Protein AF-A0A1M6TUL8-F1 (afdb_monomer_lite)

pLDDT: mean 74.54, std 16.19, range [28.97, 95.38]

Sequence (482 aa):
MKKRLTIFLVTLLVFSTSTAAFATDYVTALYGGDISGSDCVDFANAMDGLSGWGKKVVDTTATVKQFKDGDSTSTFLYWSGHGLTSGKMSCYGIDSGGSSSDYINYSDSEAPIMYDEIGDDVSYDSTYGYFYSNSVWNSKAKYVVLAVCNQIGTSDSLTKSWLRTMLGKPNRVNMILGYAGTGPGGWVSSEGDYRDDLIAKDFVKNMKNGMRIRDAWYDANRGWGINYSSSIYNDEAKYDKITSMSDLTTSNNKSPDMILEVNGSVQSLSIDSSIKKTDIKTFDNNYKVKRKRKIISDNVLKSYTKFYFNSDNLESSIEDLTTFLRKKNVLPEDATYDSVDIINLITLQKGGEEYSISDGPRTQRYVIKYSQTFDDTKISNLKDGSYINVYIENGEINMIDINWLDIDGTSKTKNNNKMIDKKTAKDKADKMVEQHYVDENKSKPKFEDCEIVYYCDSESNLVPGWRVSYDGLVFTIPAYEE

Radius of gyration: 29.45 Å; chains: 1; bounding box: 65×76×91 Å

Organism: Paramaledivibacter caminithermalis (strain DSM 15212 / CIP 107654 / DViRD3) (NCBI:txid1121301)

Structure (mmCIF, N/CA/C/O backbone):
data_AF-A0A1M6TUL8-F1
#
_entry.id   AF-A0A1M6TUL8-F1
#
loop_
_atom_site.group_PDB
_atom_site.id
_atom_site.type_symbol
_atom_site.label_atom_id
_atom_site.label_alt_id
_atom_site.label_comp_id
_atom_site.label_asym_id
_atom_site.label_entity_id
_atom_site.label_seq_id
_atom_site.pdbx_PDB_ins_code
_atom_site.Cartn_x
_atom_site.Cartn_y
_atom_site.Cartn_z
_atom_site.occupancy
_atom_site.B_iso_or_equiv
_atom_site.auth_seq_id
_atom_site.auth_comp_id
_atom_site.auth_asym_id
_atom_site.auth_atom_id
_atom_site.pdbx_PDB_model_num
ATOM 1 N N . MET A 1 1 ? -32.417 45.422 -49.385 1.00 55.12 1 MET A N 1
ATOM 2 C CA . MET A 1 1 ? -32.092 44.955 -48.013 1.00 55.12 1 MET A CA 1
ATOM 3 C C . MET A 1 1 ? -31.885 43.443 -47.890 1.00 55.12 1 MET A C 1
ATOM 5 O O . MET A 1 1 ? -30.919 43.065 -47.247 1.00 55.12 1 MET A O 1
ATOM 9 N N . LYS A 1 2 ? -32.683 42.573 -48.534 1.00 50.75 2 LYS A N 1
ATOM 10 C CA . LYS A 1 2 ? -32.572 41.103 -48.370 1.00 50.75 2 LYS A CA 1
ATOM 11 C C . LYS A 1 2 ? -31.184 40.493 -48.674 1.00 50.75 2 LYS A C 1
ATOM 13 O O . LYS A 1 2 ? -30.722 39.673 -47.899 1.00 50.75 2 LYS A O 1
ATOM 18 N N . LYS A 1 3 ? -30.463 40.955 -49.709 1.00 50.31 3 LYS A N 1
ATOM 19 C CA . LYS A 1 3 ? -29.118 40.428 -50.050 1.00 50.31 3 LYS A CA 1
ATOM 20 C C . LYS A 1 3 ? -28.010 40.778 -49.041 1.00 50.31 3 LYS A C 1
ATOM 22 O O . LYS A 1 3 ? -27.043 40.037 -48.937 1.00 50.31 3 LYS A O 1
ATOM 27 N N . ARG A 1 4 ? -28.140 41.881 -48.288 1.00 51.31 4 ARG A N 1
ATOM 28 C CA . ARG A 1 4 ? -27.141 42.272 -47.272 1.00 51.31 4 ARG A CA 1
ATOM 29 C C . ARG A 1 4 ? -27.315 41.497 -45.962 1.00 51.31 4 ARG A C 1
ATOM 31 O O . ARG A 1 4 ? -26.325 41.235 -45.297 1.00 51.31 4 ARG A O 1
ATOM 38 N N . LEU A 1 5 ? -28.540 41.069 -45.646 1.00 54.09 5 LEU A N 1
ATOM 39 C CA . LEU A 1 5 ? -28.829 40.252 -44.465 1.00 54.09 5 LEU A CA 1
ATOM 40 C C . LEU A 1 5 ? -28.320 38.809 -44.628 1.00 54.09 5 LEU A C 1
ATOM 42 O O . LEU A 1 5 ? -27.777 38.251 -43.685 1.00 54.09 5 LEU A O 1
ATOM 46 N N . THR A 1 6 ? -28.415 38.233 -45.833 1.00 55.88 6 THR A N 1
ATOM 47 C CA . THR A 1 6 ? -27.889 36.885 -46.118 1.00 55.88 6 THR A CA 1
ATOM 48 C C . THR A 1 6 ? -26.368 36.824 -46.021 1.00 55.88 6 THR A C 1
ATOM 50 O O . THR A 1 6 ? -25.843 35.888 -45.435 1.00 55.88 6 THR A O 1
ATOM 53 N N . ILE A 1 7 ? -25.654 37.832 -46.537 1.00 57.28 7 ILE A N 1
ATOM 54 C CA . ILE A 1 7 ? -24.190 37.884 -46.417 1.00 57.28 7 ILE A CA 1
ATOM 55 C C . ILE A 1 7 ? -23.791 38.051 -44.950 1.00 57.28 7 ILE A C 1
ATOM 57 O O . ILE A 1 7 ? -22.908 37.346 -44.492 1.00 57.28 7 ILE A O 1
ATOM 61 N N . PHE A 1 8 ? -24.490 38.891 -44.180 1.00 54.56 8 PHE A N 1
ATOM 62 C CA . PHE A 1 8 ? -24.191 39.060 -42.756 1.00 54.56 8 PHE A CA 1
ATOM 63 C C . PHE A 1 8 ? -24.435 37.777 -41.942 1.00 54.56 8 PHE A C 1
ATOM 65 O O . PHE A 1 8 ? -23.630 37.452 -41.079 1.00 54.56 8 PHE A O 1
ATOM 72 N N . LEU A 1 9 ? -25.489 37.010 -42.251 1.00 53.81 9 LEU A N 1
ATOM 73 C CA . LEU A 1 9 ? -25.772 35.714 -41.616 1.00 53.81 9 LEU A CA 1
ATOM 74 C C . LEU A 1 9 ? -24.775 34.619 -42.014 1.00 53.81 9 LEU A C 1
ATOM 76 O O . LEU A 1 9 ? -24.397 33.826 -41.162 1.00 53.81 9 LEU A O 1
ATOM 80 N N . VAL A 1 10 ? -24.313 34.590 -43.268 1.00 53.81 10 VAL A N 1
ATOM 81 C CA . VAL A 1 10 ? -23.280 33.638 -43.710 1.00 53.81 10 VAL A CA 1
ATOM 82 C C . VAL A 1 10 ? -21.924 33.989 -43.097 1.00 53.81 10 VAL A C 1
ATOM 84 O O . VAL A 1 10 ? -21.234 33.093 -42.630 1.00 53.81 10 VAL A O 1
ATOM 87 N N . THR A 1 11 ? -21.560 35.270 -42.996 1.00 52.81 11 THR A N 1
ATOM 88 C CA . THR A 1 11 ? -20.319 35.675 -42.316 1.00 52.81 11 THR A CA 1
ATOM 89 C C . THR A 1 11 ? -20.393 35.415 -40.809 1.00 52.81 11 THR A C 1
ATOM 91 O O . THR A 1 11 ? -19.411 34.963 -40.235 1.00 52.81 11 THR A O 1
ATOM 94 N N . LEU A 1 12 ? -21.553 35.604 -40.166 1.00 46.84 12 LEU A N 1
ATOM 95 C CA . LEU A 1 12 ? -21.731 35.258 -38.751 1.00 46.84 12 LEU A CA 1
ATOM 96 C C . LEU A 1 12 ? -21.669 33.737 -38.520 1.00 46.84 12 LEU A C 1
ATOM 98 O O . LEU A 1 12 ? -21.093 33.323 -37.525 1.00 46.84 12 LEU A O 1
ATOM 102 N N . LEU A 1 13 ? -22.177 32.916 -39.453 1.00 47.19 13 LEU A N 1
ATOM 103 C CA . LEU A 1 13 ? -22.055 31.450 -39.401 1.00 47.19 13 LEU A CA 1
ATOM 104 C C . LEU A 1 13 ? -20.627 30.947 -39.671 1.00 47.19 13 LEU A C 1
ATOM 106 O O . LEU A 1 13 ? -20.214 29.951 -39.085 1.00 47.19 13 LEU A O 1
ATOM 110 N N . VAL A 1 14 ? -19.867 31.632 -40.533 1.00 51.47 14 VAL A N 1
ATOM 111 C CA . VAL A 1 14 ? -18.466 31.289 -40.844 1.00 51.47 14 VAL A CA 1
ATOM 112 C C . VAL A 1 14 ? -17.504 31.766 -39.745 1.00 51.47 14 VAL A C 1
ATOM 114 O O . VAL A 1 14 ? -16.464 31.151 -39.546 1.00 51.47 14 VAL A O 1
ATOM 117 N N . PHE A 1 15 ? -17.855 32.800 -38.972 1.00 44.66 15 PHE A N 1
ATOM 118 C CA . PHE A 1 15 ? -17.096 33.207 -37.777 1.00 44.66 15 PHE A CA 1
ATOM 119 C C . PHE A 1 15 ? -17.590 32.558 -36.472 1.00 44.66 15 PHE A C 1
ATOM 121 O O . PHE A 1 15 ? -16.884 32.621 -35.468 1.00 44.66 15 PHE A O 1
ATOM 128 N N . SER A 1 16 ? -18.760 31.903 -36.467 1.00 42.41 16 SER A N 1
ATOM 129 C CA . SER A 1 16 ? -19.240 31.096 -35.335 1.00 42.41 16 SER A CA 1
ATOM 130 C C . SER A 1 16 ? -18.857 29.620 -35.422 1.00 42.41 16 SER A C 1
ATOM 132 O O . SER A 1 16 ? -19.167 28.869 -34.501 1.00 42.41 16 SER A O 1
ATOM 134 N N . THR A 1 17 ? -18.114 29.188 -36.448 1.00 43.44 17 THR A N 1
ATOM 135 C CA . THR A 1 17 ? -17.177 28.074 -36.251 1.00 43.44 17 THR A CA 1
ATOM 136 C C . THR A 1 17 ? -16.005 28.623 -35.453 1.00 43.44 17 THR A C 1
ATOM 138 O O . THR A 1 17 ? -14.883 28.735 -35.944 1.00 43.44 17 THR A O 1
ATOM 141 N N . SER A 1 18 ? -16.285 29.018 -34.209 1.00 42.28 18 SER A N 1
ATOM 142 C CA . SER A 1 18 ? -15.287 29.000 -33.161 1.00 42.28 18 SER A CA 1
ATOM 143 C C . SER A 1 18 ? -14.567 27.676 -33.345 1.00 42.28 18 SER A C 1
ATOM 145 O O . SER A 1 18 ? -15.186 26.616 -33.221 1.00 42.28 18 SER A O 1
ATOM 147 N N . THR A 1 19 ? -13.297 27.734 -33.726 1.00 40.38 19 THR A N 1
ATOM 148 C CA . THR A 1 19 ? -12.353 26.689 -33.388 1.00 40.38 19 THR A CA 1
ATOM 149 C C . THR A 1 19 ? -12.515 26.527 -31.887 1.00 40.38 19 THR A C 1
ATOM 151 O O . THR A 1 19 ? -11.935 27.285 -31.110 1.00 40.38 19 THR A O 1
ATOM 154 N N . ALA A 1 20 ? -13.404 25.620 -31.473 1.00 39.19 20 ALA A N 1
ATOM 155 C CA . ALA A 1 20 ? -13.277 24.993 -30.186 1.00 39.19 20 ALA A CA 1
ATOM 156 C C . ALA A 1 20 ? -11.829 24.533 -30.220 1.00 39.19 20 ALA A C 1
ATOM 158 O O . ALA A 1 20 ? -11.461 23.711 -31.062 1.00 39.19 20 ALA A O 1
ATOM 159 N N . ALA A 1 21 ? -10.979 25.205 -29.448 1.00 39.66 21 ALA A N 1
ATOM 160 C CA . ALA A 1 21 ? -9.707 24.637 -29.094 1.00 39.66 21 ALA A CA 1
ATOM 161 C C . ALA A 1 21 ? -10.119 23.326 -28.436 1.00 39.66 21 ALA A C 1
ATOM 163 O O . ALA A 1 21 ? -10.591 23.328 -27.300 1.00 39.66 21 ALA A O 1
ATOM 164 N N . PHE A 1 22 ? -10.130 22.242 -29.218 1.00 44.88 22 PHE A N 1
ATOM 165 C CA . PHE A 1 22 ? -10.225 20.909 -28.670 1.00 44.88 22 PHE A CA 1
ATOM 166 C C . PHE A 1 22 ? -9.111 20.910 -27.641 1.00 44.88 22 PHE A C 1
ATOM 168 O O . PHE A 1 22 ? -7.971 21.216 -27.996 1.00 44.88 22 PHE A O 1
ATOM 175 N N . ALA A 1 23 ? -9.471 20.778 -26.366 1.00 54.19 23 ALA A N 1
ATOM 176 C CA . ALA A 1 23 ? -8.480 20.652 -25.322 1.00 54.19 23 ALA A CA 1
ATOM 177 C C . ALA A 1 23 ? -7.650 19.440 -25.734 1.00 54.19 23 ALA A C 1
ATOM 179 O O . ALA A 1 23 ? -8.154 18.322 -25.715 1.00 54.19 23 ALA A O 1
ATOM 180 N N . THR A 1 24 ? -6.464 19.697 -26.280 1.00 64.44 24 THR A N 1
ATOM 181 C CA . THR A 1 24 ? -5.613 18.644 -26.800 1.00 64.44 24 THR A CA 1
ATOM 182 C C . THR A 1 24 ? -5.211 17.816 -25.594 1.00 64.44 24 THR A C 1
ATOM 184 O O . THR A 1 24 ? -4.613 18.356 -24.662 1.00 64.44 24 THR A O 1
ATOM 187 N N . ASP A 1 25 ? -5.587 16.543 -25.574 1.00 81.50 25 ASP A N 1
ATOM 188 C CA . ASP A 1 25 ? -5.072 15.625 -24.568 1.00 81.50 25 ASP A CA 1
ATOM 189 C C . ASP A 1 25 ? -3.579 15.416 -24.850 1.00 81.50 25 ASP A C 1
ATOM 191 O O . ASP A 1 25 ? -3.174 15.260 -26.005 1.00 81.50 25 ASP A O 1
ATOM 195 N N . TYR A 1 26 ? -2.737 15.440 -23.816 1.00 86.19 26 TYR A N 1
ATOM 196 C CA . TYR A 1 26 ? -1.299 15.243 -23.998 1.00 86.19 26 TYR A CA 1
ATOM 197 C C . TYR A 1 26 ? -0.850 13.861 -23.542 1.00 86.19 26 TYR A C 1
ATOM 199 O O . TYR A 1 26 ? -1.314 13.324 -22.532 1.00 86.19 26 TYR A O 1
ATOM 207 N N . VAL A 1 27 ? 0.117 13.312 -24.269 1.00 89.06 27 VAL A N 1
ATOM 208 C CA . VAL A 1 27 ? 0.942 12.200 -23.808 1.00 89.06 27 VAL A CA 1
ATOM 209 C C . VAL A 1 27 ? 2.312 12.716 -23.381 1.00 89.06 27 VAL A C 1
ATOM 211 O O . VAL A 1 27 ? 2.931 13.507 -24.095 1.00 89.06 27 VAL A O 1
ATOM 214 N N . THR A 1 28 ? 2.804 12.238 -22.242 1.00 90.81 28 THR A N 1
ATOM 215 C CA . THR A 1 28 ? 4.211 12.365 -21.858 1.00 90.81 28 THR A CA 1
ATOM 216 C C . THR A 1 28 ? 4.851 10.983 -21.851 1.00 90.81 28 THR A C 1
ATOM 218 O O . THR A 1 28 ? 4.403 10.105 -21.119 1.00 90.81 28 THR A O 1
ATOM 221 N N . ALA A 1 29 ? 5.902 10.795 -22.649 1.00 91.25 29 ALA A N 1
ATOM 222 C CA . ALA A 1 29 ? 6.737 9.596 -22.620 1.00 91.25 29 ALA A CA 1
ATOM 223 C C . ALA A 1 29 ? 8.105 9.922 -22.006 1.00 91.25 29 ALA A C 1
ATOM 225 O O . ALA A 1 29 ? 8.758 10.880 -22.427 1.00 91.25 29 ALA A O 1
ATOM 226 N N . LEU A 1 30 ? 8.507 9.153 -20.997 1.00 89.06 30 LEU A N 1
ATOM 227 C CA . LEU A 1 30 ? 9.682 9.366 -20.158 1.00 89.06 30 LEU A CA 1
ATOM 228 C C . LEU A 1 30 ? 10.562 8.116 -20.175 1.00 89.06 30 LEU A C 1
ATOM 230 O O . LEU A 1 30 ? 10.095 7.025 -19.855 1.00 89.06 30 LEU A O 1
ATOM 234 N N . TYR A 1 31 ? 11.835 8.275 -20.518 1.00 87.06 31 TYR A N 1
ATOM 235 C CA . TYR A 1 31 ? 12.816 7.195 -20.466 1.00 87.06 31 TYR A CA 1
ATOM 236 C C . TYR A 1 31 ? 13.730 7.327 -19.243 1.00 87.06 31 TYR A C 1
ATOM 238 O O . TYR A 1 31 ? 14.458 8.315 -19.101 1.00 87.06 31 TYR A O 1
ATOM 246 N N . GLY A 1 32 ? 13.677 6.322 -18.371 1.00 79.38 32 GLY A N 1
ATOM 247 C CA . GLY A 1 32 ? 14.413 6.250 -17.111 1.00 79.38 32 GLY A CA 1
ATOM 248 C C . GLY A 1 32 ? 15.851 5.732 -17.211 1.00 79.38 32 GLY A C 1
ATOM 249 O O . GLY A 1 32 ? 16.523 5.687 -16.189 1.00 79.38 32 GLY A O 1
ATOM 250 N N . GLY A 1 33 ? 16.342 5.353 -18.396 1.00 73.75 33 GLY A N 1
ATOM 251 C CA . GLY A 1 33 ? 17.713 4.841 -18.574 1.00 73.75 33 GLY A CA 1
ATOM 252 C C . GLY A 1 33 ? 17.818 3.307 -18.621 1.00 73.75 33 GLY A C 1
ATOM 253 O O . GLY A 1 33 ? 16.811 2.612 -18.457 1.00 73.75 33 GLY A O 1
ATOM 254 N N . ASP A 1 34 ? 19.059 2.821 -18.802 1.00 68.44 34 ASP A N 1
ATOM 255 C CA . ASP A 1 34 ? 19.563 1.426 -18.937 1.00 68.44 34 ASP A CA 1
ATOM 256 C C . ASP A 1 34 ? 19.922 0.955 -20.366 1.00 68.44 34 ASP A C 1
ATOM 258 O O . ASP A 1 34 ? 21.098 0.721 -20.641 1.00 68.44 34 ASP A O 1
ATOM 262 N N . ILE A 1 35 ? 18.962 0.829 -21.295 1.00 65.69 35 ILE A N 1
ATOM 263 C CA . ILE A 1 35 ? 19.206 0.244 -22.634 1.00 65.69 35 ILE A CA 1
ATOM 264 C C . ILE A 1 35 ? 18.851 1.178 -23.807 1.00 65.69 35 ILE A C 1
ATOM 266 O O . ILE A 1 35 ? 19.742 1.594 -24.548 1.00 65.69 35 ILE A O 1
ATOM 270 N N . SER A 1 36 ? 17.568 1.483 -24.032 1.00 74.31 36 SER A N 1
ATOM 271 C CA . SER A 1 36 ? 17.103 2.340 -25.135 1.00 74.31 36 SER A CA 1
ATOM 272 C C . SER A 1 36 ? 15.759 2.988 -24.803 1.00 74.31 36 SER A C 1
ATOM 274 O O . SER A 1 36 ? 14.860 2.309 -24.325 1.00 74.31 36 SER A O 1
ATOM 276 N N . GLY A 1 37 ? 15.598 4.277 -25.121 1.00 76.00 37 GLY A N 1
ATOM 277 C CA . GLY A 1 37 ? 14.328 5.011 -25.011 1.00 76.00 37 GLY A CA 1
ATOM 278 C C . GLY A 1 37 ? 13.487 5.020 -26.296 1.00 76.00 37 GLY A C 1
ATOM 279 O O . GLY A 1 37 ? 12.604 5.866 -26.451 1.00 76.00 37 GLY A O 1
ATOM 280 N N . SER A 1 38 ? 13.787 4.142 -27.261 1.00 83.50 38 SER A N 1
ATOM 281 C CA . SER A 1 38 ? 13.123 4.107 -28.575 1.00 83.50 38 SER A CA 1
ATOM 282 C C . SER A 1 38 ? 11.615 3.864 -28.488 1.00 83.50 38 SER A C 1
ATOM 284 O O . SER A 1 38 ? 10.846 4.448 -29.248 1.00 83.50 38 SER A O 1
ATOM 286 N N . ASP A 1 39 ? 11.176 3.049 -27.534 1.00 85.38 39 ASP A N 1
ATOM 287 C CA . ASP A 1 39 ? 9.768 2.743 -27.304 1.00 85.38 39 ASP A CA 1
ATOM 288 C C . ASP A 1 39 ? 8.985 3.956 -26.769 1.00 85.38 39 ASP A C 1
ATOM 290 O O . ASP A 1 39 ? 7.863 4.197 -27.207 1.00 85.38 39 ASP A O 1
ATOM 294 N N . CYS A 1 40 ? 9.593 4.797 -25.921 1.00 88.44 40 CYS A N 1
ATOM 295 C CA . CYS A 1 40 ? 9.021 6.085 -25.512 1.00 88.44 40 CYS A CA 1
ATOM 296 C C . CYS A 1 40 ? 8.761 7.005 -26.710 1.00 88.44 40 CYS A C 1
ATOM 298 O O . CYS A 1 40 ? 7.690 7.613 -26.816 1.00 88.44 40 CYS A O 1
ATOM 300 N N . VAL A 1 41 ? 9.739 7.113 -27.614 1.00 87.69 41 VAL A N 1
ATOM 301 C CA . VAL A 1 41 ? 9.627 7.928 -28.833 1.00 87.69 41 VAL A CA 1
ATOM 302 C C . VAL A 1 41 ? 8.507 7.392 -29.722 1.00 87.69 41 VAL A C 1
ATOM 304 O O . VAL A 1 41 ? 7.663 8.159 -30.194 1.00 87.69 41 VAL A O 1
ATOM 307 N N . ASP A 1 42 ? 8.465 6.078 -29.921 1.00 88.62 42 ASP A N 1
ATOM 308 C CA . ASP A 1 42 ? 7.482 5.425 -30.778 1.00 88.62 42 ASP A CA 1
ATOM 309 C C . ASP A 1 42 ? 6.064 5.478 -30.208 1.00 88.62 42 ASP A C 1
ATOM 311 O O . ASP A 1 42 ? 5.127 5.809 -30.941 1.00 88.62 42 ASP A O 1
ATOM 315 N N . PHE A 1 43 ? 5.902 5.257 -28.902 1.00 91.12 43 PHE A N 1
ATOM 316 C CA . PHE A 1 43 ? 4.632 5.438 -28.205 1.00 91.12 43 PHE A CA 1
ATOM 317 C C . PHE A 1 43 ? 4.104 6.863 -28.391 1.00 91.12 43 PHE A C 1
ATOM 319 O O . PHE A 1 43 ? 2.971 7.069 -28.835 1.00 91.12 43 PHE A O 1
ATOM 326 N N . ALA A 1 44 ? 4.941 7.862 -28.105 1.00 90.56 44 ALA A N 1
ATOM 327 C CA . ALA A 1 44 ? 4.555 9.259 -28.205 1.00 90.56 44 ALA A CA 1
ATOM 328 C C . ALA A 1 44 ? 4.214 9.671 -29.644 1.00 90.56 44 ALA A C 1
ATOM 330 O O . ALA A 1 44 ? 3.223 10.365 -29.865 1.00 90.56 44 ALA A O 1
A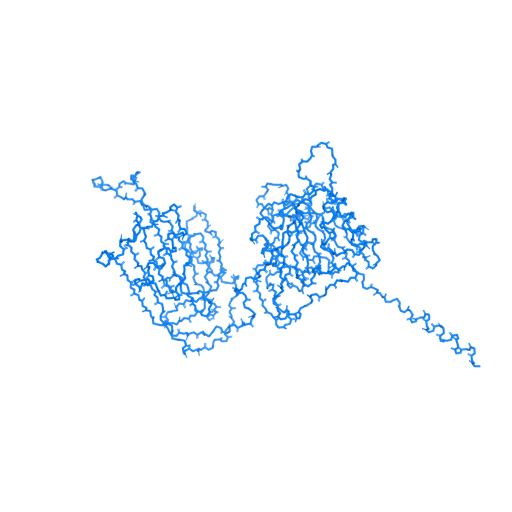TOM 331 N N . ASN A 1 45 ? 4.998 9.227 -30.631 1.00 89.94 45 ASN A N 1
ATOM 332 C CA . ASN A 1 45 ? 4.731 9.479 -32.048 1.00 89.94 45 ASN A CA 1
ATOM 333 C C . ASN A 1 45 ? 3.429 8.831 -32.521 1.00 89.94 45 ASN A C 1
ATOM 335 O O . ASN A 1 45 ? 2.676 9.451 -33.272 1.00 89.94 45 ASN A O 1
ATOM 339 N N . ALA A 1 46 ? 3.151 7.603 -32.085 1.00 90.25 46 ALA A N 1
ATOM 340 C CA . ALA A 1 46 ? 1.915 6.924 -32.436 1.00 90.25 46 ALA A CA 1
ATOM 341 C C . ALA A 1 46 ? 0.694 7.631 -31.823 1.00 90.25 46 ALA A C 1
ATOM 343 O O . ALA A 1 46 ? -0.322 7.786 -32.504 1.00 90.25 46 ALA A O 1
ATOM 344 N N . MET A 1 47 ? 0.801 8.091 -30.571 1.00 90.31 47 MET A N 1
ATOM 345 C CA . MET A 1 47 ? -0.259 8.826 -29.867 1.00 90.31 47 MET A CA 1
ATOM 346 C C . MET A 1 47 ? -0.536 10.196 -30.501 1.00 90.31 47 MET A C 1
ATOM 348 O O . MET A 1 47 ? -1.691 10.533 -30.724 1.00 90.31 47 MET A O 1
ATOM 352 N N . ASP A 1 48 ? 0.501 10.948 -30.876 1.00 87.50 48 ASP A N 1
ATOM 353 C CA . ASP A 1 48 ? 0.403 12.219 -31.626 1.00 87.50 48 ASP A CA 1
ATOM 354 C C . ASP A 1 48 ? -0.275 12.047 -33.000 1.00 87.50 48 ASP A C 1
ATOM 356 O O . ASP A 1 48 ? -0.900 12.958 -33.536 1.00 87.50 48 ASP A O 1
ATOM 360 N N . GLY A 1 49 ? -0.204 10.838 -33.568 1.00 82.75 49 GLY A N 1
ATOM 361 C CA . GLY A 1 49 ? -0.931 10.454 -34.777 1.00 82.75 49 GLY A CA 1
ATOM 362 C C . GLY A 1 49 ? -2.438 10.222 -34.580 1.00 82.75 49 GLY A C 1
ATOM 363 O O . GLY A 1 49 ? -3.138 9.920 -35.557 1.00 82.75 49 GLY A O 1
ATOM 364 N N . LEU A 1 50 ? -2.957 10.322 -33.350 1.00 85.31 50 LEU A N 1
ATOM 365 C CA . LEU A 1 50 ? -4.385 10.284 -33.039 1.00 85.31 50 LEU A CA 1
ATOM 366 C C . LEU A 1 50 ? -4.965 11.703 -33.061 1.00 85.31 50 LEU A C 1
ATOM 368 O O . LEU A 1 50 ? -4.418 12.637 -32.485 1.00 85.31 50 LEU A O 1
ATOM 372 N N . SER A 1 51 ? -6.113 11.881 -33.718 1.00 78.50 51 SER A N 1
ATOM 373 C CA . SER A 1 51 ? -6.768 13.193 -33.773 1.00 78.50 51 SER A CA 1
ATOM 374 C C . SER A 1 51 ? -7.137 13.674 -32.365 1.00 78.50 51 SER A C 1
ATOM 376 O O . SER A 1 51 ? -7.779 12.938 -31.618 1.00 78.50 51 SER A O 1
ATOM 378 N N . GLY A 1 52 ? -6.740 14.903 -32.020 1.00 79.75 52 GLY A N 1
ATOM 379 C CA . GLY A 1 52 ? -7.005 15.508 -30.709 1.00 79.75 52 GLY A CA 1
ATOM 380 C C . GLY A 1 52 ? -5.924 15.263 -29.652 1.00 79.75 52 GLY A C 1
ATOM 381 O O . GLY A 1 52 ? -6.090 15.735 -28.531 1.00 79.75 52 GLY A O 1
ATOM 382 N N . TRP A 1 53 ? -4.827 14.586 -30.008 1.00 82.69 53 TRP A N 1
ATOM 383 C CA . TRP A 1 53 ? -3.704 14.317 -29.111 1.00 82.69 53 TRP A CA 1
ATOM 384 C C . TRP A 1 53 ? -2.459 15.111 -29.500 1.00 82.69 53 TRP A C 1
ATOM 386 O O . TRP A 1 53 ? -2.193 15.334 -30.677 1.00 82.69 53 TRP A O 1
ATOM 396 N N . GLY A 1 54 ? -1.699 15.534 -28.495 1.00 83.12 54 GLY A N 1
ATOM 397 C CA . GLY A 1 54 ? -0.364 16.103 -28.644 1.00 83.12 54 GLY A CA 1
ATOM 398 C C . GLY A 1 54 ? 0.643 15.297 -27.834 1.00 83.12 54 GLY A C 1
ATOM 399 O O . GLY A 1 54 ? 0.270 14.597 -26.891 1.00 83.12 54 GLY A O 1
ATOM 400 N N . LYS A 1 55 ? 1.932 15.399 -28.170 1.00 83.69 55 LYS A N 1
ATOM 401 C CA . LYS A 1 55 ? 2.993 14.676 -27.454 1.00 83.69 55 LYS A CA 1
ATOM 402 C C . LYS A 1 55 ? 4.042 15.562 -26.805 1.00 83.69 55 LYS A C 1
ATOM 404 O O . LYS A 1 55 ? 4.378 16.643 -27.289 1.00 83.69 55 LYS A O 1
ATOM 409 N N . LYS A 1 56 ? 4.643 15.005 -25.761 1.00 79.75 56 LYS A N 1
ATOM 410 C CA . LYS A 1 56 ? 5.906 15.419 -25.169 1.00 79.75 56 LYS A CA 1
ATOM 411 C C . LYS A 1 56 ? 6.763 14.181 -24.931 1.00 79.75 56 LYS A C 1
ATOM 413 O O . LYS A 1 56 ? 6.285 13.177 -24.409 1.00 79.75 56 LYS A O 1
ATOM 418 N N . VAL A 1 57 ? 8.028 14.265 -25.319 1.00 76.12 57 VAL A N 1
ATOM 419 C CA . VAL A 1 57 ? 8.989 13.170 -25.179 1.00 76.12 57 VAL A CA 1
ATOM 420 C C . VAL A 1 57 ? 10.175 13.666 -24.366 1.00 76.12 57 VAL A C 1
ATOM 422 O O . VAL A 1 57 ? 10.722 14.727 -24.661 1.00 76.12 57 VAL A O 1
ATOM 425 N N . VAL A 1 58 ? 10.546 12.908 -23.337 1.00 71.19 58 VAL A N 1
ATOM 426 C CA . VAL A 1 58 ? 11.800 13.052 -22.593 1.00 71.19 58 VAL A CA 1
ATOM 427 C C . VAL A 1 58 ? 12.511 11.704 -22.688 1.00 71.19 58 VAL A C 1
ATOM 429 O O . VAL A 1 58 ? 12.298 10.815 -21.868 1.00 71.19 58 VAL A O 1
ATOM 432 N N . ASP A 1 59 ? 13.297 11.525 -23.745 1.00 64.19 59 ASP A N 1
ATOM 433 C CA . ASP A 1 59 ? 13.824 10.228 -24.196 1.00 64.19 59 ASP A CA 1
ATOM 434 C C . ASP A 1 59 ? 15.227 9.881 -23.680 1.00 64.19 59 ASP A C 1
ATOM 436 O O . ASP A 1 59 ? 15.733 8.813 -24.009 1.00 64.19 59 ASP A O 1
ATOM 440 N N . THR A 1 60 ? 15.871 10.747 -22.892 1.00 62.78 60 THR A N 1
ATOM 441 C CA . THR A 1 60 ? 17.298 10.565 -22.554 1.00 62.78 60 THR A CA 1
ATOM 442 C C . THR A 1 60 ? 17.705 10.929 -21.123 1.00 62.78 60 THR A C 1
ATOM 444 O O . THR A 1 60 ? 18.866 10.737 -20.789 1.00 62.78 60 THR A O 1
ATOM 447 N N . THR A 1 61 ? 16.814 11.461 -20.270 1.00 73.44 61 THR A N 1
ATOM 448 C CA . THR A 1 61 ? 17.193 11.965 -18.922 1.00 73.44 61 THR A CA 1
ATOM 449 C C . THR A 1 61 ? 16.033 12.017 -17.907 1.00 73.44 61 THR A C 1
ATOM 451 O O . THR A 1 61 ? 15.963 12.932 -17.083 1.00 73.44 61 THR A O 1
ATOM 454 N N . ALA A 1 62 ? 15.058 11.100 -17.958 1.00 81.06 62 ALA A N 1
ATOM 455 C CA . ALA A 1 62 ? 13.896 11.230 -17.076 1.00 81.06 62 ALA A CA 1
ATOM 456 C C . ALA A 1 62 ? 14.234 10.946 -15.600 1.00 81.06 62 ALA A C 1
ATOM 458 O O . ALA A 1 62 ? 14.776 9.903 -15.236 1.00 81.06 62 ALA A O 1
ATOM 459 N N . THR A 1 63 ? 13.856 11.884 -14.737 1.00 79.56 63 THR A N 1
ATOM 460 C CA . THR A 1 63 ? 14.035 11.830 -13.284 1.00 79.56 63 THR A CA 1
ATOM 461 C C . THR A 1 63 ? 12.754 11.412 -12.570 1.00 79.56 63 THR A C 1
ATOM 463 O O . THR A 1 63 ? 11.640 11.602 -13.066 1.00 79.56 63 THR A O 1
ATOM 466 N N . VAL A 1 64 ? 12.904 10.957 -11.327 1.00 77.62 64 VAL A N 1
ATOM 467 C CA . VAL A 1 64 ? 11.791 10.704 -10.398 1.00 77.62 64 VAL A CA 1
ATOM 468 C C . VAL A 1 64 ? 10.864 11.919 -10.269 1.00 77.62 64 VAL A C 1
ATOM 470 O O . VAL A 1 64 ? 9.642 11.784 -10.261 1.00 77.62 64 VAL A O 1
ATOM 473 N N . LYS A 1 65 ? 11.430 13.132 -10.220 1.00 78.56 65 LYS A N 1
ATOM 474 C CA . LYS A 1 65 ? 10.654 14.376 -10.150 1.00 78.56 65 LYS A CA 1
ATOM 475 C C . LYS A 1 65 ? 9.764 14.559 -11.383 1.00 78.56 65 LYS A C 1
ATOM 477 O O . LYS A 1 65 ? 8.603 14.926 -11.242 1.00 78.56 65 LYS A O 1
ATOM 482 N N . GLN A 1 66 ? 10.284 14.289 -12.581 1.00 82.06 66 GLN A N 1
ATOM 483 C CA . GLN A 1 66 ? 9.502 14.387 -13.820 1.00 82.06 66 GLN A CA 1
ATOM 484 C C . GLN A 1 66 ? 8.378 13.350 -13.883 1.00 82.06 66 GLN A C 1
ATOM 486 O O . GLN A 1 66 ? 7.313 13.659 -14.409 1.00 82.06 66 GLN A O 1
ATOM 491 N N . PHE A 1 67 ? 8.579 12.159 -13.313 1.00 82.38 67 PHE A N 1
ATOM 492 C CA . PHE A 1 67 ? 7.512 11.168 -13.179 1.00 82.38 67 PHE A CA 1
ATOM 493 C C . PHE A 1 67 ? 6.403 11.641 -12.228 1.00 82.38 67 PHE A C 1
ATOM 495 O O . PHE A 1 67 ? 5.233 11.647 -12.605 1.00 82.38 67 PHE A O 1
ATOM 502 N N . LYS A 1 68 ? 6.781 12.099 -11.023 1.00 78.38 68 LYS A N 1
ATOM 503 C CA . LYS A 1 68 ? 5.857 12.580 -9.978 1.00 78.38 68 LYS A CA 1
ATOM 504 C C . LYS A 1 68 ? 5.031 13.776 -10.423 1.00 78.38 68 LYS A C 1
ATOM 506 O O . LYS A 1 68 ? 3.819 13.806 -10.217 1.00 78.38 68 LYS A O 1
ATOM 511 N N . ASP A 1 69 ? 5.697 14.773 -10.996 1.00 75.00 69 ASP A N 1
ATOM 512 C CA . ASP A 1 69 ? 5.051 16.025 -11.375 1.00 75.00 69 ASP A CA 1
ATOM 513 C C . ASP A 1 69 ? 4.283 15.894 -12.686 1.00 75.00 69 ASP A C 1
ATOM 515 O O . ASP A 1 69 ? 3.319 16.629 -12.908 1.00 75.00 69 ASP A O 1
ATOM 519 N N . GLY A 1 70 ? 4.692 14.948 -13.539 1.00 66.12 70 GLY A N 1
ATOM 520 C CA . GLY A 1 70 ? 4.195 14.821 -14.900 1.00 66.12 70 GLY A CA 1
ATOM 521 C C . GLY A 1 70 ? 4.277 16.141 -15.670 1.00 66.12 70 GLY A C 1
ATOM 522 O O . GLY A 1 70 ? 4.861 17.137 -15.235 1.00 66.12 70 GLY A O 1
ATOM 523 N N . ASP A 1 71 ? 3.654 16.182 -16.842 1.00 66.38 71 ASP A N 1
ATOM 524 C CA . ASP A 1 71 ? 3.192 17.464 -17.358 1.00 66.38 71 ASP A CA 1
ATOM 525 C C . ASP A 1 71 ? 1.806 17.736 -16.773 1.00 66.38 71 ASP A C 1
ATOM 527 O O . ASP A 1 71 ? 0.925 16.875 -16.821 1.00 66.38 71 ASP A O 1
ATOM 531 N N . SER A 1 72 ? 1.580 18.955 -16.282 1.00 66.44 72 SER A N 1
ATOM 532 C CA . SER A 1 72 ? 0.274 19.423 -15.794 1.00 66.44 72 SER A CA 1
ATOM 533 C C . SER A 1 72 ? -0.860 19.343 -16.837 1.00 66.44 72 SER A C 1
ATOM 535 O O . SER A 1 72 ? -2.009 19.672 -16.525 1.00 66.44 72 SER A O 1
ATOM 537 N N . THR A 1 73 ? -0.534 18.953 -18.070 1.00 70.75 73 THR A N 1
ATOM 538 C CA . THR A 1 73 ? -1.437 18.765 -19.209 1.00 70.75 73 THR A CA 1
ATOM 539 C C . THR A 1 73 ? -1.574 17.310 -19.668 1.00 70.75 73 THR A C 1
ATOM 541 O O . THR A 1 73 ? -2.427 17.030 -20.504 1.00 70.75 73 THR A O 1
ATOM 544 N N . SER A 1 74 ? -0.765 16.377 -19.154 1.00 82.62 74 SER A N 1
ATOM 545 C CA . SER A 1 74 ? -0.755 14.996 -19.652 1.00 82.62 74 SER A CA 1
ATOM 546 C C . SER A 1 74 ? -1.926 14.174 -19.147 1.00 82.62 74 SER A C 1
ATOM 548 O O . SER A 1 74 ? -2.144 14.080 -17.945 1.00 82.62 74 SER A O 1
ATOM 550 N N . THR A 1 75 ? -2.609 13.512 -20.075 1.00 87.38 75 THR A N 1
ATOM 551 C CA . THR A 1 75 ? -3.639 12.502 -19.815 1.00 87.38 75 THR A CA 1
ATOM 552 C C . THR A 1 75 ? -3.025 11.099 -19.778 1.00 87.38 75 THR A C 1
ATOM 554 O O . THR A 1 75 ? -3.425 10.283 -18.947 1.00 87.38 75 THR A O 1
ATOM 557 N N . PHE A 1 76 ? -2.009 10.837 -20.609 1.00 89.75 76 PHE A N 1
ATOM 558 C CA . PHE A 1 76 ? -1.204 9.611 -20.582 1.00 89.75 76 PHE A CA 1
ATOM 559 C C . PHE A 1 76 ? 0.228 9.894 -20.135 1.00 89.75 76 PHE A C 1
ATOM 561 O O . PHE A 1 76 ? 0.862 10.838 -20.610 1.00 89.75 76 PHE A O 1
ATOM 568 N N . LEU A 1 77 ? 0.752 9.022 -19.282 1.00 91.50 77 LEU A N 1
ATOM 569 C CA . LEU A 1 77 ? 2.159 8.958 -18.915 1.00 91.50 77 LEU A CA 1
ATOM 570 C C . LEU A 1 77 ? 2.700 7.580 -19.292 1.00 91.50 77 LEU A C 1
ATOM 572 O O . LEU A 1 77 ? 2.150 6.569 -18.871 1.00 91.50 77 LEU A O 1
ATOM 576 N N . TYR A 1 78 ? 3.770 7.533 -20.070 1.00 92.31 78 TYR A N 1
ATOM 577 C CA . TYR A 1 78 ? 4.461 6.300 -20.430 1.00 92.31 78 TYR A CA 1
ATOM 578 C C . TYR A 1 78 ? 5.876 6.358 -19.882 1.00 92.31 78 TYR A C 1
ATOM 580 O O . TYR A 1 78 ? 6.597 7.315 -20.155 1.00 92.31 78 TYR A O 1
ATOM 588 N N . TRP A 1 79 ? 6.253 5.365 -19.088 1.00 90.25 79 TRP A N 1
ATOM 589 C CA . TRP A 1 79 ? 7.587 5.233 -18.525 1.00 90.25 79 TRP A CA 1
ATOM 590 C C . TRP A 1 79 ? 8.243 3.963 -19.040 1.00 90.25 79 TRP A C 1
ATOM 592 O O . TRP A 1 79 ? 7.734 2.870 -18.787 1.00 90.25 79 TRP A O 1
ATOM 602 N N . SER A 1 80 ? 9.385 4.125 -19.701 1.00 87.75 80 SER A N 1
ATOM 603 C CA . SER A 1 80 ? 10.255 3.028 -20.124 1.00 87.75 80 SER A CA 1
ATOM 604 C C . SER A 1 80 ? 11.532 3.007 -19.304 1.00 87.75 80 SER A C 1
ATOM 606 O O . SER A 1 80 ? 12.068 4.057 -18.936 1.00 87.75 80 SER A O 1
ATOM 608 N N . GLY A 1 81 ? 12.025 1.808 -19.029 1.00 82.19 81 GLY A N 1
ATOM 609 C CA . GLY A 1 81 ? 13.281 1.582 -18.336 1.00 82.19 81 GLY A CA 1
ATOM 610 C C . GLY A 1 81 ? 13.381 0.146 -17.842 1.00 82.19 81 GLY A C 1
ATOM 611 O O . GLY A 1 81 ? 12.672 -0.751 -18.300 1.00 82.19 81 GLY A O 1
ATOM 612 N N . HIS A 1 82 ? 14.207 -0.065 -16.826 1.00 79.88 82 HIS A N 1
ATOM 613 C CA . HIS A 1 82 ? 14.341 -1.355 -16.162 1.00 79.88 82 HIS A CA 1
ATOM 614 C C . HIS A 1 82 ? 13.755 -1.356 -14.767 1.00 79.88 82 HIS A C 1
ATOM 616 O O . HIS A 1 82 ? 13.573 -0.313 -14.148 1.00 79.88 82 HIS A O 1
ATOM 622 N N . GLY A 1 83 ? 13.411 -2.549 -14.287 1.00 78.19 83 GLY A N 1
ATOM 623 C CA . GLY A 1 83 ? 12.754 -2.720 -13.002 1.00 78.19 83 GLY A CA 1
ATOM 624 C C . GLY A 1 83 ? 13.201 -3.980 -12.276 1.00 78.19 83 GLY A C 1
ATOM 625 O O . GLY A 1 83 ? 13.549 -4.988 -12.894 1.00 78.19 83 GLY A O 1
ATOM 626 N N . LEU A 1 84 ? 13.178 -3.921 -10.947 1.00 75.38 84 LEU A N 1
ATOM 627 C CA . LEU A 1 84 ? 13.489 -5.039 -10.057 1.00 75.38 84 LEU A CA 1
ATOM 628 C C . LEU A 1 84 ? 12.238 -5.484 -9.294 1.00 75.38 84 LEU A C 1
ATOM 630 O O . LEU A 1 84 ? 11.287 -4.724 -9.123 1.00 75.38 84 LEU A O 1
ATOM 634 N N . THR A 1 85 ? 12.260 -6.711 -8.773 1.00 72.19 85 THR A N 1
ATOM 635 C CA . THR A 1 85 ? 11.160 -7.296 -7.981 1.00 72.19 85 THR A CA 1
ATOM 636 C C . THR A 1 85 ? 10.861 -6.552 -6.676 1.00 72.19 85 THR A C 1
ATOM 638 O O . THR A 1 85 ? 9.803 -6.757 -6.093 1.00 72.19 85 THR A O 1
ATOM 641 N N . SER A 1 86 ? 11.756 -5.667 -6.233 1.00 69.75 86 SER A N 1
ATOM 642 C CA . SER A 1 86 ? 11.561 -4.757 -5.099 1.00 69.75 86 SER A CA 1
ATOM 643 C C . SER A 1 86 ? 10.794 -3.471 -5.449 1.00 69.75 86 SER A C 1
ATOM 645 O O . SER A 1 86 ? 10.669 -2.601 -4.594 1.00 69.75 86 SER A O 1
ATOM 647 N N . GLY A 1 87 ? 10.317 -3.314 -6.692 1.00 73.69 87 GLY A N 1
ATOM 648 C CA . GLY A 1 87 ? 9.654 -2.095 -7.183 1.00 73.69 87 GLY A CA 1
ATOM 649 C C . GLY A 1 87 ? 10.592 -0.903 -7.396 1.00 73.69 87 GLY A C 1
ATOM 650 O O . GLY A 1 87 ? 10.155 0.244 -7.487 1.00 73.69 87 GLY A O 1
ATOM 651 N N . LYS A 1 88 ? 11.897 -1.175 -7.477 1.00 79.25 88 LYS A N 1
ATOM 652 C CA . LYS A 1 88 ? 12.887 -0.223 -7.986 1.00 79.25 88 LYS A CA 1
ATOM 653 C C . LYS A 1 88 ? 12.765 -0.130 -9.505 1.00 79.25 88 LYS A C 1
ATOM 655 O O . LYS A 1 88 ? 12.582 -1.162 -10.157 1.00 79.25 88 LYS A O 1
ATOM 660 N N . MET A 1 89 ? 12.903 1.078 -10.043 1.00 80.56 89 MET A N 1
ATOM 661 C CA . MET A 1 89 ? 12.910 1.371 -11.480 1.00 80.56 89 MET A CA 1
ATOM 662 C C . MET A 1 89 ? 14.143 2.209 -11.831 1.00 80.56 89 MET A C 1
ATOM 664 O O . MET A 1 89 ? 14.581 3.005 -11.000 1.00 80.56 89 MET A O 1
ATOM 668 N N . SER A 1 90 ? 14.688 2.057 -13.042 1.00 79.38 90 SER A N 1
ATOM 669 C CA . SER A 1 90 ? 15.761 2.934 -13.525 1.00 79.38 90 SER A CA 1
ATOM 670 C C . SER A 1 90 ? 15.256 4.372 -13.649 1.00 79.38 90 SER A C 1
ATOM 672 O O . SER A 1 90 ? 14.120 4.604 -14.070 1.00 79.38 90 SER A O 1
ATOM 674 N N . CYS A 1 91 ? 16.090 5.332 -13.249 1.00 78.44 91 CYS A N 1
ATOM 675 C CA . CYS A 1 91 ? 15.851 6.762 -13.425 1.00 78.44 91 CYS A CA 1
ATOM 676 C C . CYS A 1 91 ? 17.178 7.531 -13.481 1.00 78.44 91 CYS A C 1
ATOM 678 O O . CYS A 1 91 ? 18.196 7.072 -12.963 1.00 78.44 91 CYS A O 1
ATOM 680 N N . TYR A 1 92 ? 17.156 8.745 -14.027 1.00 73.75 92 TYR A N 1
ATOM 681 C CA . TYR A 1 92 ? 18.303 9.648 -13.971 1.00 73.75 92 TYR A CA 1
ATOM 682 C C . TYR A 1 92 ? 18.330 10.431 -12.656 1.00 73.75 92 TYR A C 1
ATOM 684 O O . TYR A 1 92 ? 17.330 11.036 -12.248 1.00 73.75 92 TYR A O 1
ATOM 692 N N . GLY A 1 93 ? 19.500 10.450 -12.019 1.00 66.06 93 GLY A N 1
ATOM 693 C CA . GLY A 1 93 ? 19.808 11.348 -10.914 1.00 66.06 93 GLY A CA 1
ATOM 694 C C . GLY A 1 93 ? 20.397 12.651 -11.447 1.00 66.06 93 GLY A C 1
ATOM 695 O O . GLY A 1 93 ? 21.088 12.665 -12.464 1.00 66.06 93 GLY A O 1
ATOM 696 N N . ILE A 1 94 ? 20.121 13.759 -10.762 1.00 58.50 94 ILE A N 1
ATOM 697 C CA . ILE A 1 94 ? 20.819 15.026 -10.994 1.00 58.50 94 ILE A CA 1
ATOM 698 C C . ILE A 1 94 ? 21.764 15.197 -9.813 1.00 58.50 94 ILE A C 1
ATO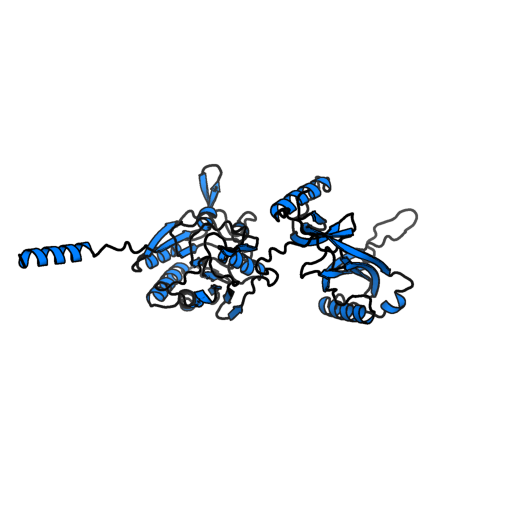M 700 O O . ILE A 1 94 ? 21.302 15.328 -8.677 1.00 58.50 94 ILE A O 1
ATOM 704 N N . ASP A 1 95 ? 23.071 15.154 -10.062 1.00 54.38 95 ASP A N 1
ATOM 705 C CA . ASP A 1 95 ? 24.049 15.435 -9.016 1.00 54.38 95 ASP A CA 1
ATOM 706 C C . ASP A 1 95 ? 24.016 16.919 -8.601 1.00 54.38 95 ASP A C 1
ATOM 708 O O . ASP A 1 95 ? 23.412 17.778 -9.250 1.00 54.38 95 ASP A O 1
ATOM 712 N N . SER A 1 96 ? 24.685 17.258 -7.499 1.00 42.00 96 SER A N 1
ATOM 713 C CA . SER A 1 96 ? 24.777 18.637 -6.995 1.00 42.00 96 SER A CA 1
ATOM 714 C C . SER A 1 96 ? 25.504 19.606 -7.946 1.00 42.00 96 SER A C 1
ATOM 716 O O . SER A 1 96 ? 25.508 20.811 -7.692 1.00 42.00 96 SER A O 1
ATOM 718 N N . GLY A 1 97 ? 26.080 19.109 -9.047 1.00 44.75 97 GLY A N 1
ATOM 719 C CA . GLY A 1 97 ? 26.665 19.887 -10.139 1.00 44.75 97 GLY A CA 1
ATOM 720 C C . GLY A 1 97 ? 25.741 20.077 -11.350 1.00 44.75 97 GLY A C 1
ATOM 721 O O . GLY A 1 97 ? 26.136 20.760 -12.294 1.00 44.75 97 GLY A O 1
ATOM 722 N N . GLY A 1 98 ? 24.527 19.512 -11.341 1.00 45.19 98 GLY A N 1
ATOM 723 C CA . GLY A 1 98 ? 23.571 19.597 -12.448 1.00 45.19 98 GLY A CA 1
ATOM 724 C C . GLY A 1 98 ? 23.856 18.638 -13.608 1.00 45.19 98 GLY A C 1
ATOM 725 O O . GLY A 1 98 ? 23.231 18.771 -14.660 1.00 45.19 98 GLY A O 1
ATOM 726 N N . SER A 1 99 ? 24.781 17.690 -13.442 1.00 44.25 99 SER A N 1
ATOM 727 C CA . SER A 1 99 ? 25.060 16.662 -14.444 1.00 44.25 99 SER A CA 1
ATOM 728 C C . SER A 1 99 ? 24.097 15.491 -14.263 1.00 44.25 99 SER A C 1
ATOM 730 O O . SER A 1 99 ? 23.912 14.981 -13.158 1.00 44.25 99 SER A O 1
ATOM 732 N N . SER A 1 100 ? 23.463 15.071 -15.359 1.00 51.25 100 SER A N 1
ATOM 733 C CA . SER A 1 100 ? 22.658 13.852 -15.394 1.00 51.25 100 SER A CA 1
ATOM 734 C C . SER A 1 100 ? 23.591 12.649 -15.485 1.00 51.25 100 SER A C 1
ATOM 736 O O . SER A 1 100 ? 24.233 12.446 -16.518 1.00 51.25 100 SER A O 1
ATOM 738 N N . SER A 1 101 ? 23.671 11.857 -14.424 1.00 50.97 101 SER A N 1
ATOM 739 C CA . SER A 1 101 ? 24.257 10.520 -14.476 1.00 50.97 101 SER A CA 1
ATOM 740 C C . SER A 1 101 ? 23.130 9.488 -14.489 1.00 50.97 101 SER A C 1
ATOM 742 O O . SER A 1 101 ? 22.123 9.648 -13.792 1.00 50.97 101 SER A O 1
ATOM 744 N N . ASP A 1 102 ? 23.277 8.445 -15.313 1.00 53.69 102 ASP A N 1
ATOM 745 C CA . ASP A 1 102 ? 22.424 7.255 -15.243 1.00 53.69 102 ASP A CA 1
ATOM 746 C C . ASP A 1 102 ? 22.491 6.726 -13.807 1.00 53.69 102 ASP A C 1
ATOM 748 O O . ASP A 1 102 ? 23.531 6.207 -13.389 1.00 53.69 102 ASP A O 1
ATOM 752 N N . TYR A 1 103 ? 21.410 6.867 -13.032 1.00 50.53 103 TYR A N 1
ATOM 753 C CA . TYR A 1 103 ? 21.322 6.269 -11.702 1.00 50.53 103 TYR A CA 1
ATOM 754 C C . TYR A 1 103 ? 20.923 4.792 -11.861 1.00 50.53 103 TYR A C 1
ATOM 756 O O . TYR A 1 103 ? 19.807 4.363 -11.591 1.00 50.53 103 TYR A O 1
ATOM 764 N N . ILE A 1 104 ? 21.921 4.066 -12.369 1.00 53.16 104 ILE A N 1
ATOM 765 C CA . ILE A 1 104 ? 22.368 2.724 -12.011 1.00 53.16 104 ILE A CA 1
ATOM 766 C C . ILE A 1 104 ? 21.459 1.541 -12.390 1.00 53.16 104 ILE A C 1
ATOM 768 O O . ILE A 1 104 ? 20.445 1.239 -11.769 1.00 53.16 104 ILE A O 1
ATOM 772 N N . ASN A 1 105 ? 21.936 0.812 -13.406 1.00 46.25 105 ASN A N 1
ATOM 773 C CA . ASN A 1 105 ? 22.372 -0.589 -13.332 1.00 46.25 105 ASN A CA 1
ATOM 774 C C . ASN A 1 105 ? 21.821 -1.411 -12.146 1.00 46.25 105 ASN A C 1
ATOM 776 O O . ASN A 1 105 ? 21.939 -1.045 -10.989 1.00 46.25 105 ASN A O 1
ATOM 780 N N . TYR A 1 106 ? 21.341 -2.609 -12.450 1.00 43.31 106 TYR A N 1
ATOM 781 C CA . TYR A 1 106 ? 20.795 -3.705 -11.630 1.00 43.31 106 TYR A CA 1
ATOM 782 C C . TYR A 1 106 ? 21.334 -3.998 -10.202 1.00 43.31 106 TYR A C 1
ATOM 784 O O . TYR A 1 106 ? 20.835 -4.929 -9.570 1.00 43.31 106 TYR A O 1
ATOM 792 N N . SER A 1 107 ? 22.319 -3.272 -9.669 1.00 44.66 107 SER A N 1
ATOM 793 C CA . SER A 1 107 ? 23.013 -3.558 -8.412 1.00 44.66 107 SER A CA 1
ATOM 794 C C . SER A 1 107 ? 22.952 -2.481 -7.324 1.00 44.66 107 SER A C 1
ATOM 796 O O . SER A 1 107 ? 23.283 -2.829 -6.190 1.00 44.66 107 SER A O 1
ATOM 798 N N . ASP A 1 108 ? 22.548 -1.225 -7.578 1.00 50.50 108 ASP A N 1
ATOM 799 C CA . ASP A 1 108 ? 22.628 -0.231 -6.493 1.00 50.50 108 ASP A CA 1
ATOM 800 C C . ASP A 1 108 ? 21.509 -0.348 -5.459 1.00 50.50 108 ASP A C 1
ATOM 802 O O . ASP A 1 108 ? 20.303 -0.203 -5.703 1.00 50.50 108 ASP A O 1
ATOM 806 N N . SER A 1 109 ? 21.961 -0.519 -4.219 1.00 51.69 109 SER A N 1
ATOM 807 C CA . SER A 1 109 ? 21.194 -0.284 -3.003 1.00 51.69 109 SER A CA 1
ATOM 808 C C . SER A 1 109 ? 20.525 1.095 -2.981 1.00 51.69 109 SER A C 1
ATOM 810 O O . SER A 1 109 ? 19.505 1.227 -2.311 1.00 51.69 109 SER A O 1
ATOM 812 N N . GLU A 1 110 ? 21.033 2.061 -3.752 1.00 53.31 110 GLU A N 1
ATOM 813 C CA . GLU A 1 110 ? 20.627 3.472 -3.767 1.00 53.31 110 GLU A CA 1
ATOM 814 C C . GLU A 1 110 ? 19.503 3.820 -4.759 1.00 53.31 110 GLU A C 1
ATOM 816 O O . GLU A 1 110 ? 18.895 4.879 -4.621 1.00 53.31 110 GLU A O 1
ATOM 821 N N . ALA A 1 111 ? 19.173 2.947 -5.725 1.00 57.72 111 ALA A N 1
ATOM 822 C CA . ALA A 1 111 ? 18.048 3.203 -6.630 1.00 57.72 111 ALA A CA 1
ATOM 823 C C . ALA A 1 111 ? 16.727 3.292 -5.834 1.00 57.72 111 ALA A C 1
ATOM 825 O O . ALA A 1 111 ? 16.445 2.380 -5.036 1.00 57.72 111 ALA A O 1
ATOM 826 N N . PRO A 1 112 ? 15.925 4.358 -6.028 1.00 61.59 112 PRO A N 1
ATOM 827 C CA . PRO A 1 112 ? 14.737 4.593 -5.227 1.00 61.59 112 PRO A CA 1
ATOM 828 C C . PRO A 1 112 ? 13.668 3.539 -5.512 1.00 61.59 112 PRO A C 1
ATOM 830 O O . PRO A 1 112 ? 13.467 3.091 -6.644 1.00 61.59 112 PRO A O 1
ATOM 833 N N . ILE A 1 113 ? 12.953 3.154 -4.460 1.00 71.44 113 ILE A N 1
ATOM 834 C CA . ILE A 1 113 ? 11.725 2.379 -4.585 1.00 71.44 113 ILE A CA 1
ATOM 835 C C . ILE A 1 113 ? 10.650 3.357 -5.065 1.00 71.44 113 ILE A C 1
ATOM 837 O O . ILE A 1 113 ? 10.229 4.239 -4.317 1.00 71.44 113 ILE A O 1
ATOM 841 N N . MET A 1 114 ? 10.238 3.253 -6.334 1.00 74.00 114 MET A N 1
ATOM 842 C CA . MET A 1 114 ? 9.474 4.337 -6.965 1.00 74.00 114 MET A CA 1
ATOM 843 C C . MET A 1 114 ? 8.120 4.579 -6.311 1.00 74.00 114 MET A C 1
ATOM 845 O O . MET A 1 114 ? 7.663 5.715 -6.267 1.00 74.00 114 MET A O 1
ATOM 849 N N . TYR A 1 115 ? 7.478 3.541 -5.790 1.00 69.06 115 TYR A N 1
ATOM 850 C CA . TYR A 1 115 ? 6.172 3.688 -5.164 1.00 69.06 115 TYR A CA 1
ATOM 851 C C . TYR A 1 115 ? 6.235 4.361 -3.778 1.00 69.06 115 TYR A C 1
ATOM 853 O O . TYR A 1 115 ? 5.339 5.146 -3.470 1.00 69.06 115 TYR A O 1
ATOM 861 N N . ASP A 1 116 ? 7.291 4.127 -2.983 1.00 68.00 116 ASP A N 1
ATOM 862 C CA . ASP A 1 116 ? 7.519 4.791 -1.679 1.00 68.00 116 ASP A CA 1
ATOM 863 C C . ASP A 1 116 ? 7.702 6.293 -1.888 1.00 68.00 116 ASP A C 1
ATOM 865 O O . ASP A 1 116 ? 7.196 7.144 -1.160 1.00 68.00 116 ASP A O 1
ATOM 869 N N . GLU A 1 117 ? 8.369 6.624 -2.986 1.00 65.25 117 GLU A N 1
ATOM 870 C CA . GLU A 1 117 ? 8.544 7.987 -3.427 1.00 65.25 117 GLU A CA 1
ATOM 871 C C . GLU A 1 117 ? 7.237 8.633 -3.886 1.00 65.25 117 GLU A C 1
ATOM 873 O O . GLU A 1 117 ? 7.245 9.838 -4.071 1.00 65.25 117 GLU A O 1
ATOM 878 N N . ILE A 1 118 ? 6.133 7.905 -4.089 1.00 62.78 118 ILE A N 1
ATOM 879 C CA . ILE A 1 118 ? 4.897 8.430 -4.688 1.00 62.78 118 ILE A CA 1
ATOM 880 C C . ILE A 1 118 ? 3.704 8.464 -3.711 1.00 62.78 118 ILE A C 1
ATOM 882 O O . ILE A 1 118 ? 2.800 9.274 -3.941 1.00 62.78 118 ILE A O 1
ATOM 886 N N . GLY A 1 119 ? 3.680 7.702 -2.605 1.00 56.47 119 GLY A N 1
ATOM 887 C CA . GLY A 1 119 ? 2.718 7.934 -1.509 1.00 56.47 119 GLY A CA 1
ATOM 888 C C . GLY A 1 119 ? 2.467 6.794 -0.517 1.00 56.47 119 GLY A C 1
ATOM 889 O O . GLY A 1 119 ? 2.511 5.630 -0.895 1.00 56.47 119 GLY A O 1
ATOM 890 N N . ASP A 1 120 ? 2.083 7.141 0.727 1.00 53.59 120 ASP A N 1
ATOM 891 C CA . ASP A 1 120 ? 2.017 6.161 1.834 1.00 53.59 120 ASP A CA 1
ATOM 892 C C . ASP A 1 120 ? 0.751 6.104 2.721 1.00 53.59 120 ASP A C 1
ATOM 894 O O . ASP A 1 120 ? 0.455 5.026 3.234 1.00 53.59 120 ASP A O 1
ATOM 898 N N . ASP A 1 121 ? -0.053 7.168 2.874 1.00 56.53 121 ASP A N 1
ATOM 899 C CA . ASP A 1 121 ? -1.182 7.187 3.842 1.00 56.53 121 ASP A CA 1
ATOM 900 C C . ASP A 1 121 ? -2.545 7.442 3.174 1.00 56.53 121 ASP A C 1
ATOM 902 O O . ASP A 1 121 ? -2.634 8.367 2.374 1.00 56.53 121 ASP A O 1
ATOM 906 N N . VAL A 1 122 ? -3.607 6.689 3.523 1.00 56.78 122 VAL A N 1
ATOM 907 C CA . VAL A 1 122 ? -5.001 6.910 3.047 1.00 56.78 122 VAL A CA 1
ATOM 908 C C . VAL A 1 122 ? -5.767 7.866 3.948 1.00 56.78 122 VAL A C 1
ATOM 910 O O . VAL A 1 122 ? -5.645 7.838 5.165 1.00 56.78 122 VAL A O 1
ATOM 913 N N . SER A 1 123 ? -6.615 8.692 3.354 1.00 56.53 123 SER A N 1
ATOM 914 C CA . SER A 1 123 ? -7.526 9.631 3.998 1.00 56.53 123 SER A CA 1
ATOM 915 C C . SER A 1 123 ? -8.823 9.788 3.189 1.00 56.53 123 SER A C 1
ATOM 917 O O . SER A 1 123 ? -8.927 9.369 2.038 1.00 56.53 123 SER A O 1
ATOM 919 N N . TYR A 1 124 ? -9.844 10.405 3.784 1.00 56.91 124 TYR A N 1
ATOM 920 C CA . TYR A 1 124 ? -11.057 10.824 3.073 1.00 56.91 124 TYR A CA 1
ATOM 921 C C . TYR A 1 124 ? -11.328 12.310 3.312 1.00 56.91 124 TYR A C 1
ATOM 923 O O . TYR A 1 124 ? -10.975 12.870 4.346 1.00 56.91 124 TYR A O 1
ATOM 931 N N . ASP A 1 125 ? -11.944 12.960 2.328 1.00 56.47 125 ASP A N 1
ATOM 932 C CA . ASP A 1 125 ? -12.272 14.381 2.319 1.00 56.47 125 ASP A CA 1
ATOM 933 C C . ASP A 1 125 ? -13.592 14.556 1.571 1.00 56.47 125 ASP A C 1
ATOM 935 O O . ASP A 1 125 ? -13.821 13.938 0.536 1.00 56.47 125 ASP A O 1
ATOM 939 N N . SER A 1 126 ? -14.480 15.399 2.089 1.00 57.34 126 SER A N 1
ATOM 940 C CA . SER A 1 126 ? -15.813 15.611 1.516 1.00 57.34 126 SER A CA 1
ATOM 941 C C . SER A 1 126 ? -15.811 16.238 0.116 1.00 57.34 126 SER A C 1
ATOM 943 O O . SER A 1 126 ? -16.795 16.107 -0.606 1.00 57.34 126 SER A O 1
ATOM 945 N N . THR A 1 127 ? -14.726 16.907 -0.268 1.00 63.28 127 THR A N 1
ATOM 946 C CA . THR A 1 127 ? -14.486 17.496 -1.592 1.00 63.28 127 THR A CA 1
ATOM 947 C C . THR A 1 127 ? -13.830 16.494 -2.537 1.00 63.28 127 THR A C 1
ATOM 949 O O . THR A 1 127 ? -14.080 16.544 -3.739 1.00 63.28 127 THR A O 1
ATOM 952 N N . TYR A 1 128 ? -12.983 15.607 -1.998 1.00 57.56 128 TYR A N 1
ATOM 953 C CA . TYR A 1 128 ? -12.073 14.756 -2.770 1.00 57.56 128 TYR A CA 1
ATOM 954 C C . TYR A 1 128 ? -12.287 13.245 -2.625 1.00 57.56 128 TYR A C 1
ATOM 956 O O . TYR A 1 128 ? -11.488 12.492 -3.175 1.00 57.56 128 TYR A O 1
ATOM 964 N N . GLY A 1 129 ? -13.318 12.783 -1.913 1.00 63.06 129 GLY A N 1
ATOM 965 C CA . GLY A 1 129 ? -13.615 11.368 -1.660 1.00 63.06 129 GLY A CA 1
ATOM 966 C C . GLY A 1 129 ? -12.493 10.642 -0.905 1.00 63.06 129 GLY A C 1
ATOM 967 O O . GLY A 1 129 ? -11.814 11.248 -0.083 1.00 63.06 129 GLY A O 1
ATOM 968 N N . TYR A 1 130 ? -12.289 9.348 -1.180 1.00 61.28 130 TYR A N 1
ATOM 969 C CA . TYR A 1 130 ? -11.127 8.584 -0.696 1.00 61.28 130 TYR A CA 1
ATOM 970 C C . TYR A 1 130 ? -9.862 8.949 -1.484 1.00 61.28 130 TYR A C 1
ATOM 972 O O . TYR A 1 130 ? -9.872 8.908 -2.713 1.00 61.28 130 TYR A O 1
ATOM 980 N N . PHE A 1 131 ? -8.772 9.291 -0.802 1.00 61.47 131 PHE A N 1
ATOM 981 C CA . PHE A 1 131 ? -7.485 9.598 -1.431 1.00 61.47 131 PHE A CA 1
ATOM 982 C C . PHE A 1 131 ? -6.312 9.302 -0.496 1.00 61.47 131 PHE A C 1
ATOM 984 O O . PHE A 1 131 ? -6.509 9.178 0.703 1.00 61.47 131 PHE A O 1
ATOM 991 N N . TYR A 1 132 ? -5.078 9.258 -0.996 1.00 59.12 132 TYR A N 1
ATOM 992 C CA . TYR A 1 132 ? -3.896 9.158 -0.135 1.00 59.12 132 TYR A CA 1
ATOM 993 C C . TYR A 1 132 ? -3.357 10.552 0.223 1.00 59.12 132 TYR A C 1
ATOM 995 O O . TYR A 1 132 ? -2.984 11.318 -0.665 1.00 59.12 132 TYR A O 1
ATOM 1003 N N . SER A 1 133 ? -3.343 10.916 1.513 1.00 52.94 133 SER A N 1
ATOM 1004 C CA . SER A 1 133 ? -2.936 12.244 2.008 1.00 52.94 133 SER A CA 1
ATOM 1005 C C . SER A 1 133 ? -1.455 12.547 1.821 1.00 52.94 133 SER A C 1
ATOM 1007 O O . SER A 1 133 ? -1.094 13.717 1.734 1.00 52.94 133 SER A O 1
ATOM 1009 N N . ASN A 1 134 ? -0.623 11.508 1.719 1.00 52.94 134 ASN A N 1
ATOM 1010 C CA . ASN A 1 134 ? 0.824 11.640 1.537 1.00 52.94 134 ASN A CA 1
ATOM 1011 C C . ASN A 1 134 ? 1.278 11.269 0.122 1.00 52.94 134 ASN A C 1
ATOM 1013 O O . ASN A 1 134 ? 2.464 11.017 -0.076 1.00 52.94 134 ASN A O 1
ATOM 1017 N N . SER A 1 135 ? 0.374 11.184 -0.862 1.00 61.88 135 SER A N 1
ATOM 1018 C CA . SER A 1 135 ? 0.841 11.001 -2.232 1.00 61.88 135 SER A CA 1
ATOM 1019 C C . SER A 1 135 ? 1.514 12.280 -2.718 1.00 61.88 135 SER A C 1
ATOM 1021 O O . SER A 1 135 ? 0.888 13.335 -2.745 1.00 61.88 135 SER A O 1
ATOM 1023 N N . VAL A 1 136 ? 2.789 12.192 -3.098 1.00 65.62 136 VAL A N 1
ATOM 1024 C CA . VAL A 1 136 ? 3.516 13.300 -3.747 1.00 65.62 136 VAL A CA 1
ATOM 1025 C C . VAL A 1 136 ? 3.295 13.310 -5.267 1.00 65.62 136 VAL A C 1
ATOM 1027 O O . VAL A 1 136 ? 4.024 13.974 -6.004 1.00 65.62 136 VAL A O 1
ATOM 1030 N N . TRP A 1 137 ? 2.309 12.542 -5.745 1.00 76.00 137 TRP A N 1
ATOM 1031 C CA . TRP A 1 137 ? 1.882 12.503 -7.137 1.00 76.00 137 TRP A CA 1
ATOM 1032 C C . TRP A 1 137 ? 1.173 13.804 -7.519 1.00 76.00 137 TRP A C 1
ATOM 1034 O O . TRP A 1 137 ? 0.016 14.028 -7.174 1.00 76.00 137 TRP A O 1
ATOM 1044 N N . ASN A 1 138 ? 1.855 14.659 -8.277 1.00 72.88 138 ASN A N 1
ATOM 1045 C CA . ASN A 1 138 ? 1.312 15.943 -8.728 1.00 72.88 138 ASN A CA 1
ATOM 1046 C C . ASN A 1 138 ? 0.878 15.923 -10.204 1.00 72.88 138 ASN A C 1
ATOM 1048 O O . ASN A 1 138 ? 0.265 16.881 -10.683 1.00 72.88 138 ASN A O 1
ATOM 1052 N N . SER A 1 139 ? 1.169 14.834 -10.919 1.00 77.00 139 SER A N 1
ATOM 1053 C CA . SER A 1 139 ? 0.800 14.630 -12.320 1.00 77.00 139 SER A CA 1
ATOM 1054 C C . SER A 1 139 ? -0.716 14.631 -12.528 1.00 77.00 139 SER A C 1
ATOM 1056 O O . SER A 1 139 ? -1.481 14.190 -11.669 1.00 77.00 139 SER A O 1
ATOM 1058 N N . LYS A 1 140 ? -1.166 15.115 -13.695 1.00 80.62 140 LYS A N 1
ATOM 1059 C CA . LYS A 1 140 ? -2.569 15.013 -14.146 1.00 80.62 140 LYS A CA 1
ATOM 1060 C C . LYS A 1 140 ? -2.867 13.742 -14.944 1.00 80.62 140 LYS A C 1
ATOM 1062 O O . LYS A 1 140 ? -3.993 13.580 -15.415 1.00 80.62 140 LYS A O 1
ATOM 1067 N N . ALA A 1 141 ? -1.881 12.856 -15.094 1.00 85.88 141 ALA A N 1
ATOM 1068 C CA . ALA A 1 141 ? -2.035 11.634 -15.867 1.00 85.88 141 ALA A CA 1
ATOM 1069 C C . ALA A 1 141 ? -3.172 10.770 -15.309 1.00 85.88 141 ALA A C 1
ATOM 1071 O O . ALA A 1 141 ? -3.181 10.417 -14.131 1.00 85.88 141 ALA A O 1
ATOM 1072 N N . LYS A 1 142 ? -4.113 10.410 -16.185 1.00 88.12 142 LYS A N 1
ATOM 1073 C CA . LYS A 1 142 ? -5.208 9.477 -15.894 1.00 88.12 142 LYS A CA 1
ATOM 1074 C C . LYS A 1 142 ? -4.822 8.039 -16.223 1.00 88.12 142 LYS A C 1
ATOM 1076 O O . LYS A 1 142 ? -5.381 7.114 -15.646 1.00 88.12 142 LYS A O 1
ATOM 1081 N N . TYR A 1 143 ? -3.864 7.846 -17.123 1.00 91.69 143 TYR A N 1
ATOM 1082 C CA . TYR A 1 143 ? -3.378 6.532 -17.529 1.00 91.69 143 TYR A CA 1
ATOM 1083 C C . TYR A 1 143 ? -1.863 6.518 -17.446 1.00 91.69 143 TYR A C 1
ATOM 1085 O O . TYR A 1 143 ? -1.204 7.400 -17.999 1.00 91.69 143 TYR A O 1
ATOM 1093 N N . VAL A 1 144 ? -1.320 5.523 -16.757 1.00 92.31 144 VAL A N 1
ATOM 1094 C CA . VAL A 1 144 ? 0.122 5.344 -16.601 1.00 92.31 144 VAL A CA 1
ATOM 1095 C C . VAL A 1 144 ? 0.506 3.999 -17.196 1.00 92.31 144 VAL A C 1
ATOM 1097 O O . VAL A 1 144 ? -0.115 2.989 -16.883 1.00 92.31 144 VAL A O 1
ATOM 1100 N N . VAL A 1 145 ? 1.523 3.973 -18.048 1.00 93.81 145 VAL A N 1
ATOM 1101 C CA . VAL A 1 145 ? 2.138 2.745 -18.554 1.00 93.81 145 VAL A CA 1
ATOM 1102 C C . VAL A 1 145 ? 3.524 2.634 -17.947 1.00 93.81 145 VAL A C 1
ATOM 1104 O O . VAL A 1 145 ? 4.368 3.501 -18.150 1.00 93.81 145 VAL A O 1
ATOM 1107 N N . LEU A 1 146 ? 3.737 1.566 -17.195 1.00 91.06 146 LEU A N 1
ATOM 1108 C CA . LEU A 1 146 ? 5.004 1.162 -16.615 1.00 91.06 146 LEU A CA 1
ATOM 1109 C C . LEU A 1 146 ? 5.589 0.061 -17.506 1.00 91.06 146 LEU A C 1
ATOM 1111 O O . LEU A 1 146 ? 5.427 -1.129 -17.225 1.00 91.06 146 LEU A O 1
ATOM 1115 N N . ALA A 1 147 ? 6.253 0.452 -18.594 1.00 89.56 147 ALA A N 1
ATOM 1116 C CA . ALA A 1 147 ? 6.993 -0.453 -19.474 1.00 89.56 147 ALA A CA 1
ATOM 1117 C C . ALA A 1 147 ? 8.334 -0.840 -18.819 1.00 89.56 147 ALA A C 1
ATOM 1119 O O . ALA A 1 147 ? 9.415 -0.490 -19.274 1.00 89.56 147 ALA A O 1
ATOM 1120 N N . VAL A 1 148 ? 8.234 -1.511 -17.671 1.00 84.50 148 VAL A N 1
ATOM 1121 C CA . VAL A 1 148 ? 9.329 -1.835 -16.747 1.00 84.50 148 VAL A CA 1
ATOM 1122 C C . VAL A 1 148 ? 9.037 -3.172 -16.072 1.00 84.50 148 VAL A C 1
ATOM 1124 O O . VAL A 1 148 ? 7.896 -3.475 -15.713 1.00 84.50 148 VAL A O 1
ATOM 1127 N N . CYS A 1 149 ? 10.071 -3.992 -15.890 1.00 83.69 149 CYS A N 1
ATOM 1128 C CA . CYS A 1 149 ? 9.929 -5.333 -15.318 1.00 83.69 149 CYS A CA 1
ATOM 1129 C C . CYS A 1 149 ? 9.370 -5.291 -13.885 1.00 83.69 149 CYS A C 1
ATOM 1131 O O . CYS A 1 149 ? 9.790 -4.459 -13.087 1.00 83.69 149 CYS A O 1
ATOM 1133 N N . ASN A 1 150 ? 8.525 -6.260 -13.531 1.00 79.25 150 ASN A N 1
ATOM 1134 C CA . ASN A 1 150 ? 8.107 -6.587 -12.164 1.00 79.25 150 ASN A CA 1
ATOM 1135 C C . ASN A 1 150 ? 7.445 -5.447 -11.378 1.00 79.25 150 ASN A C 1
ATOM 1137 O O . ASN A 1 150 ? 7.575 -5.421 -10.157 1.00 79.25 150 ASN A O 1
ATOM 1141 N N . GLN A 1 151 ? 6.751 -4.515 -12.038 1.00 82.31 151 GLN A N 1
ATOM 1142 C CA . GLN A 1 151 ? 6.134 -3.384 -11.337 1.00 82.31 151 GLN A CA 1
ATOM 1143 C C . GLN A 1 151 ? 4.716 -3.656 -10.837 1.00 82.31 151 GLN A C 1
ATOM 1145 O O . GLN A 1 151 ? 4.276 -2.989 -9.911 1.00 82.31 151 GLN A O 1
ATOM 1150 N N . ILE A 1 152 ? 3.991 -4.633 -11.387 1.00 82.56 152 ILE A N 1
ATOM 1151 C CA . ILE A 1 152 ? 2.592 -4.882 -10.999 1.00 82.56 152 ILE A CA 1
ATOM 1152 C C . ILE A 1 152 ? 2.372 -6.373 -10.751 1.00 82.56 152 ILE A C 1
ATOM 1154 O O . ILE A 1 152 ? 2.350 -7.121 -11.712 1.00 82.56 152 ILE A O 1
ATOM 1158 N N . GLY A 1 153 ? 2.102 -6.813 -9.518 1.00 66.19 153 GLY A N 1
ATOM 1159 C CA . GLY A 1 153 ? 1.613 -8.181 -9.260 1.00 66.19 153 GLY A CA 1
ATOM 1160 C C . GLY A 1 153 ? 2.651 -9.232 -8.837 1.00 66.19 153 GLY A C 1
ATOM 1161 O O . GLY A 1 153 ? 2.325 -10.415 -8.824 1.00 66.19 153 GLY A O 1
ATOM 1162 N N . THR A 1 154 ? 3.872 -8.842 -8.459 1.00 57.38 154 THR A N 1
ATOM 1163 C CA . THR A 1 154 ? 4.876 -9.766 -7.881 1.00 57.38 154 THR A CA 1
ATOM 1164 C C . THR A 1 154 ? 4.753 -9.932 -6.362 1.00 57.38 154 THR A C 1
ATOM 1166 O O . THR A 1 154 ? 5.208 -10.937 -5.816 1.00 57.38 154 THR A O 1
ATOM 1169 N N . SER A 1 155 ? 4.107 -8.989 -5.669 1.00 64.62 155 SER A N 1
ATOM 1170 C CA . SER A 1 155 ? 3.740 -9.097 -4.254 1.00 64.62 155 SER A CA 1
ATOM 1171 C C . SER A 1 155 ? 2.511 -8.242 -3.915 1.00 64.62 155 SER A C 1
ATOM 1173 O O . SER A 1 155 ? 2.203 -7.249 -4.591 1.00 64.62 155 SER A O 1
ATOM 1175 N N . ASP A 1 156 ? 1.828 -8.602 -2.825 1.00 64.88 156 ASP A N 1
ATOM 1176 C CA . ASP A 1 156 ? 0.725 -7.815 -2.263 1.00 64.88 156 ASP A CA 1
ATOM 1177 C C . ASP A 1 156 ? 1.176 -6.408 -1.858 1.00 64.88 156 ASP A C 1
ATOM 1179 O O . ASP A 1 156 ? 0.426 -5.451 -2.038 1.00 64.88 156 ASP A O 1
ATOM 1183 N N . SER A 1 157 ? 2.398 -6.259 -1.333 1.00 68.38 157 SER A N 1
ATOM 1184 C CA . SER A 1 157 ? 2.933 -4.958 -0.924 1.00 68.38 157 SER A CA 1
ATOM 1185 C C . SER A 1 157 ? 3.117 -4.022 -2.117 1.00 68.38 157 SER A C 1
ATOM 1187 O O . SER A 1 157 ? 2.619 -2.904 -2.079 1.00 68.38 157 SER A O 1
ATOM 1189 N N . LEU A 1 158 ? 3.731 -4.494 -3.206 1.00 71.75 158 LEU A N 1
ATOM 1190 C CA . LEU A 1 158 ? 3.984 -3.695 -4.407 1.00 71.75 158 LEU A CA 1
ATOM 1191 C C . LEU A 1 158 ? 2.683 -3.248 -5.088 1.00 71.75 158 LEU A C 1
ATOM 1193 O O . LEU A 1 158 ? 2.520 -2.086 -5.458 1.00 71.75 158 LEU A O 1
ATOM 1197 N N . THR A 1 159 ? 1.729 -4.171 -5.217 1.00 74.62 159 THR A N 1
ATOM 1198 C CA . THR A 1 159 ? 0.415 -3.884 -5.809 1.00 74.62 159 THR A CA 1
ATOM 1199 C C . THR A 1 159 ? -0.357 -2.874 -4.959 1.00 74.62 159 THR A C 1
ATOM 1201 O O . THR A 1 159 ? -0.929 -1.922 -5.492 1.00 74.62 159 THR A O 1
ATOM 1204 N N . LYS A 1 160 ? -0.336 -3.040 -3.628 1.00 74.62 160 LYS A N 1
ATOM 1205 C CA . LYS A 1 160 ? -0.932 -2.080 -2.690 1.00 74.62 160 LYS A CA 1
ATOM 1206 C C . LYS A 1 160 ? -0.274 -0.712 -2.782 1.00 74.62 160 LYS A C 1
ATOM 1208 O O . LYS A 1 160 ? -0.988 0.270 -2.624 1.00 74.62 160 LYS A O 1
ATOM 1213 N N . SER A 1 161 ? 1.025 -0.636 -3.056 1.00 74.81 161 SER A N 1
ATOM 1214 C CA . SER A 1 161 ? 1.733 0.632 -3.212 1.00 74.81 161 SER A CA 1
ATOM 1215 C C . SER A 1 161 ? 1.337 1.388 -4.484 1.00 74.81 161 SER A C 1
ATOM 1217 O O . SER A 1 161 ? 1.011 2.569 -4.414 1.00 74.81 161 SER A O 1
ATOM 1219 N N . TRP A 1 162 ? 1.242 0.718 -5.636 1.00 80.25 162 TRP A N 1
ATOM 1220 C CA . TRP A 1 162 ? 0.747 1.362 -6.865 1.00 80.25 162 TRP A CA 1
ATOM 1221 C C . TRP A 1 162 ? -0.728 1.757 -6.787 1.00 80.25 162 TRP A C 1
ATOM 1223 O O . TRP A 1 162 ? -1.122 2.800 -7.310 1.00 80.25 162 TRP A O 1
ATOM 1233 N N . LEU A 1 163 ? -1.543 0.985 -6.064 1.00 76.62 163 LEU A N 1
ATOM 1234 C CA . LEU A 1 163 ? -2.899 1.404 -5.710 1.00 76.62 163 LEU A CA 1
ATOM 1235 C C . LEU A 1 163 ? -2.924 2.744 -4.962 1.00 76.62 163 LEU A C 1
ATOM 1237 O O . LEU A 1 163 ? -3.847 3.532 -5.175 1.00 76.62 163 LEU A O 1
ATOM 1241 N N . ARG A 1 164 ? -1.912 3.036 -4.129 1.00 72.81 164 ARG A N 1
ATOM 1242 C CA . ARG A 1 164 ? -1.807 4.327 -3.427 1.00 72.81 164 ARG A CA 1
ATOM 1243 C C . ARG A 1 164 ? -1.665 5.482 -4.400 1.00 72.81 164 ARG A C 1
ATOM 1245 O O . ARG A 1 164 ? -2.380 6.474 -4.283 1.00 72.81 164 ARG A O 1
ATOM 1252 N N . THR A 1 165 ? -0.803 5.313 -5.399 1.00 71.06 165 THR A N 1
ATOM 1253 C CA . THR A 1 165 ? -0.603 6.279 -6.483 1.00 71.06 165 THR A CA 1
ATOM 1254 C C . THR A 1 165 ? -1.896 6.561 -7.244 1.00 71.06 165 THR A C 1
ATOM 1256 O O . THR A 1 165 ? -2.194 7.714 -7.545 1.00 71.06 165 THR A O 1
ATOM 1259 N N . MET A 1 166 ? -2.711 5.534 -7.509 1.00 74.88 166 MET A N 1
ATOM 1260 C CA . MET A 1 166 ? -3.979 5.704 -8.230 1.00 74.88 166 MET A CA 1
ATOM 1261 C C . MET A 1 166 ? -4.990 6.582 -7.499 1.00 74.88 166 MET A C 1
ATOM 1263 O O . MET A 1 166 ? -5.823 7.240 -8.122 1.00 74.88 166 MET A O 1
ATOM 1267 N N . LEU A 1 167 ? -4.905 6.597 -6.175 1.00 72.06 167 LEU A N 1
ATOM 1268 C CA . LEU A 1 167 ? -5.808 7.313 -5.293 1.00 72.06 167 LEU A CA 1
ATOM 1269 C C . LEU A 1 167 ? -5.179 8.596 -4.730 1.00 72.06 167 LEU A C 1
ATOM 1271 O O . LEU A 1 167 ? -5.733 9.186 -3.808 1.00 72.06 167 LEU A O 1
ATOM 1275 N N . GLY A 1 168 ? -4.040 9.053 -5.252 1.00 66.00 168 GLY A N 1
ATOM 1276 C CA . GLY A 1 168 ? -3.396 10.297 -4.824 1.00 66.00 168 GLY A CA 1
ATOM 1277 C C . GLY A 1 168 ? -4.229 11.565 -5.083 1.00 66.00 168 GLY A C 1
ATOM 1278 O O . GLY A 1 168 ? -5.177 11.577 -5.871 1.00 66.00 168 GLY A O 1
ATOM 1279 N N . LYS A 1 169 ? -3.870 12.658 -4.395 1.00 61.47 169 LYS A N 1
ATOM 1280 C CA . LYS A 1 169 ? -4.335 14.031 -4.674 1.00 61.47 169 LYS A CA 1
ATOM 1281 C C . LYS A 1 169 ? -3.243 14.803 -5.427 1.00 61.47 169 LYS A C 1
ATOM 1283 O O . LYS A 1 169 ? -2.082 14.584 -5.116 1.00 61.47 169 LYS A O 1
ATOM 1288 N N . PRO A 1 170 ? -3.590 15.772 -6.301 1.00 58.75 170 PRO A N 1
ATOM 1289 C CA . PRO A 1 170 ? -4.944 16.242 -6.612 1.00 58.75 170 PRO A CA 1
ATOM 1290 C C . PRO A 1 170 ? -5.642 15.472 -7.745 1.00 58.75 170 PRO A C 1
ATOM 1292 O O . PRO A 1 170 ? -6.836 15.685 -7.950 1.00 58.75 170 PRO A O 1
ATOM 1295 N N . ASN A 1 171 ? -4.941 14.586 -8.460 1.00 70.12 171 ASN A N 1
ATOM 1296 C CA . ASN A 1 171 ? -5.493 13.844 -9.596 1.00 70.12 171 ASN A CA 1
ATOM 1297 C C . ASN A 1 171 ? -5.379 12.339 -9.361 1.00 70.12 171 ASN A C 1
ATOM 1299 O O . ASN A 1 171 ? -4.324 11.849 -8.962 1.00 70.12 171 ASN A O 1
ATOM 1303 N N . ARG A 1 172 ? -6.462 11.622 -9.657 1.00 76.06 172 ARG A N 1
ATOM 1304 C CA . ARG A 1 172 ? -6.522 10.164 -9.568 1.00 76.06 172 ARG A CA 1
ATOM 1305 C C . ARG A 1 172 ? -6.169 9.537 -10.909 1.00 76.06 172 ARG A C 1
ATOM 1307 O O . ARG A 1 172 ? -6.562 10.048 -11.958 1.00 76.06 172 ARG A O 1
ATOM 1314 N N . VAL A 1 173 ? -5.467 8.411 -10.857 1.00 83.62 173 VAL A N 1
ATOM 1315 C CA . VAL A 1 173 ? -5.159 7.605 -12.040 1.00 83.62 173 VAL A CA 1
ATOM 1316 C C . VAL A 1 173 ? -6.293 6.600 -12.227 1.00 83.62 173 VAL A C 1
ATOM 1318 O O . VAL A 1 173 ? -6.653 5.879 -11.299 1.00 83.62 173 VAL A O 1
ATOM 1321 N N . ASN A 1 174 ? -6.855 6.528 -13.428 1.00 87.06 174 ASN A N 1
ATOM 1322 C CA . ASN A 1 174 ? -7.872 5.547 -13.794 1.00 87.06 174 ASN A CA 1
ATOM 1323 C C . ASN A 1 174 ? -7.270 4.142 -13.904 1.00 87.06 174 ASN A C 1
ATOM 1325 O O . ASN A 1 174 ? -7.897 3.156 -13.508 1.00 87.06 174 ASN A O 1
ATOM 1329 N N . MET A 1 175 ? -6.060 4.054 -14.466 1.00 91.12 175 MET A N 1
ATOM 1330 C CA . MET A 1 175 ? -5.408 2.790 -14.789 1.00 91.12 175 MET A CA 1
ATOM 1331 C C . MET A 1 175 ? -3.883 2.911 -14.816 1.00 91.12 175 MET A C 1
ATOM 1333 O O . MET A 1 175 ? -3.333 3.818 -15.441 1.00 91.12 175 MET A O 1
ATOM 1337 N N . ILE A 1 176 ? -3.216 1.950 -14.184 1.00 92.06 176 ILE A N 1
ATOM 1338 C CA . ILE A 1 176 ? -1.785 1.693 -14.330 1.00 92.06 176 ILE A CA 1
ATOM 1339 C C . ILE A 1 176 ? -1.634 0.375 -15.093 1.00 92.06 176 ILE A C 1
ATOM 1341 O O . ILE A 1 176 ? -2.162 -0.653 -14.678 1.00 92.06 176 ILE A O 1
ATOM 1345 N N . LEU A 1 177 ? -0.940 0.410 -16.221 1.00 93.88 177 LEU A N 1
ATOM 1346 C CA . LEU A 1 177 ? -0.601 -0.729 -17.071 1.00 93.88 177 LEU A CA 1
ATOM 1347 C C . LEU A 1 177 ? 0.873 -1.075 -16.870 1.00 93.88 177 LEU A C 1
ATOM 1349 O O . LEU A 1 177 ? 1.675 -0.178 -16.632 1.00 93.88 177 LEU A O 1
ATOM 1353 N N . GLY A 1 178 ? 1.255 -2.342 -16.990 1.00 91.94 178 GLY A N 1
ATOM 1354 C CA . GLY A 1 178 ? 2.662 -2.725 -16.891 1.00 91.94 178 GLY A CA 1
ATOM 1355 C C . GLY A 1 178 ? 2.895 -4.223 -16.999 1.00 91.94 178 GLY A C 1
ATOM 1356 O O . GLY A 1 178 ? 2.129 -4.930 -17.665 1.00 91.94 178 GLY A O 1
ATOM 1357 N N . TYR A 1 179 ? 3.968 -4.684 -16.349 1.00 86.62 179 TYR A N 1
ATOM 1358 C CA . TYR A 1 179 ? 4.398 -6.080 -16.349 1.00 86.62 179 TYR A CA 1
ATOM 1359 C C . TYR A 1 179 ? 4.437 -6.678 -14.932 1.00 86.62 179 TYR A C 1
ATOM 1361 O O . TYR A 1 179 ? 4.994 -6.085 -14.004 1.00 86.62 179 TYR A O 1
ATOM 1369 N N . ALA A 1 180 ? 3.889 -7.888 -14.783 1.00 80.50 180 ALA A N 1
ATOM 1370 C CA . ALA A 1 180 ? 3.917 -8.701 -13.558 1.00 80.50 180 ALA A CA 1
ATOM 1371 C C . ALA A 1 180 ? 5.103 -9.648 -13.440 1.00 80.50 180 ALA A C 1
ATOM 1373 O O . ALA A 1 180 ? 5.227 -10.393 -12.472 1.00 80.50 180 ALA A O 1
ATOM 1374 N N . GLY A 1 181 ? 5.970 -9.621 -14.436 1.00 77.00 181 GLY A N 1
ATOM 1375 C CA . GLY A 1 181 ? 7.159 -10.441 -14.504 1.00 77.00 181 GLY A CA 1
ATOM 1376 C C . GLY A 1 181 ? 8.218 -9.693 -15.285 1.00 77.00 181 GLY A C 1
ATOM 1377 O O . GLY A 1 181 ? 8.370 -8.475 -15.178 1.00 77.00 181 GLY A O 1
ATOM 1378 N N . THR A 1 182 ? 8.931 -10.411 -16.131 1.00 74.06 182 THR A N 1
ATOM 1379 C CA . THR A 1 182 ? 9.913 -9.794 -17.013 1.00 74.06 182 THR A CA 1
ATOM 1380 C C . THR A 1 182 ? 9.219 -9.027 -18.136 1.00 74.06 182 THR A C 1
ATOM 1382 O O . THR A 1 182 ? 8.247 -9.506 -18.721 1.00 74.06 182 THR A O 1
ATOM 1385 N N . GLY A 1 183 ? 9.729 -7.832 -18.426 1.00 70.81 183 GLY A N 1
ATOM 1386 C CA . GLY A 1 183 ? 9.343 -7.078 -19.607 1.00 70.81 183 GLY A CA 1
ATOM 1387 C C . GLY A 1 183 ? 9.850 -7.737 -20.905 1.00 70.81 183 GLY A C 1
ATOM 1388 O O . GLY A 1 183 ? 10.635 -8.694 -20.851 1.00 70.81 183 GLY A O 1
ATOM 1389 N N . PRO A 1 184 ? 9.420 -7.234 -22.071 1.00 67.12 184 PRO A N 1
ATOM 1390 C CA . PRO A 1 184 ? 9.819 -7.665 -23.417 1.00 67.12 184 PRO A CA 1
ATOM 1391 C C . PRO A 1 184 ? 11.304 -7.415 -23.764 1.00 67.12 184 PRO A C 1
ATOM 1393 O O . PRO A 1 184 ? 11.639 -6.793 -24.764 1.00 67.12 184 PRO A O 1
ATOM 1396 N N . GLY A 1 185 ? 12.227 -7.945 -22.965 1.00 58.62 185 GLY A N 1
ATOM 1397 C CA . GLY A 1 185 ? 13.669 -7.784 -23.182 1.00 58.62 185 GLY A CA 1
ATOM 1398 C C . GLY A 1 185 ? 14.550 -8.666 -22.300 1.00 58.62 185 GLY A C 1
ATOM 1399 O O . GLY A 1 185 ? 15.758 -8.477 -22.257 1.00 58.62 185 GLY A O 1
ATOM 1400 N N . GLY A 1 186 ? 13.959 -9.631 -21.585 1.00 49.94 186 GLY A N 1
ATOM 1401 C CA . GLY A 1 186 ? 14.640 -10.370 -20.525 1.00 49.94 186 GLY A CA 1
ATOM 1402 C C . GLY A 1 186 ? 15.904 -11.116 -20.944 1.00 49.94 186 GLY A C 1
ATOM 1403 O O . GLY A 1 186 ? 16.943 -10.900 -20.342 1.00 49.94 186 GLY A O 1
ATOM 1404 N N . TRP A 1 187 ? 15.834 -12.041 -21.903 1.00 43.91 187 TRP A N 1
ATOM 1405 C CA . TRP A 1 187 ? 16.900 -13.041 -22.088 1.00 43.91 187 TRP A CA 1
ATOM 1406 C C . TRP A 1 187 ? 16.881 -13.673 -23.491 1.00 43.91 187 TRP A C 1
ATOM 1408 O O . TRP A 1 187 ? 16.822 -14.897 -23.614 1.00 43.91 187 TRP A O 1
ATOM 1418 N N . VAL A 1 188 ? 16.916 -12.879 -24.569 1.00 43.53 188 VAL A N 1
ATOM 1419 C CA . VAL A 1 188 ? 17.079 -13.443 -25.924 1.00 43.53 188 VAL A CA 1
ATOM 1420 C C . VAL A 1 188 ? 18.411 -13.014 -26.534 1.00 43.53 188 VAL A C 1
ATOM 1422 O O . VAL A 1 188 ? 18.682 -11.849 -26.802 1.00 43.53 188 VAL A O 1
ATOM 1425 N N . SER A 1 189 ? 19.250 -14.034 -26.675 1.00 41.09 189 SER A N 1
ATOM 1426 C CA . SER A 1 189 ? 20.548 -14.130 -27.333 1.00 41.09 189 SER A CA 1
ATOM 1427 C C . SER A 1 189 ? 20.734 -13.248 -28.569 1.00 41.09 189 SER A C 1
ATOM 1429 O O . SER A 1 189 ? 19.974 -13.382 -29.518 1.00 41.09 189 SER A O 1
ATOM 1431 N N . SER A 1 190 ? 21.821 -12.469 -28.583 1.00 42.19 190 SER A N 1
ATOM 1432 C CA . SER A 1 190 ? 22.654 -12.073 -29.743 1.00 42.19 190 SER A CA 1
ATOM 1433 C C . SER A 1 190 ? 22.016 -11.487 -31.019 1.00 42.19 190 SER A C 1
ATOM 1435 O O . SER A 1 190 ? 22.765 -11.080 -31.901 1.00 42.19 190 SER A O 1
ATOM 1437 N N . GLU A 1 191 ? 20.697 -11.361 -31.128 1.00 43.16 191 GLU A N 1
ATOM 1438 C CA . GLU A 1 191 ? 19.999 -10.820 -32.297 1.00 43.16 191 GLU A CA 1
ATOM 1439 C C . GLU A 1 191 ? 18.826 -9.931 -31.855 1.00 43.16 191 GLU A C 1
ATOM 1441 O O . GLU A 1 191 ? 17.685 -10.366 -31.821 1.00 43.16 191 GLU A O 1
ATOM 1446 N N . GLY A 1 192 ? 19.133 -8.685 -31.476 1.00 44.78 192 GLY A N 1
ATOM 1447 C CA . GLY A 1 192 ? 18.381 -7.460 -31.817 1.00 44.78 192 GLY A CA 1
ATOM 1448 C C . GLY A 1 192 ? 16.883 -7.287 -31.505 1.00 44.78 192 GLY A C 1
ATOM 1449 O O . GLY A 1 192 ? 16.377 -6.199 -31.760 1.00 44.78 192 GLY A O 1
ATOM 1450 N N . ASP A 1 193 ? 16.169 -8.270 -30.968 1.00 48.91 193 ASP A N 1
ATOM 1451 C CA . ASP A 1 193 ? 14.706 -8.242 -30.820 1.00 48.91 193 ASP A CA 1
ATOM 1452 C C . ASP A 1 193 ? 14.270 -7.549 -29.509 1.00 48.91 193 ASP A C 1
ATOM 1454 O O . ASP A 1 193 ? 13.647 -8.151 -28.631 1.00 48.91 193 ASP A O 1
ATOM 1458 N N . TYR A 1 194 ? 14.588 -6.260 -29.358 1.00 58.31 194 TYR A N 1
ATOM 1459 C CA . TYR A 1 194 ? 13.886 -5.405 -28.394 1.00 58.31 194 TYR A CA 1
ATOM 1460 C C . TYR A 1 194 ? 12.463 -5.200 -28.914 1.00 58.31 194 TYR A C 1
ATOM 1462 O O . TYR A 1 194 ? 12.285 -4.634 -29.986 1.00 58.31 194 TYR A O 1
ATOM 1470 N N . ARG A 1 195 ? 11.453 -5.719 -28.206 1.00 72.56 195 ARG A N 1
ATOM 1471 C CA . ARG A 1 195 ? 10.054 -5.722 -28.684 1.00 72.56 195 ARG A CA 1
ATOM 1472 C C . ARG A 1 195 ? 9.198 -4.620 -28.074 1.00 72.56 195 ARG A C 1
ATOM 1474 O O . ARG A 1 195 ? 8.041 -4.476 -28.467 1.00 72.56 195 ARG A O 1
ATOM 1481 N N . ASP A 1 196 ? 9.744 -3.855 -27.133 1.00 77.94 196 ASP A N 1
ATOM 1482 C CA . ASP A 1 196 ? 9.016 -2.789 -26.441 1.00 77.94 196 ASP A CA 1
ATOM 1483 C C . ASP A 1 196 ? 8.506 -1.711 -27.407 1.00 77.94 196 ASP A C 1
ATOM 1485 O O . ASP A 1 196 ? 7.371 -1.254 -27.279 1.00 77.94 196 ASP A O 1
ATOM 1489 N N . ASP A 1 197 ? 9.272 -1.367 -28.445 1.00 83.44 197 ASP A N 1
ATOM 1490 C CA . ASP A 1 197 ? 8.861 -0.383 -29.450 1.00 83.44 197 ASP A CA 1
ATOM 1491 C C . ASP A 1 197 ? 7.697 -0.891 -30.325 1.00 83.44 197 ASP A C 1
ATOM 1493 O O . ASP A 1 197 ? 6.773 -0.142 -30.661 1.00 83.44 197 ASP A O 1
ATOM 1497 N N . LEU A 1 198 ? 7.705 -2.181 -30.667 1.00 86.25 198 LEU A N 1
ATOM 1498 C CA . LEU A 1 198 ? 6.641 -2.830 -31.430 1.00 86.25 198 LEU A CA 1
ATOM 1499 C C . LEU A 1 198 ? 5.368 -2.976 -30.592 1.00 86.25 198 LEU A C 1
ATOM 1501 O O . LEU A 1 198 ? 4.275 -2.693 -31.086 1.00 86.25 198 LEU A O 1
ATOM 1505 N N . ILE A 1 199 ? 5.505 -3.326 -29.312 1.00 89.31 199 ILE A N 1
ATOM 1506 C CA . ILE A 1 199 ? 4.394 -3.377 -28.355 1.00 89.31 199 ILE A CA 1
ATOM 1507 C C . ILE A 1 199 ? 3.795 -1.982 -28.160 1.00 89.31 199 ILE A C 1
ATOM 1509 O O . ILE A 1 199 ? 2.574 -1.840 -28.215 1.00 89.31 199 ILE A O 1
ATOM 1513 N N . ALA A 1 200 ? 4.620 -0.942 -28.015 1.00 90.88 200 ALA A N 1
ATOM 1514 C CA . ALA A 1 200 ? 4.161 0.442 -27.929 1.00 90.88 200 ALA A CA 1
ATOM 1515 C C . ALA A 1 200 ? 3.354 0.865 -29.172 1.00 90.88 200 ALA A C 1
ATOM 1517 O O . ALA A 1 200 ? 2.265 1.437 -29.046 1.00 90.88 200 ALA A O 1
ATOM 1518 N N . LYS A 1 201 ? 3.837 0.538 -30.379 1.00 90.75 201 LYS A N 1
ATOM 1519 C CA . LYS A 1 201 ? 3.132 0.813 -31.646 1.00 90.75 201 LYS A CA 1
ATOM 1520 C C . LYS A 1 201 ? 1.805 0.060 -31.746 1.00 90.75 201 LYS A C 1
ATOM 1522 O O . LYS A 1 201 ? 0.783 0.667 -32.082 1.00 90.75 201 LYS A O 1
ATOM 1527 N N . ASP A 1 202 ? 1.801 -1.241 -31.461 1.00 93.38 202 ASP A N 1
ATOM 1528 C CA . ASP A 1 202 ? 0.591 -2.065 -31.537 1.00 93.38 202 ASP A CA 1
ATOM 1529 C C . ASP A 1 202 ? -0.434 -1.670 -30.475 1.00 93.38 202 ASP A C 1
ATOM 1531 O O . ASP A 1 202 ? -1.628 -1.622 -30.770 1.00 93.38 202 ASP A O 1
ATOM 1535 N N . PHE A 1 203 ? 0.010 -1.281 -29.279 1.00 94.94 203 PHE A N 1
ATOM 1536 C CA . PHE A 1 203 ? -0.867 -0.771 -28.232 1.00 94.94 203 PHE A CA 1
ATOM 1537 C C . PHE A 1 203 ? -1.657 0.450 -28.721 1.00 94.94 203 PHE A C 1
ATOM 1539 O O . PHE A 1 203 ? -2.892 0.470 -28.661 1.00 94.94 203 PHE A O 1
ATOM 1546 N N . VAL A 1 204 ? -0.973 1.442 -29.293 1.00 95.06 204 VAL A N 1
ATOM 1547 C CA . VAL A 1 204 ? -1.632 2.650 -29.806 1.00 95.06 204 VAL A CA 1
ATOM 1548 C C . VAL A 1 204 ? -2.505 2.353 -31.025 1.00 95.06 204 VAL A C 1
ATOM 1550 O O . VAL A 1 204 ? -3.622 2.864 -31.133 1.00 95.06 204 VAL A O 1
ATOM 1553 N N . LYS A 1 205 ? -2.052 1.481 -31.930 1.00 94.69 205 LYS A N 1
ATOM 1554 C CA . LYS A 1 205 ? -2.846 1.014 -33.077 1.00 94.69 205 LYS A CA 1
ATOM 1555 C C . LYS A 1 205 ? -4.141 0.330 -32.632 1.00 94.69 205 LYS A C 1
ATOM 1557 O O . LYS A 1 205 ? -5.200 0.596 -33.201 1.00 94.69 205 LYS A O 1
ATOM 1562 N N . ASN A 1 206 ? -4.083 -0.506 -31.604 1.00 95.38 206 ASN A N 1
ATOM 1563 C CA . ASN A 1 206 ? -5.243 -1.186 -31.043 1.00 95.38 206 ASN A CA 1
ATOM 1564 C C . ASN A 1 206 ? -6.228 -0.191 -30.412 1.00 95.38 206 ASN A C 1
ATOM 1566 O O . ASN A 1 206 ? -7.429 -0.252 -30.694 1.00 95.38 206 ASN A O 1
ATOM 1570 N N . MET A 1 207 ? -5.733 0.799 -29.660 1.00 94.81 207 MET A N 1
ATOM 1571 C CA . MET A 1 207 ? -6.566 1.899 -29.152 1.00 94.81 207 MET A CA 1
ATOM 1572 C C . MET A 1 207 ? -7.223 2.700 -30.287 1.00 94.81 207 MET A C 1
ATOM 1574 O O . MET A 1 207 ? -8.421 2.985 -30.227 1.00 94.81 207 MET A O 1
ATOM 1578 N N . LYS A 1 208 ? -6.480 3.002 -31.362 1.00 92.38 208 LYS A N 1
ATOM 1579 C CA . LYS A 1 208 ? -6.995 3.681 -32.565 1.00 92.38 208 LYS A CA 1
ATOM 1580 C C . LYS A 1 208 ? -8.125 2.906 -33.240 1.00 92.38 208 LYS A C 1
ATOM 1582 O O . LYS A 1 208 ? -9.076 3.509 -33.732 1.00 92.38 208 LYS A O 1
ATOM 1587 N N . ASN A 1 209 ? -8.046 1.578 -33.227 1.00 92.12 209 ASN A N 1
ATOM 1588 C CA . ASN A 1 209 ? -9.082 0.687 -33.753 1.00 92.12 209 ASN A CA 1
ATOM 1589 C C . ASN A 1 209 ? -10.307 0.570 -32.825 1.00 92.12 209 ASN A C 1
ATOM 1591 O O . ASN A 1 209 ? -11.219 -0.212 -33.089 1.00 92.12 209 ASN A O 1
ATOM 1595 N N . GLY A 1 210 ? -10.359 1.356 -31.745 1.00 88.50 210 GLY A N 1
ATOM 1596 C CA . GLY A 1 210 ? -11.505 1.444 -30.848 1.00 88.50 210 GLY A CA 1
ATOM 1597 C C . GLY A 1 210 ? -11.537 0.370 -29.763 1.00 88.50 210 GLY A C 1
ATOM 1598 O O . GLY A 1 210 ? -12.590 0.197 -29.130 1.00 88.50 210 GLY A O 1
ATOM 1599 N N . MET A 1 211 ? -10.422 -0.340 -29.540 1.00 94.19 211 MET A N 1
ATOM 1600 C CA . MET A 1 211 ? -10.266 -1.220 -28.382 1.00 94.19 211 MET A CA 1
ATOM 1601 C C . MET A 1 211 ? -10.243 -0.406 -27.088 1.00 94.19 211 MET A C 1
ATOM 1603 O O . MET A 1 211 ? -9.907 0.780 -27.070 1.00 94.19 211 MET A O 1
ATOM 1607 N N . ARG A 1 212 ? -10.631 -1.058 -25.991 1.00 94.62 212 ARG A N 1
ATOM 1608 C CA . ARG A 1 212 ? -10.484 -0.484 -24.652 1.00 94.62 212 ARG A CA 1
ATOM 1609 C C . ARG A 1 212 ? -9.001 -0.382 -24.324 1.00 94.62 212 ARG A C 1
ATOM 1611 O O . ARG A 1 212 ? -8.236 -1.246 -24.744 1.00 94.62 212 ARG A O 1
ATOM 1618 N N . ILE A 1 213 ? -8.612 0.640 -23.569 1.00 95.06 213 ILE A N 1
ATOM 1619 C CA . ILE A 1 213 ? -7.204 0.934 -23.258 1.00 95.06 213 ILE A CA 1
ATOM 1620 C C . ILE A 1 213 ? -6.533 -0.292 -22.623 1.00 95.06 213 ILE A C 1
ATOM 1622 O O . ILE A 1 213 ? -5.517 -0.770 -23.118 1.00 95.06 213 ILE A O 1
ATOM 1626 N N . ARG A 1 214 ? -7.170 -0.888 -21.611 1.00 94.19 214 ARG A N 1
ATOM 1627 C CA . ARG A 1 214 ? -6.711 -2.139 -20.993 1.00 94.19 214 ARG A CA 1
ATOM 1628 C C . ARG A 1 214 ? -6.522 -3.265 -22.015 1.00 94.19 214 ARG A C 1
ATOM 1630 O O . ARG A 1 214 ? -5.459 -3.868 -22.092 1.00 94.19 214 ARG A O 1
ATOM 1637 N N . ASP A 1 215 ? -7.555 -3.547 -22.806 1.00 91.56 215 ASP A N 1
ATOM 1638 C CA . ASP A 1 215 ? -7.555 -4.675 -23.745 1.00 91.56 215 ASP A CA 1
ATOM 1639 C C . ASP A 1 215 ? -6.506 -4.486 -24.851 1.00 91.56 215 ASP A C 1
ATOM 1641 O O . ASP A 1 215 ? -5.890 -5.454 -25.286 1.00 91.56 215 ASP A O 1
ATOM 1645 N N . ALA A 1 216 ? -6.271 -3.242 -25.275 1.00 94.75 216 ALA A N 1
ATOM 1646 C CA . ALA A 1 216 ? -5.240 -2.900 -26.244 1.00 94.75 216 ALA A CA 1
ATOM 1647 C C . ALA A 1 216 ? -3.829 -3.212 -25.717 1.00 94.75 216 ALA A C 1
ATOM 1649 O O . ALA A 1 216 ? -3.004 -3.698 -26.489 1.00 94.75 216 ALA A O 1
ATOM 1650 N N . TRP A 1 217 ? -3.566 -2.985 -24.423 1.00 94.06 217 TRP A N 1
ATOM 1651 C CA . TRP A 1 217 ? -2.291 -3.331 -23.781 1.00 94.06 217 TRP A CA 1
ATOM 1652 C C . TRP A 1 217 ? -2.060 -4.844 -23.745 1.00 94.06 217 TRP A C 1
ATOM 1654 O O . TRP A 1 217 ? -0.994 -5.321 -24.140 1.00 94.06 217 TRP A O 1
ATOM 1664 N N . TYR A 1 218 ? -3.072 -5.608 -23.324 1.00 90.56 218 TYR A N 1
ATOM 1665 C CA . TYR A 1 218 ? -3.004 -7.072 -23.304 1.00 90.56 218 TYR A CA 1
ATOM 1666 C C . TYR A 1 218 ? -2.828 -7.667 -24.701 1.00 90.56 218 TYR A C 1
ATOM 1668 O O . TYR A 1 218 ? -2.034 -8.591 -24.878 1.00 90.56 218 TYR A O 1
ATOM 1676 N N . ASP A 1 219 ? -3.566 -7.159 -25.689 1.00 89.88 219 ASP A N 1
ATOM 1677 C CA . ASP A 1 219 ? -3.511 -7.664 -27.060 1.00 89.88 219 ASP A CA 1
ATOM 1678 C C . ASP A 1 219 ? -2.168 -7.357 -27.729 1.00 89.88 219 ASP A C 1
ATOM 1680 O O . ASP A 1 219 ? -1.571 -8.256 -28.320 1.00 89.88 219 ASP A O 1
ATOM 1684 N N . ALA A 1 220 ? -1.635 -6.143 -27.534 1.00 91.56 220 ALA A N 1
ATOM 1685 C CA . ALA A 1 220 ? -0.303 -5.781 -28.013 1.00 91.56 220 ALA A CA 1
ATOM 1686 C C . ALA A 1 220 ? 0.762 -6.725 -27.440 1.00 91.56 220 ALA A C 1
ATOM 1688 O O . ALA A 1 220 ? 1.506 -7.349 -28.186 1.00 91.56 220 ALA A O 1
ATOM 1689 N N . ASN A 1 221 ? 0.773 -6.931 -26.123 1.00 88.12 221 ASN A N 1
ATOM 1690 C CA . ASN A 1 221 ? 1.720 -7.843 -25.480 1.00 88.12 221 ASN A CA 1
ATOM 1691 C C . ASN A 1 221 ? 1.583 -9.296 -25.963 1.00 88.12 221 ASN A C 1
ATOM 1693 O O . ASN A 1 221 ? 2.579 -9.954 -26.276 1.00 88.12 221 ASN A O 1
ATOM 1697 N N . ARG A 1 222 ? 0.349 -9.800 -26.083 1.00 83.75 222 ARG A N 1
ATOM 1698 C CA . ARG A 1 222 ? 0.087 -11.166 -26.554 1.00 83.75 222 ARG A CA 1
ATOM 1699 C C . ARG A 1 222 ? 0.538 -11.376 -27.997 1.00 83.75 222 ARG A C 1
ATOM 1701 O O . ARG A 1 222 ? 1.067 -12.445 -28.297 1.00 83.75 222 ARG A O 1
ATOM 1708 N N . GLY A 1 223 ? 0.360 -10.377 -28.864 1.00 79.00 223 GLY A N 1
ATOM 1709 C CA . GLY A 1 223 ? 0.826 -10.407 -30.254 1.00 79.00 223 GLY A CA 1
ATOM 1710 C C . GLY A 1 223 ? 2.326 -10.684 -30.379 1.00 79.00 223 GLY A C 1
ATOM 1711 O O . GLY A 1 223 ? 2.759 -11.308 -31.345 1.00 79.00 223 GLY A O 1
ATOM 1712 N N . TRP A 1 224 ? 3.093 -10.323 -29.349 1.00 80.69 224 TRP A N 1
ATOM 1713 C CA . TRP A 1 224 ? 4.540 -10.516 -29.268 1.00 80.69 224 TRP A CA 1
ATOM 1714 C C . TRP A 1 224 ? 4.971 -11.693 -28.380 1.00 80.69 224 TRP A C 1
ATOM 1716 O O . TRP A 1 224 ? 6.167 -11.874 -28.141 1.00 80.69 224 TRP A O 1
ATOM 1726 N N . GLY A 1 225 ? 4.021 -12.527 -27.939 1.00 73.44 225 GLY A N 1
ATOM 1727 C CA . GLY A 1 225 ? 4.272 -13.712 -27.112 1.00 73.44 225 GLY A CA 1
ATOM 1728 C C . GLY A 1 225 ? 4.476 -13.416 -25.624 1.00 73.44 225 GLY A C 1
ATOM 1729 O O . GLY A 1 225 ? 4.912 -14.298 -24.889 1.00 73.44 225 GLY A O 1
ATOM 1730 N N . ILE A 1 226 ? 4.161 -12.199 -25.170 1.00 75.75 226 ILE A N 1
ATOM 1731 C CA . ILE A 1 226 ? 4.356 -11.768 -23.785 1.00 75.75 226 ILE A CA 1
ATOM 1732 C C . ILE A 1 226 ? 3.104 -12.080 -22.965 1.00 75.75 226 ILE A C 1
ATOM 1734 O O . ILE A 1 226 ? 2.023 -11.529 -23.179 1.00 75.75 226 ILE A O 1
ATOM 1738 N N . ASN A 1 227 ? 3.267 -12.964 -21.987 1.00 74.50 227 ASN A N 1
ATOM 1739 C CA . ASN A 1 227 ? 2.235 -13.424 -21.062 1.00 74.50 227 ASN A CA 1
ATOM 1740 C C . ASN A 1 227 ? 2.536 -12.972 -19.629 1.00 74.50 227 ASN A C 1
ATOM 1742 O O . ASN A 1 227 ? 2.352 -13.748 -18.699 1.00 74.50 227 ASN A O 1
ATOM 1746 N N . TYR A 1 228 ? 3.036 -11.750 -19.448 1.00 76.38 228 TYR A N 1
ATOM 1747 C CA . TYR A 1 228 ? 3.178 -11.117 -18.131 1.00 76.38 228 TYR A CA 1
ATOM 1748 C C . TYR A 1 228 ? 2.611 -9.697 -18.119 1.00 76.38 228 TYR A C 1
ATOM 1750 O O . TYR A 1 228 ? 2.971 -8.902 -17.255 1.00 76.38 228 TYR A O 1
ATOM 1758 N N . SER A 1 229 ? 1.741 -9.361 -19.077 1.00 87.69 229 SER A N 1
ATOM 1759 C CA . SER A 1 229 ? 1.039 -8.078 -19.063 1.00 87.69 229 SER A CA 1
ATOM 1760 C C . SER A 1 229 ? 0.081 -8.027 -17.878 1.00 87.69 229 SER A C 1
ATOM 1762 O O . SER A 1 229 ? -0.564 -9.017 -17.512 1.00 87.69 229 SER A O 1
ATOM 1764 N N . SER A 1 230 ? 0.019 -6.862 -17.253 1.00 89.88 230 SER A N 1
ATOM 1765 C CA . SER A 1 230 ? -0.803 -6.632 -16.081 1.00 89.88 230 SER A CA 1
ATOM 1766 C C . SER A 1 230 ? -1.338 -5.212 -16.036 1.00 89.88 230 SER A C 1
ATOM 1768 O O . SER A 1 230 ? -0.885 -4.308 -16.747 1.00 89.88 230 SER A O 1
ATOM 1770 N N . SER A 1 231 ? -2.358 -5.031 -15.209 1.00 91.25 231 SER A N 1
ATOM 1771 C CA . SER A 1 231 ? -3.021 -3.751 -15.025 1.00 91.25 231 SER A CA 1
ATOM 1772 C C . SER A 1 231 ? -3.641 -3.648 -13.640 1.00 91.25 231 SER A C 1
ATOM 1774 O O . SER A 1 231 ? -4.261 -4.604 -13.177 1.00 91.25 231 SER A O 1
ATOM 1776 N N . ILE A 1 232 ? -3.559 -2.466 -13.041 1.00 89.88 232 ILE A N 1
ATOM 1777 C CA . ILE A 1 232 ? -4.362 -2.058 -11.890 1.00 89.88 232 ILE A CA 1
ATOM 1778 C C . ILE A 1 232 ? -5.317 -0.970 -12.380 1.00 89.88 232 ILE A C 1
ATOM 1780 O O . ILE A 1 232 ? -4.876 0.010 -12.978 1.00 89.88 232 ILE A O 1
ATOM 1784 N N . TYR A 1 233 ? -6.621 -1.139 -12.186 1.00 88.62 233 TYR A N 1
ATOM 1785 C CA . TYR A 1 233 ? -7.618 -0.184 -12.677 1.00 88.62 233 TYR A CA 1
ATOM 1786 C C . TYR A 1 233 ? -8.806 -0.040 -11.735 1.00 88.62 233 TYR A C 1
ATOM 1788 O O . TYR A 1 233 ? -9.127 -0.948 -10.972 1.00 88.62 233 TYR A O 1
ATOM 1796 N N . ASN A 1 234 ? -9.478 1.105 -11.818 1.00 84.62 234 ASN A N 1
ATOM 1797 C CA . ASN A 1 234 ? -10.819 1.263 -11.265 1.00 84.62 234 ASN A CA 1
ATOM 1798 C C . ASN A 1 234 ? -11.828 0.500 -12.144 1.00 84.62 234 ASN A C 1
ATOM 1800 O O . ASN A 1 234 ? -11.774 0.620 -13.367 1.00 84.62 234 ASN A O 1
ATOM 1804 N N . ASP A 1 235 ? -12.762 -0.251 -11.558 1.00 82.31 235 ASP A N 1
ATOM 1805 C CA . ASP A 1 235 ? -13.798 -0.993 -12.292 1.00 82.31 235 ASP A CA 1
ATOM 1806 C C . ASP A 1 235 ? -14.601 -0.106 -13.263 1.00 82.31 235 ASP A C 1
ATOM 1808 O O . ASP A 1 235 ? -14.966 -0.553 -14.349 1.00 82.31 235 ASP A O 1
ATOM 1812 N N . GLU A 1 236 ? -14.812 1.173 -12.944 1.00 82.81 236 GLU A N 1
ATOM 1813 C CA . GLU A 1 236 ? -15.453 2.138 -13.848 1.00 82.81 236 GLU A CA 1
ATOM 1814 C C . GLU A 1 236 ? -14.601 2.412 -15.104 1.00 82.81 236 GLU A C 1
ATOM 1816 O O . GLU A 1 236 ? -15.140 2.562 -16.202 1.00 82.81 236 GLU A O 1
ATOM 1821 N N . ALA A 1 237 ? -13.271 2.379 -14.972 1.00 87.62 237 ALA A N 1
ATOM 1822 C CA . ALA A 1 237 ? -12.313 2.593 -16.056 1.00 87.62 237 ALA A CA 1
ATOM 1823 C C . ALA A 1 237 ? -12.103 1.358 -16.951 1.00 87.62 237 ALA A C 1
ATOM 1825 O O . ALA A 1 237 ? -11.454 1.443 -17.997 1.00 87.62 237 ALA A O 1
ATOM 1826 N N . LYS A 1 238 ? -12.677 0.193 -16.609 1.00 86.69 238 LYS A N 1
ATOM 1827 C CA . LYS A 1 238 ? -12.522 -1.042 -17.409 1.00 86.69 238 LYS A CA 1
ATOM 1828 C C . LYS A 1 238 ? -13.064 -0.920 -18.833 1.00 86.69 238 LYS A C 1
ATOM 1830 O O . LYS A 1 238 ? -12.733 -1.732 -19.696 1.00 86.69 238 LYS A O 1
ATOM 1835 N N . TYR A 1 239 ? -13.932 0.062 -19.072 1.00 88.38 239 TYR A N 1
ATOM 1836 C CA . TYR A 1 239 ? -14.552 0.337 -20.363 1.00 88.38 239 TYR A CA 1
ATOM 1837 C C . TYR A 1 239 ? -13.915 1.503 -21.118 1.00 88.38 239 TYR A C 1
ATOM 1839 O O . TYR A 1 239 ? -14.351 1.784 -22.239 1.00 88.38 239 TYR A O 1
ATOM 1847 N N . ASP A 1 240 ? -12.891 2.138 -20.545 1.00 92.19 240 ASP A N 1
ATOM 1848 C CA . ASP A 1 240 ? -12.288 3.333 -21.115 1.00 92.19 240 ASP A CA 1
ATOM 1849 C C . ASP A 1 240 ? -11.672 3.053 -22.485 1.00 92.19 240 ASP A C 1
ATOM 1851 O O . ASP A 1 240 ? -10.972 2.060 -22.720 1.00 92.19 240 ASP A O 1
ATOM 1855 N N . LYS A 1 241 ? -11.956 3.965 -23.411 1.00 92.69 241 LYS A N 1
ATOM 1856 C CA . LYS A 1 241 ? -11.375 4.025 -24.752 1.00 92.69 241 LYS A CA 1
ATOM 1857 C C . LYS A 1 241 ? -10.679 5.362 -24.910 1.00 92.69 241 LYS A C 1
ATOM 1859 O O . LYS A 1 241 ? -11.095 6.343 -24.304 1.00 92.69 241 LYS A O 1
ATOM 1864 N N . ILE A 1 242 ? -9.721 5.443 -25.827 1.00 89.06 242 ILE A N 1
ATOM 1865 C CA . ILE A 1 242 ? -9.006 6.697 -26.101 1.00 89.06 242 ILE A CA 1
ATOM 1866 C C . ILE A 1 242 ? -9.931 7.853 -26.537 1.00 89.06 242 ILE A C 1
ATOM 1868 O O . ILE A 1 242 ? -9.605 9.017 -26.352 1.00 89.06 242 ILE A O 1
ATOM 1872 N N . THR A 1 243 ? -11.114 7.540 -27.077 1.00 85.50 243 THR A N 1
ATOM 1873 C CA . THR A 1 243 ? -12.138 8.518 -27.489 1.00 85.50 243 THR A CA 1
ATOM 1874 C C . THR A 1 243 ? -13.236 8.752 -26.445 1.00 85.50 243 THR A C 1
ATOM 1876 O O . THR A 1 243 ? -14.159 9.521 -26.693 1.00 85.50 243 THR A O 1
ATOM 1879 N N . SER A 1 244 ? -13.223 8.015 -25.334 1.00 86.19 244 SER A N 1
ATOM 1880 C CA . SER A 1 244 ? -14.259 8.044 -24.299 1.00 86.19 244 SER A CA 1
ATOM 1881 C C . SER A 1 244 ? -13.650 7.549 -22.993 1.00 86.19 244 SER A C 1
ATOM 1883 O O . SER A 1 244 ? -13.798 6.380 -22.632 1.00 86.19 244 SER A O 1
ATOM 1885 N N . MET A 1 245 ? -12.926 8.445 -22.332 1.00 86.31 245 MET A N 1
ATOM 1886 C CA . MET A 1 245 ? -12.248 8.196 -21.065 1.00 86.31 245 MET A CA 1
ATOM 1887 C C . MET A 1 245 ? -13.141 8.645 -19.911 1.00 86.31 245 MET A C 1
ATOM 1889 O O . MET A 1 245 ? -13.680 9.754 -19.944 1.00 86.31 245 MET A O 1
ATOM 1893 N N . SER A 1 246 ? -13.282 7.803 -18.893 1.00 80.94 246 SER A N 1
ATOM 1894 C CA . SER A 1 246 ? -13.967 8.161 -17.660 1.00 80.94 246 SER A CA 1
ATOM 1895 C C . SER A 1 246 ? -13.266 9.332 -16.968 1.00 80.94 246 SER A C 1
ATOM 1897 O O . SER A 1 246 ? -12.033 9.437 -16.936 1.00 80.94 246 SER A O 1
ATOM 1899 N N . ASP A 1 247 ? -14.065 10.245 -16.422 1.00 75.50 247 ASP A N 1
ATOM 1900 C CA . ASP A 1 247 ? -13.568 11.311 -15.567 1.00 75.50 247 ASP A CA 1
ATOM 1901 C C . ASP A 1 247 ? -13.841 10.934 -14.119 1.00 75.50 247 ASP A C 1
ATOM 1903 O O . ASP A 1 247 ? -14.874 11.279 -13.548 1.00 75.50 247 ASP A O 1
ATOM 1907 N N . LEU A 1 248 ? -12.909 10.182 -13.535 1.00 68.94 248 LEU A N 1
ATOM 1908 C CA . LEU A 1 248 ? -12.951 9.794 -12.130 1.00 68.94 248 LEU A CA 1
ATOM 1909 C C . LEU A 1 248 ? -12.497 10.969 -11.258 1.00 68.94 248 LEU A C 1
ATOM 1911 O O . LEU A 1 248 ? -11.544 10.875 -10.481 1.00 68.94 248 LEU A O 1
ATOM 1915 N N . THR A 1 249 ? -13.164 12.113 -11.420 1.00 56.72 249 THR A N 1
ATOM 1916 C CA . THR A 1 249 ? -12.962 13.260 -10.550 1.00 56.72 249 THR A CA 1
ATOM 1917 C C . THR A 1 249 ? -13.542 12.991 -9.164 1.00 56.72 249 THR A C 1
ATOM 1919 O O . THR A 1 249 ? -14.397 12.141 -8.927 1.00 56.72 249 THR A O 1
ATOM 1922 N N . THR A 1 250 ? -12.966 13.734 -8.236 1.00 51.62 250 THR A N 1
ATOM 1923 C CA . THR A 1 250 ? -13.098 13.880 -6.783 1.00 51.62 250 THR A CA 1
ATOM 1924 C C . THR A 1 250 ? -14.443 13.600 -6.076 1.00 51.62 250 THR A C 1
ATOM 1926 O O . THR A 1 250 ? -14.468 13.640 -4.850 1.00 51.62 250 THR A O 1
ATOM 1929 N N . SER A 1 251 ? -15.552 13.292 -6.756 1.00 44.69 251 SER A N 1
ATOM 1930 C CA . SER A 1 251 ? -16.904 13.331 -6.170 1.00 44.69 251 SER A CA 1
ATOM 1931 C C . SER A 1 251 ? -17.507 12.004 -5.698 1.00 44.69 251 SER A C 1
ATOM 1933 O O . SER A 1 251 ? -18.585 12.022 -5.100 1.00 44.69 251 SER A O 1
ATOM 1935 N N . ASN A 1 252 ? -16.880 10.848 -5.931 1.00 50.59 252 ASN A N 1
ATOM 1936 C CA . ASN A 1 252 ? -17.478 9.588 -5.478 1.00 50.59 252 ASN A CA 1
ATOM 1937 C C . ASN A 1 252 ? -17.129 9.312 -4.005 1.00 50.59 252 ASN A C 1
ATOM 1939 O O . ASN A 1 252 ? -16.004 8.958 -3.656 1.00 50.59 252 ASN A O 1
ATOM 1943 N N . ASN A 1 253 ? -18.143 9.428 -3.136 1.00 49.72 253 ASN A N 1
ATOM 1944 C CA . ASN A 1 253 ? -18.116 9.059 -1.709 1.00 49.72 253 ASN A CA 1
ATOM 1945 C C . ASN A 1 253 ? -17.952 7.540 -1.465 1.00 49.72 253 ASN A C 1
ATOM 1947 O O . ASN A 1 253 ? -18.092 7.080 -0.327 1.00 49.72 253 ASN A O 1
ATOM 1951 N N . LYS A 1 254 ? -17.734 6.751 -2.521 1.00 56.38 254 LYS A N 1
ATOM 1952 C CA . LYS A 1 254 ? -17.506 5.307 -2.471 1.00 56.38 254 LYS A CA 1
ATOM 1953 C C . LYS A 1 254 ? -16.016 5.052 -2.691 1.00 56.38 254 LYS A C 1
ATOM 1955 O O . LYS A 1 254 ? -15.413 5.686 -3.555 1.00 56.38 254 LYS A O 1
ATOM 1960 N N . SER A 1 255 ? -15.441 4.142 -1.907 1.00 59.12 255 SER A N 1
ATOM 1961 C CA . SER A 1 255 ? -14.113 3.607 -2.209 1.00 59.12 255 SER A CA 1
ATOM 1962 C C . SER A 1 255 ? -14.173 2.988 -3.610 1.00 59.12 255 SER A C 1
ATOM 1964 O O . SER A 1 255 ? -15.130 2.252 -3.877 1.00 59.12 255 SER A O 1
ATOM 1966 N N . PRO A 1 256 ? -13.262 3.340 -4.529 1.00 65.19 256 PRO A N 1
ATOM 1967 C CA . PRO A 1 256 ? -13.296 2.784 -5.869 1.00 65.19 256 PRO A CA 1
ATOM 1968 C C . PRO A 1 256 ? -13.052 1.277 -5.811 1.00 65.19 256 PRO A C 1
ATOM 1970 O O . PRO A 1 256 ? -12.177 0.808 -5.084 1.00 65.19 256 PRO A O 1
ATOM 1973 N N . ASP A 1 257 ? -13.846 0.521 -6.567 1.00 74.62 257 ASP A N 1
ATOM 1974 C CA . ASP A 1 257 ? -13.652 -0.917 -6.711 1.00 74.62 257 ASP A CA 1
ATOM 1975 C C . ASP A 1 257 ? -12.419 -1.116 -7.601 1.00 74.62 257 ASP A C 1
ATOM 1977 O O . ASP A 1 257 ? -12.465 -0.886 -8.810 1.00 74.62 257 ASP A O 1
ATOM 1981 N N . MET A 1 258 ? -11.287 -1.455 -6.988 1.00 81.06 258 MET A N 1
ATOM 1982 C CA . MET A 1 258 ? -10.014 -1.596 -7.691 1.00 81.06 258 MET A CA 1
ATOM 1983 C C . MET A 1 258 ? -9.804 -3.042 -8.124 1.00 81.06 258 MET A C 1
ATOM 1985 O O . MET A 1 258 ? -10.146 -3.981 -7.405 1.00 81.06 258 MET A O 1
ATOM 1989 N N . ILE A 1 259 ? -9.224 -3.232 -9.302 1.00 83.31 259 ILE A N 1
ATOM 1990 C CA . ILE A 1 259 ? -9.011 -4.548 -9.894 1.00 83.31 259 ILE A CA 1
ATOM 1991 C C . ILE A 1 259 ? -7.547 -4.684 -10.293 1.00 83.31 259 ILE A C 1
ATOM 1993 O O . ILE A 1 259 ? -7.025 -3.847 -11.028 1.00 83.31 259 ILE A O 1
ATOM 1997 N N . LEU A 1 260 ? -6.904 -5.752 -9.817 1.00 86.88 260 LEU A N 1
ATOM 1998 C CA . LEU A 1 260 ? -5.663 -6.269 -10.381 1.00 86.88 260 LEU A CA 1
ATOM 1999 C C . LEU A 1 260 ? -6.039 -7.285 -11.451 1.00 86.88 260 LEU A C 1
ATOM 2001 O O . LEU A 1 260 ? -6.810 -8.211 -11.205 1.00 86.88 260 LEU A O 1
ATOM 2005 N N . GLU A 1 261 ? -5.450 -7.145 -12.624 1.00 86.81 261 GLU A N 1
ATOM 2006 C CA . GLU A 1 261 ? -5.492 -8.174 -13.645 1.00 86.81 261 GLU A CA 1
ATOM 2007 C C . GLU A 1 261 ? -4.066 -8.516 -14.058 1.00 86.81 261 GLU A C 1
ATOM 2009 O O . GLU A 1 261 ? -3.245 -7.628 -14.291 1.00 86.81 261 GLU A O 1
ATOM 2014 N N . VAL A 1 262 ? -3.767 -9.811 -14.091 1.00 83.38 262 VAL A N 1
ATOM 2015 C CA . VAL A 1 262 ? -2.479 -10.355 -14.522 1.00 83.38 262 VAL A CA 1
ATOM 2016 C C . VAL A 1 262 ? -2.779 -11.527 -15.434 1.00 83.38 262 VAL A C 1
ATOM 2018 O O . VAL A 1 262 ? -3.352 -12.524 -14.998 1.00 83.38 262 VAL A O 1
ATOM 2021 N N . ASN A 1 263 ? -2.410 -11.425 -16.710 1.00 71.88 263 ASN A N 1
ATOM 2022 C CA . ASN A 1 263 ? -2.610 -12.502 -17.688 1.00 71.88 263 ASN A CA 1
ATOM 2023 C C . ASN A 1 263 ? -4.054 -13.019 -17.789 1.00 71.88 263 ASN A C 1
ATOM 2025 O O . ASN A 1 263 ? -4.283 -14.207 -18.016 1.00 71.88 263 ASN A O 1
ATOM 2029 N N . GLY A 1 264 ? -5.034 -12.133 -17.605 1.00 65.00 264 GLY A N 1
ATOM 2030 C CA . GLY A 1 264 ? -6.457 -12.480 -17.599 1.00 65.00 264 GLY A CA 1
ATOM 2031 C C . GLY A 1 264 ? -6.964 -13.099 -16.291 1.00 65.00 264 GLY A C 1
ATOM 2032 O O . GLY A 1 264 ? -8.168 -13.308 -16.158 1.00 65.00 264 GLY A O 1
ATOM 2033 N N . SER A 1 265 ? -6.093 -13.354 -15.310 1.00 71.19 265 SER A N 1
ATOM 2034 C CA . SER A 1 265 ? -6.510 -13.611 -13.930 1.00 71.19 265 SER A CA 1
ATOM 2035 C C . SER A 1 265 ? -6.922 -12.292 -13.295 1.00 71.19 265 SER A C 1
ATOM 2037 O O . SER A 1 265 ? -6.120 -11.362 -13.233 1.00 71.19 265 SER A O 1
ATOM 2039 N N . VAL A 1 266 ? -8.167 -12.217 -12.832 1.00 78.31 266 VAL A N 1
ATOM 2040 C CA . VAL A 1 266 ? -8.762 -11.010 -12.252 1.00 78.31 266 VAL A CA 1
ATOM 2041 C C . VAL A 1 266 ? -8.882 -11.179 -10.743 1.00 78.31 266 VAL A C 1
ATOM 2043 O O . VAL A 1 266 ? -9.470 -12.150 -10.269 1.00 78.31 266 VAL A O 1
ATOM 2046 N N . GLN A 1 267 ? -8.368 -10.210 -9.996 1.00 77.38 267 GLN A N 1
ATOM 2047 C CA . GLN A 1 267 ? -8.474 -10.129 -8.548 1.00 77.38 267 GLN A CA 1
ATOM 2048 C C . GLN A 1 267 ? -9.063 -8.772 -8.162 1.00 77.38 267 GLN A C 1
ATOM 2050 O O . GLN A 1 267 ? -8.499 -7.721 -8.465 1.00 77.38 267 GLN A O 1
ATOM 2055 N N . SER A 1 268 ? -10.193 -8.789 -7.457 1.00 75.81 268 SER A N 1
ATOM 2056 C CA . SER A 1 268 ? -10.696 -7.588 -6.792 1.00 75.81 268 SER A CA 1
ATOM 2057 C C . SER A 1 268 ? -9.767 -7.230 -5.639 1.00 75.81 268 SER A C 1
ATOM 2059 O O . SER A 1 268 ? -9.481 -8.058 -4.773 1.00 75.81 268 SER A O 1
ATOM 2061 N N . LEU A 1 269 ? -9.302 -5.989 -5.629 1.00 70.31 269 LEU A N 1
ATOM 2062 C CA . LEU A 1 269 ? -8.453 -5.455 -4.584 1.00 70.31 269 LEU A CA 1
ATOM 2063 C C . LEU A 1 269 ? -9.336 -4.673 -3.620 1.00 70.31 269 LEU A C 1
ATOM 2065 O O . LEU A 1 269 ? -9.918 -3.648 -3.977 1.00 70.31 269 LEU A O 1
ATOM 2069 N N . SER A 1 270 ? -9.415 -5.138 -2.377 1.00 60.81 270 SER A N 1
ATOM 2070 C CA . SER A 1 270 ? -9.901 -4.278 -1.306 1.00 60.81 270 SER A CA 1
ATOM 2071 C C . SER A 1 270 ? -8.779 -3.306 -0.969 1.00 60.81 270 SER A C 1
ATOM 2073 O O . SER A 1 270 ? -7.728 -3.715 -0.473 1.00 60.81 270 SER A O 1
ATOM 2075 N N . ILE A 1 271 ? -9.011 -2.012 -1.193 1.00 59.47 271 ILE A N 1
ATOM 2076 C CA . ILE A 1 271 ? -8.355 -1.001 -0.360 1.00 59.47 271 ILE A CA 1
ATOM 2077 C C . ILE A 1 271 ? -8.793 -1.362 1.052 1.00 59.47 271 ILE A C 1
ATOM 2079 O O . ILE A 1 271 ? -9.987 -1.568 1.277 1.00 59.47 271 ILE A O 1
ATOM 2083 N N . ASP A 1 272 ? -7.820 -1.614 1.915 1.00 50.72 272 ASP A N 1
ATOM 2084 C CA . ASP A 1 272 ? -7.994 -2.196 3.237 1.00 50.72 272 ASP A CA 1
ATOM 2085 C C . ASP A 1 272 ? -9.326 -1.777 3.888 1.00 50.72 272 ASP A C 1
ATOM 2087 O O . ASP A 1 272 ? -9.620 -0.587 4.024 1.00 50.72 272 ASP A O 1
ATOM 2091 N N . SER A 1 273 ? -10.162 -2.754 4.253 1.00 39.59 273 SER A N 1
ATOM 2092 C CA . SER A 1 273 ? -11.460 -2.519 4.904 1.00 39.59 273 SER A CA 1
ATOM 2093 C C . SER A 1 273 ? -11.332 -1.782 6.245 1.00 39.59 273 SER A C 1
ATOM 2095 O O . SER A 1 273 ? -12.340 -1.372 6.822 1.00 39.59 273 SER A O 1
ATOM 2097 N N . SER A 1 274 ? -10.100 -1.601 6.733 1.00 39.56 274 SER A N 1
ATOM 2098 C CA . SER A 1 274 ? -9.746 -0.739 7.859 1.00 39.56 274 SER A CA 1
ATOM 2099 C C . SER A 1 274 ? -9.926 0.758 7.565 1.00 39.56 274 SER A C 1
ATOM 2101 O O . SER A 1 274 ? -10.166 1.534 8.491 1.00 39.56 274 SER A O 1
ATOM 2103 N N . ILE A 1 275 ? -9.915 1.187 6.296 1.00 38.53 275 ILE A N 1
ATOM 2104 C CA . ILE A 1 275 ? -10.188 2.580 5.927 1.00 38.53 275 ILE A CA 1
ATOM 2105 C C . ILE A 1 275 ? -11.690 2.733 5.737 1.00 38.53 275 ILE A C 1
ATOM 2107 O O . ILE A 1 275 ? -12.249 2.800 4.635 1.00 38.53 275 ILE A O 1
ATOM 2111 N N . LYS A 1 276 ? -12.370 2.820 6.876 1.00 33.44 276 LYS A N 1
ATOM 2112 C CA . LYS A 1 276 ? -13.696 3.414 6.912 1.00 33.44 276 LYS A CA 1
ATOM 2113 C C . LYS A 1 276 ? -13.590 4.804 6.282 1.00 33.44 276 LYS A C 1
ATOM 2115 O O . LYS A 1 276 ? -12.637 5.548 6.513 1.00 33.44 276 LYS A O 1
ATOM 2120 N N . LYS A 1 277 ? -14.600 5.128 5.463 1.00 30.52 277 LYS A N 1
ATOM 2121 C CA . LYS A 1 277 ? -15.036 6.499 5.130 1.00 30.52 277 LYS A CA 1
ATOM 2122 C C . LYS A 1 277 ? -14.708 7.358 6.335 1.00 30.52 277 LYS A C 1
ATOM 2124 O O . LYS A 1 277 ? -14.966 6.855 7.423 1.00 30.52 277 LYS A O 1
ATOM 2129 N N . THR A 1 278 ? -14.176 8.569 6.211 1.00 33.22 278 THR A N 1
ATOM 2130 C CA . THR A 1 278 ? -14.049 9.391 7.416 1.00 33.22 278 THR A CA 1
ATOM 2131 C C . THR A 1 278 ? -15.440 9.567 8.058 1.00 33.22 278 THR A C 1
ATOM 2133 O O . THR A 1 278 ? -16.188 10.469 7.704 1.00 33.22 278 THR A O 1
ATOM 2136 N N . ASP A 1 279 ? -15.811 8.706 8.989 1.00 28.97 279 ASP A N 1
ATOM 2137 C CA . ASP A 1 279 ? -15.549 8.987 10.368 1.00 28.97 279 ASP A CA 1
ATOM 2138 C C . ASP A 1 279 ? -14.060 9.420 10.410 1.00 28.97 279 ASP A C 1
ATOM 2140 O O . ASP A 1 279 ? -13.143 8.618 10.484 1.00 28.97 279 ASP A O 1
ATOM 2144 N N . ILE A 1 280 ? -13.712 10.708 10.375 1.00 34.75 280 ILE A N 1
ATOM 2145 C CA . ILE A 1 280 ? -13.699 11.461 11.624 1.00 34.75 280 ILE A CA 1
ATOM 2146 C C . ILE A 1 280 ? -14.446 10.647 12.681 1.00 34.75 280 ILE A C 1
ATOM 2148 O O . ILE A 1 280 ? -15.543 11.003 13.105 1.00 34.75 280 ILE A O 1
ATOM 2152 N N . LYS A 1 281 ? -13.853 9.510 13.090 1.00 35.81 281 LYS A N 1
ATOM 2153 C CA . LYS A 1 281 ? -14.006 9.069 14.446 1.00 35.81 281 LYS A CA 1
ATOM 2154 C C . LYS A 1 281 ? -13.399 10.262 15.135 1.00 35.81 281 LYS A C 1
ATOM 2156 O O . LYS A 1 281 ? -12.189 10.461 15.178 1.00 35.81 281 LYS A O 1
ATOM 2161 N N . THR A 1 282 ? -14.285 11.158 15.546 1.00 37.53 282 THR A N 1
ATOM 2162 C CA . THR A 1 282 ? -14.084 11.832 16.802 1.00 37.53 282 THR A CA 1
ATOM 2163 C C . THR A 1 282 ? -13.845 10.645 17.715 1.00 37.53 282 THR A C 1
ATOM 2165 O O . THR A 1 282 ? -14.779 9.909 18.021 1.00 37.53 282 THR A O 1
ATOM 2168 N N . PHE A 1 283 ? -12.568 10.309 17.920 1.00 41.41 283 PHE A N 1
ATOM 2169 C CA . PHE A 1 283 ? -12.197 9.343 18.923 1.00 41.41 283 PHE A CA 1
ATOM 2170 C C . PHE A 1 283 ? -12.773 9.979 20.179 1.00 41.41 283 PHE A C 1
ATOM 2172 O O . PHE A 1 283 ? -12.367 11.071 20.581 1.00 41.41 283 PHE A O 1
ATOM 2179 N N . ASP A 1 284 ? -13.877 9.415 20.659 1.00 44.78 284 ASP A N 1
ATOM 2180 C CA . ASP A 1 284 ? -14.424 9.831 21.930 1.00 44.78 284 ASP A CA 1
ATOM 2181 C C . ASP A 1 284 ? -13.333 9.472 22.931 1.00 44.78 284 ASP A C 1
ATOM 2183 O O . ASP A 1 284 ? -12.905 8.322 23.037 1.00 44.78 284 ASP A O 1
ATOM 2187 N N . ASN A 1 285 ? -12.780 10.501 23.551 1.00 56.97 285 ASN A N 1
ATOM 2188 C CA . ASN A 1 285 ? -11.562 10.391 24.318 1.00 56.97 285 ASN A CA 1
ATOM 2189 C C . ASN A 1 285 ? -11.955 10.272 25.772 1.00 56.97 285 ASN A C 1
ATOM 2191 O O . ASN A 1 285 ? -12.648 11.135 26.311 1.00 56.97 285 ASN A O 1
ATOM 2195 N N . ASN A 1 286 ? -11.489 9.194 26.384 1.00 55.91 286 ASN A N 1
ATOM 2196 C CA . ASN A 1 286 ? -11.684 8.817 27.776 1.00 55.91 286 ASN A CA 1
ATOM 2197 C C . ASN A 1 286 ? -12.896 7.922 28.011 1.00 55.91 286 ASN A C 1
ATOM 2199 O O . ASN A 1 286 ? -13.887 8.290 28.653 1.00 55.91 286 ASN A O 1
ATOM 2203 N N . TYR A 1 287 ? -12.743 6.675 27.574 1.00 63.28 287 TYR A N 1
ATOM 2204 C CA . TYR A 1 287 ? -13.474 5.580 28.193 1.00 63.28 287 TYR A CA 1
ATOM 2205 C C . TYR A 1 287 ? -12.803 5.239 29.515 1.00 63.28 287 TYR A C 1
ATOM 2207 O O . TYR A 1 287 ? -11.603 4.954 29.556 1.00 63.28 287 TYR A O 1
ATOM 2215 N N . LYS A 1 288 ? -13.573 5.252 30.603 1.00 67.56 288 LYS A N 1
ATOM 2216 C CA . LYS A 1 288 ? -13.078 4.726 31.873 1.00 67.56 288 LYS A CA 1
ATOM 2217 C C . LYS A 1 288 ? -12.897 3.226 31.726 1.00 67.56 288 LYS A C 1
ATOM 2219 O O . LYS A 1 288 ? -13.841 2.515 31.382 1.00 67.56 288 LYS A O 1
ATOM 2224 N N . VAL A 1 289 ? -11.697 2.744 32.021 1.00 69.38 289 VAL A N 1
ATOM 2225 C CA . VAL A 1 289 ? -11.406 1.311 31.993 1.00 69.38 289 VAL A CA 1
ATOM 2226 C C . VAL A 1 289 ? -11.117 0.791 33.392 1.00 69.38 289 VAL A C 1
ATOM 2228 O O . VAL A 1 289 ? -10.483 1.453 34.214 1.00 69.38 289 VAL A O 1
ATOM 2231 N N . LYS A 1 290 ? -11.568 -0.431 33.675 1.00 71.81 290 LYS A N 1
ATOM 2232 C CA . LYS A 1 290 ? -11.117 -1.197 34.842 1.00 71.81 290 LYS A CA 1
ATOM 2233 C C . LYS A 1 290 ? -10.157 -2.275 34.362 1.00 71.81 290 LYS A C 1
ATOM 2235 O O . LYS A 1 290 ? -10.509 -3.098 33.523 1.00 71.81 290 LYS A O 1
ATOM 2240 N N . ARG A 1 291 ? -8.938 -2.294 34.904 1.00 67.19 291 ARG A N 1
ATOM 2241 C CA . ARG A 1 291 ? -7.936 -3.304 34.534 1.00 67.19 291 ARG A CA 1
ATOM 2242 C C . ARG A 1 291 ? -8.175 -4.608 35.291 1.00 67.19 291 ARG A C 1
ATOM 2244 O O . ARG A 1 291 ? -8.230 -4.609 36.522 1.00 67.19 291 ARG A O 1
ATOM 2251 N N . LYS A 1 292 ? -8.241 -5.729 34.572 1.00 69.38 292 LYS A N 1
ATOM 2252 C CA . LYS A 1 292 ? -8.161 -7.080 35.142 1.00 69.38 292 LYS A CA 1
ATOM 2253 C C . LYS A 1 292 ? -6.768 -7.636 34.862 1.00 69.38 292 LYS A C 1
ATOM 2255 O O . LYS A 1 292 ? -6.517 -8.196 33.798 1.00 69.38 292 LYS A O 1
ATOM 2260 N N . ARG A 1 293 ? -5.858 -7.478 35.829 1.00 69.06 293 ARG A N 1
ATOM 2261 C CA . ARG A 1 293 ? -4.511 -8.060 35.762 1.00 69.06 293 ARG A CA 1
ATOM 2262 C C . ARG A 1 293 ? -4.470 -9.404 36.480 1.00 69.06 293 ARG A C 1
ATOM 2264 O O . ARG A 1 293 ? -4.879 -9.496 37.638 1.00 69.06 293 ARG A O 1
ATOM 2271 N N . LYS A 1 294 ? -3.959 -10.436 35.814 1.00 78.25 294 LYS A N 1
ATOM 2272 C CA . LYS A 1 294 ? -3.818 -11.784 36.371 1.00 78.25 294 LYS A CA 1
ATOM 2273 C C . LYS A 1 294 ? -2.625 -12.493 35.735 1.00 78.25 294 LYS A C 1
ATOM 2275 O O . LYS A 1 294 ? -2.563 -12.612 34.522 1.00 78.25 294 LYS A O 1
ATOM 2280 N N . ILE A 1 295 ? -1.728 -13.027 36.561 1.00 70.00 295 ILE A N 1
ATOM 2281 C CA . ILE A 1 295 ? -0.659 -13.929 36.113 1.00 70.00 295 ILE A CA 1
ATOM 2282 C C . ILE A 1 295 ? -1.034 -15.345 36.543 1.00 70.00 295 ILE A C 1
ATOM 2284 O O . ILE A 1 295 ? -1.396 -15.572 37.700 1.00 70.00 295 ILE A O 1
ATOM 2288 N N . ILE A 1 296 ? -0.986 -16.292 35.610 1.00 76.31 296 ILE A N 1
ATOM 2289 C CA . ILE A 1 296 ? -1.234 -17.713 35.864 1.00 76.31 296 ILE A CA 1
ATOM 2290 C C . ILE A 1 296 ? 0.100 -18.455 35.719 1.00 76.31 296 ILE A C 1
ATOM 2292 O O . ILE A 1 296 ? 0.580 -18.636 34.601 1.00 76.31 296 ILE A O 1
ATOM 2296 N N . SER A 1 297 ? 0.681 -18.883 36.848 1.00 67.88 297 SER A N 1
ATOM 2297 C CA . SER A 1 297 ? 1.931 -19.660 36.915 1.00 67.88 297 SER A CA 1
ATOM 2298 C C . SER A 1 297 ? 1.844 -20.865 37.875 1.00 67.88 297 SER A C 1
ATOM 2300 O O . SER A 1 297 ? 0.905 -20.990 38.670 1.00 67.88 297 SER A O 1
ATOM 2302 N N . ASP A 1 298 ? 2.813 -21.776 37.743 1.00 59.78 298 ASP A N 1
ATOM 2303 C CA . ASP A 1 298 ? 3.143 -22.965 38.548 1.00 59.78 298 ASP A CA 1
ATOM 2304 C C . ASP A 1 298 ? 1.977 -23.874 38.994 1.00 59.78 298 ASP A C 1
ATOM 2306 O O . ASP A 1 298 ? 1.772 -24.963 38.456 1.00 59.78 298 ASP A O 1
ATOM 2310 N N . ASN A 1 299 ? 1.184 -23.468 39.989 1.00 51.88 299 ASN A N 1
ATOM 2311 C CA . ASN A 1 299 ? 0.220 -24.356 40.654 1.00 51.88 299 ASN A CA 1
ATOM 2312 C C . ASN A 1 299 ? -1.145 -24.464 39.949 1.00 51.88 299 ASN A C 1
ATOM 2314 O O . ASN A 1 299 ? -1.840 -25.468 40.113 1.00 51.88 299 ASN A O 1
ATOM 2318 N N . VAL A 1 300 ? -1.530 -23.473 39.138 1.00 60.06 300 VAL A N 1
ATOM 2319 C CA . VAL A 1 300 ? -2.811 -23.458 38.394 1.00 60.06 300 VAL A CA 1
ATOM 2320 C C . VAL A 1 300 ? -2.666 -24.083 36.992 1.00 60.06 300 VAL A C 1
ATOM 2322 O O . VAL A 1 300 ? -3.640 -24.579 36.412 1.00 60.06 300 VAL A O 1
ATOM 2325 N N . LEU A 1 301 ? -1.431 -24.142 36.477 1.00 63.22 301 LEU A N 1
ATOM 2326 C CA . LEU A 1 301 ? -1.092 -24.623 35.133 1.00 63.22 301 LEU A CA 1
ATOM 2327 C C . LEU A 1 301 ? -1.282 -26.125 34.924 1.00 63.22 301 LEU A C 1
ATOM 2329 O O . LEU A 1 301 ? -1.457 -26.543 33.787 1.00 63.22 301 LEU A O 1
ATOM 2333 N N . LYS A 1 302 ? -1.366 -26.944 35.982 1.00 60.97 302 LYS A N 1
ATOM 2334 C CA . LYS A 1 302 ? -1.586 -28.404 35.855 1.00 60.97 302 LYS A CA 1
ATOM 2335 C C . LYS A 1 302 ? -2.843 -28.776 35.056 1.00 60.97 302 LYS A C 1
ATOM 2337 O O . LYS A 1 302 ? -2.952 -29.880 34.533 1.00 60.97 302 LYS A O 1
ATOM 2342 N N . SER A 1 303 ? -3.820 -27.871 34.982 1.00 60.81 303 SER A N 1
ATOM 2343 C CA . SER A 1 303 ? -5.034 -28.054 34.173 1.00 60.81 303 SER A CA 1
ATOM 2344 C C . SER A 1 303 ? -4.889 -27.610 32.706 1.00 60.81 303 SER A C 1
ATOM 2346 O O . SER A 1 303 ? -5.791 -27.884 31.903 1.00 60.81 303 SER A O 1
ATOM 2348 N N . TYR A 1 304 ? -3.770 -26.957 32.379 1.00 64.62 304 TYR A N 1
ATOM 2349 C CA . TYR A 1 304 ? -3.407 -26.362 31.091 1.00 64.62 304 TYR A CA 1
ATOM 2350 C C . TYR A 1 304 ? -2.268 -27.105 30.372 1.00 64.62 304 TYR A C 1
ATOM 2352 O O . TYR A 1 304 ? -2.263 -27.123 29.148 1.00 64.62 304 TYR A O 1
ATOM 2360 N N . THR A 1 305 ? -1.392 -27.815 31.093 1.00 62.38 305 THR A N 1
ATOM 2361 C CA . THR A 1 305 ? -0.283 -28.625 30.533 1.00 62.38 305 THR A CA 1
ATOM 2362 C C . THR A 1 305 ? -0.719 -29.821 29.674 1.00 62.38 305 THR A C 1
ATOM 2364 O O . THR A 1 305 ? 0.110 -30.512 29.103 1.00 62.38 305 THR A O 1
ATOM 2367 N N . LYS A 1 306 ? -2.027 -30.092 29.544 1.00 68.88 306 LYS A N 1
ATOM 2368 C CA . LYS A 1 306 ? -2.555 -31.112 28.613 1.00 68.88 306 LYS A CA 1
ATOM 2369 C C . LYS A 1 306 ? -2.613 -30.640 27.156 1.00 68.88 306 LYS A C 1
ATOM 2371 O O . LYS A 1 306 ? -3.033 -31.410 26.297 1.00 68.88 306 LYS A O 1
ATOM 2376 N N . PHE A 1 307 ? -2.290 -29.378 26.901 1.00 76.81 307 PHE A N 1
ATOM 2377 C CA . PHE A 1 307 ? -2.196 -28.826 25.560 1.00 76.81 307 PHE A CA 1
ATOM 2378 C C . PHE A 1 307 ? -0.770 -29.006 25.032 1.00 76.81 307 PHE A C 1
ATOM 2380 O O . PHE A 1 307 ? 0.175 -28.627 25.721 1.00 76.81 307 PHE A O 1
ATOM 2387 N N . TYR A 1 308 ? -0.639 -29.564 23.827 1.00 82.50 308 TYR A N 1
ATOM 2388 C CA . TYR A 1 308 ? 0.641 -29.745 23.151 1.00 82.50 308 TYR A CA 1
ATOM 2389 C C . TYR A 1 308 ? 0.723 -28.818 21.941 1.00 82.50 308 TYR A C 1
ATOM 2391 O O . TYR A 1 308 ? -0.120 -28.881 21.049 1.00 82.50 308 TYR A O 1
ATOM 2399 N N . PHE A 1 309 ? 1.738 -27.966 21.925 1.00 82.88 309 PHE A N 1
ATOM 2400 C CA . PHE A 1 309 ? 2.024 -27.031 20.849 1.00 82.88 309 PHE A CA 1
ATOM 2401 C C . PHE A 1 309 ? 3.079 -27.620 19.914 1.00 82.88 309 PHE A C 1
ATOM 2403 O O . PHE A 1 309 ? 4.193 -27.917 20.350 1.00 82.88 309 PHE A O 1
ATOM 2410 N N . ASN A 1 310 ? 2.743 -27.766 18.632 1.00 84.25 310 ASN A N 1
ATOM 2411 C CA . ASN A 1 310 ? 3.665 -28.272 17.626 1.00 84.25 310 ASN A CA 1
ATOM 2412 C C . ASN A 1 310 ? 4.290 -27.111 16.838 1.00 84.25 310 ASN A C 1
ATOM 2414 O O . ASN A 1 310 ? 3.649 -26.513 15.974 1.00 84.25 310 ASN A O 1
ATOM 2418 N N . SER A 1 311 ? 5.565 -26.826 17.100 1.00 81.31 311 SER A N 1
ATOM 2419 C CA . SER A 1 311 ? 6.320 -25.783 16.397 1.00 81.31 311 SER A CA 1
ATOM 2420 C C . SER A 1 311 ? 6.444 -26.014 14.889 1.00 81.31 311 SER A C 1
ATOM 2422 O O . SER A 1 311 ? 6.579 -25.042 14.150 1.00 81.31 311 SER A O 1
ATOM 2424 N N . ASP A 1 312 ? 6.365 -27.266 14.427 1.00 83.62 312 ASP A N 1
ATOM 2425 C CA . ASP A 1 312 ? 6.475 -27.611 13.003 1.00 83.62 312 ASP A CA 1
ATOM 2426 C C . ASP A 1 312 ? 5.196 -27.266 12.223 1.00 83.62 312 ASP A C 1
ATOM 2428 O O . ASP A 1 312 ? 5.209 -27.198 10.996 1.00 83.62 312 ASP A O 1
ATOM 2432 N N . ASN A 1 313 ? 4.083 -27.033 12.930 1.00 88.00 313 ASN A N 1
ATOM 2433 C CA . ASN A 1 313 ? 2.817 -26.584 12.360 1.00 88.00 313 ASN A CA 1
ATOM 2434 C C . ASN A 1 313 ? 2.227 -25.455 13.217 1.00 88.00 313 ASN A C 1
ATOM 2436 O O . ASN A 1 313 ? 1.256 -25.632 13.962 1.00 88.00 313 ASN A O 1
ATOM 2440 N N . LEU A 1 314 ? 2.883 -24.297 13.131 1.00 84.56 314 LEU A N 1
ATOM 2441 C CA . LEU A 1 314 ? 2.630 -23.132 13.974 1.00 84.56 314 LEU A CA 1
ATOM 2442 C C . LEU A 1 314 ? 1.190 -22.612 13.855 1.00 84.56 314 LEU A C 1
ATOM 2444 O O . LEU A 1 314 ? 0.551 -22.360 14.871 1.00 84.56 314 LEU A O 1
ATOM 2448 N N . GLU A 1 315 ? 0.674 -22.489 12.631 1.00 84.75 315 GLU A N 1
ATOM 2449 C CA . GLU A 1 315 ? -0.659 -21.938 12.357 1.00 84.75 315 GLU A CA 1
ATOM 2450 C C . GLU A 1 315 ? -1.768 -22.806 12.968 1.00 84.75 315 GLU A C 1
ATOM 2452 O O . GLU A 1 315 ? -2.555 -22.321 13.782 1.00 84.75 315 GLU A O 1
ATOM 2457 N N . SER A 1 316 ? -1.756 -24.115 12.684 1.00 86.81 316 SER A N 1
ATOM 2458 C CA . SER A 1 316 ? -2.705 -25.068 13.277 1.00 86.81 316 SER A CA 1
ATOM 2459 C C . SER A 1 316 ? -2.598 -25.101 14.804 1.00 86.81 316 SER A C 1
ATOM 2461 O O . SER A 1 316 ? -3.611 -25.160 15.497 1.00 86.81 316 SER A O 1
ATOM 2463 N N . SER A 1 317 ? -1.379 -25.023 15.350 1.00 90.00 317 SER A N 1
ATOM 2464 C CA . SER A 1 317 ? -1.172 -25.037 16.803 1.00 90.00 317 SER A CA 1
ATOM 2465 C C . SER A 1 317 ? -1.699 -23.771 17.487 1.00 90.00 317 SER A C 1
ATOM 2467 O O . SER A 1 317 ? -2.158 -23.837 18.627 1.00 90.00 317 SER A O 1
ATOM 2469 N N . ILE A 1 318 ? -1.659 -22.615 16.816 1.00 91.38 318 ILE A N 1
ATOM 2470 C CA . ILE A 1 318 ? -2.247 -21.364 17.318 1.00 91.38 318 ILE A CA 1
ATOM 2471 C C . ILE A 1 318 ? -3.779 -21.447 17.316 1.00 91.38 318 ILE A C 1
ATOM 2473 O O . ILE A 1 318 ? -4.411 -21.013 18.283 1.00 91.38 318 ILE A O 1
ATOM 2477 N N . GLU A 1 319 ? -4.386 -22.030 16.281 1.00 90.56 319 GLU A N 1
ATOM 2478 C CA . GLU A 1 319 ? -5.840 -22.231 16.216 1.00 90.56 319 GLU A CA 1
ATOM 2479 C C . GLU A 1 319 ? -6.332 -23.178 17.326 1.00 90.56 319 GLU A C 1
ATOM 2481 O O . GLU A 1 319 ? -7.276 -22.862 18.066 1.00 90.56 319 GLU A O 1
ATOM 2486 N N . ASP A 1 320 ? -5.628 -24.295 17.524 1.00 91.62 320 ASP A N 1
ATOM 2487 C CA . ASP A 1 320 ? -5.911 -25.246 18.599 1.00 91.62 320 ASP A CA 1
ATOM 2488 C C . ASP A 1 320 ? -5.733 -24.604 19.982 1.00 91.62 320 ASP A C 1
ATOM 2490 O O . ASP A 1 320 ? -6.574 -24.783 20.873 1.00 91.62 320 ASP A O 1
ATOM 2494 N N . LEU A 1 321 ? -4.674 -23.804 20.168 1.00 93.19 321 LEU A N 1
ATOM 2495 C CA . LEU A 1 321 ? -4.432 -23.057 21.403 1.00 93.19 321 LEU A CA 1
ATOM 2496 C C . LEU A 1 321 ? -5.562 -22.062 21.678 1.00 93.19 321 LEU A C 1
ATOM 2498 O O . LEU A 1 321 ? -6.067 -21.994 22.800 1.00 93.19 321 LEU A O 1
ATOM 2502 N N . THR A 1 322 ? -5.982 -21.312 20.661 1.00 92.56 322 THR A N 1
ATOM 2503 C CA . THR A 1 322 ? -7.076 -20.335 20.752 1.00 92.56 322 THR A CA 1
ATOM 2504 C C . THR A 1 322 ? -8.360 -21.024 21.209 1.00 92.56 322 THR A C 1
ATOM 2506 O O . THR A 1 322 ? -9.000 -20.603 22.181 1.00 92.56 322 THR A O 1
ATOM 2509 N N . THR A 1 323 ? -8.707 -22.139 20.563 1.00 92.00 323 THR A N 1
ATOM 2510 C CA . THR A 1 323 ? -9.876 -22.960 20.903 1.00 92.00 323 THR A CA 1
ATOM 2511 C C . THR A 1 323 ? -9.792 -23.487 22.334 1.00 92.00 323 THR A C 1
ATOM 2513 O O . THR A 1 323 ? -10.761 -23.422 23.101 1.00 92.00 323 THR A O 1
ATOM 2516 N N . PHE A 1 324 ? -8.614 -23.969 22.732 1.00 92.56 324 PHE A N 1
ATOM 2517 C CA . PHE A 1 324 ? -8.358 -24.470 24.073 1.00 92.56 324 PHE A CA 1
ATOM 2518 C C . PHE A 1 324 ? -8.532 -23.389 25.150 1.00 92.56 324 PHE A C 1
ATOM 2520 O O . PHE A 1 324 ? -9.234 -23.617 26.140 1.00 92.56 324 PHE A O 1
ATOM 2527 N N . LEU A 1 325 ? -7.942 -22.205 24.965 1.00 92.44 325 LEU A N 1
ATOM 2528 C CA . LEU A 1 325 ? -8.003 -21.110 25.938 1.00 92.44 325 LEU A CA 1
ATOM 2529 C C . LEU A 1 325 ? -9.414 -20.529 26.080 1.00 92.44 325 LEU A C 1
ATOM 2531 O O . LEU A 1 325 ? -9.821 -20.210 27.202 1.00 92.44 325 LEU A O 1
ATOM 2535 N N . ARG A 1 326 ? -10.189 -20.462 24.987 1.00 92.50 326 ARG A N 1
ATOM 2536 C CA . ARG A 1 326 ? -11.614 -20.085 25.027 1.00 92.50 326 ARG A CA 1
ATOM 2537 C C . ARG A 1 326 ? -12.434 -21.087 25.828 1.00 92.50 326 ARG A C 1
ATOM 2539 O O . ARG A 1 326 ? -13.141 -20.705 26.754 1.00 92.50 326 ARG A O 1
ATOM 2546 N N . LYS A 1 327 ? -12.257 -22.389 25.577 1.00 91.31 327 LYS A N 1
ATOM 2547 C CA . LYS A 1 327 ? -12.928 -23.457 26.344 1.00 91.31 327 LYS A CA 1
ATOM 2548 C C . LYS A 1 327 ? -12.606 -23.410 27.843 1.00 91.31 327 LYS A C 1
ATOM 2550 O O . LYS A 1 327 ? -13.394 -23.874 28.666 1.00 91.31 327 LYS A O 1
ATOM 2555 N N . LYS A 1 328 ? -11.437 -22.879 28.207 1.00 89.38 328 LYS A N 1
ATOM 2556 C CA . LYS A 1 328 ? -10.998 -22.696 29.596 1.00 89.38 328 LYS A CA 1
ATOM 2557 C C . LYS A 1 328 ? -11.418 -21.358 30.211 1.00 89.38 328 LYS A C 1
ATOM 2559 O O . LYS A 1 328 ? -11.080 -21.122 31.369 1.00 89.38 328 LYS A O 1
ATOM 2564 N N . ASN A 1 329 ? -12.148 -20.510 29.482 1.00 89.44 329 ASN A N 1
ATOM 2565 C CA . ASN A 1 329 ? -12.510 -19.148 29.887 1.00 89.44 329 ASN A CA 1
ATOM 2566 C C . ASN A 1 329 ? -11.288 -18.286 30.257 1.00 89.44 329 ASN A C 1
ATOM 2568 O O . ASN A 1 329 ? -11.352 -17.459 31.166 1.00 89.44 329 ASN A O 1
ATOM 2572 N N . VAL A 1 330 ? -10.151 -18.522 29.596 1.00 90.00 330 VAL A N 1
ATOM 2573 C CA . VAL A 1 330 ? -8.941 -17.698 29.742 1.00 90.00 330 VAL A CA 1
ATOM 2574 C C . VAL A 1 330 ? -8.906 -16.610 28.683 1.00 90.00 330 VAL A C 1
ATOM 2576 O O . VAL A 1 330 ? -8.545 -15.482 28.997 1.00 90.00 330 VAL A O 1
ATOM 2579 N N . LEU A 1 331 ? -9.282 -16.961 27.451 1.00 91.62 331 LEU A N 1
ATOM 2580 C CA . LEU A 1 331 ? -9.318 -16.050 26.317 1.00 91.62 331 LEU A CA 1
ATOM 2581 C C . LEU A 1 331 ? -10.752 -15.520 26.139 1.00 91.62 331 LEU A C 1
ATOM 2583 O O . LEU A 1 331 ? -11.644 -16.328 25.862 1.00 91.62 331 LEU A O 1
ATOM 2587 N N . PRO A 1 332 ? -10.992 -14.211 26.328 1.00 89.81 332 PRO A N 1
ATOM 2588 C CA . PRO A 1 332 ? -12.283 -13.579 26.067 1.00 89.81 332 PRO A CA 1
ATOM 2589 C C . PRO A 1 332 ? -12.733 -13.722 24.606 1.00 89.81 332 PRO A C 1
ATOM 2591 O O . PRO A 1 332 ? -11.925 -13.990 23.715 1.00 89.81 332 PRO A O 1
ATOM 2594 N N . GLU A 1 333 ? -14.032 -13.550 24.348 1.00 86.12 333 GLU A N 1
ATOM 2595 C CA . GLU A 1 333 ? -14.590 -13.654 22.989 1.00 86.12 333 GLU A CA 1
ATOM 2596 C C . GLU A 1 333 ? -14.070 -12.554 22.055 1.00 86.12 333 GLU A C 1
ATOM 2598 O O . GLU A 1 333 ? -13.852 -12.812 20.873 1.00 86.12 333 GLU A O 1
ATOM 2603 N N . ASP A 1 334 ? -13.816 -11.362 22.597 1.00 82.50 334 ASP A N 1
ATOM 2604 C CA . ASP A 1 334 ? -13.293 -10.186 21.893 1.00 82.50 334 ASP A CA 1
ATOM 2605 C C . ASP A 1 334 ? -11.766 -10.206 21.710 1.00 82.50 334 ASP A C 1
ATOM 2607 O O . ASP A 1 334 ? -11.189 -9.252 21.185 1.00 82.50 334 ASP A O 1
ATOM 2611 N N . ALA A 1 335 ? -11.099 -11.287 22.124 1.00 90.00 335 ALA A N 1
ATOM 2612 C CA . ALA A 1 335 ? -9.668 -11.447 21.937 1.00 90.00 335 ALA A CA 1
ATOM 2613 C C . ALA A 1 335 ? -9.322 -12.036 20.567 1.00 90.00 335 ALA A C 1
ATOM 2615 O O . ALA A 1 335 ? -9.841 -13.084 20.156 1.00 90.00 335 ALA A O 1
ATOM 2616 N N . THR A 1 336 ? -8.374 -11.384 19.899 1.00 89.25 336 THR A N 1
ATOM 2617 C CA . THR A 1 336 ? -7.854 -11.765 18.584 1.00 89.25 336 THR A CA 1
ATOM 2618 C C . THR A 1 336 ? -6.377 -12.114 18.674 1.00 89.25 336 THR A C 1
ATOM 2620 O O . THR A 1 336 ? -5.629 -11.461 19.401 1.00 89.25 336 THR A O 1
ATOM 2623 N N . TYR A 1 337 ? -5.949 -13.143 17.941 1.00 91.38 337 TYR A N 1
ATOM 2624 C CA . TYR A 1 337 ? -4.525 -13.434 17.773 1.00 91.38 337 TYR A CA 1
ATOM 2625 C C . TYR A 1 337 ? -3.816 -12.226 17.139 1.00 91.38 337 TYR A C 1
ATOM 2627 O O . TYR A 1 337 ? -4.342 -11.633 16.198 1.00 91.38 337 TYR A O 1
ATOM 2635 N N . ASP A 1 338 ? -2.650 -11.861 17.673 1.00 86.75 338 ASP A N 1
ATOM 2636 C CA . ASP A 1 338 ? -1.867 -10.705 17.224 1.00 86.75 338 ASP A CA 1
ATOM 2637 C C . ASP A 1 338 ? -0.531 -11.140 16.616 1.00 86.75 338 ASP A C 1
ATOM 2639 O O . ASP A 1 338 ? -0.275 -10.891 15.439 1.00 86.75 338 ASP A O 1
ATOM 2643 N N . SER A 1 339 ? 0.320 -11.813 17.395 1.00 87.19 339 SER A N 1
ATOM 2644 C CA . SER A 1 339 ? 1.641 -12.243 16.929 1.00 87.19 339 SER A CA 1
ATOM 2645 C C . SER A 1 339 ? 2.211 -13.405 17.743 1.00 87.19 339 SER A C 1
ATOM 2647 O O . SER A 1 339 ? 1.678 -13.794 18.787 1.00 87.19 339 SER A O 1
ATOM 2649 N N . VAL A 1 340 ? 3.340 -13.935 17.276 1.00 89.06 340 VAL A N 1
ATOM 2650 C CA . VAL A 1 340 ? 4.171 -14.899 17.998 1.00 89.06 340 VAL A CA 1
ATOM 2651 C C . VAL A 1 340 ? 5.615 -14.419 18.027 1.00 89.06 340 VAL A C 1
ATOM 2653 O O . VAL A 1 340 ? 6.207 -14.165 16.981 1.00 89.06 340 VAL A O 1
ATOM 2656 N N . ASP A 1 341 ? 6.190 -14.335 19.225 1.00 86.12 341 ASP A N 1
ATOM 2657 C CA . ASP A 1 341 ? 7.622 -14.084 19.395 1.00 86.12 341 ASP A CA 1
ATOM 2658 C C . ASP A 1 341 ? 8.345 -15.391 19.735 1.00 86.12 341 ASP A C 1
ATOM 2660 O O . ASP A 1 341 ? 7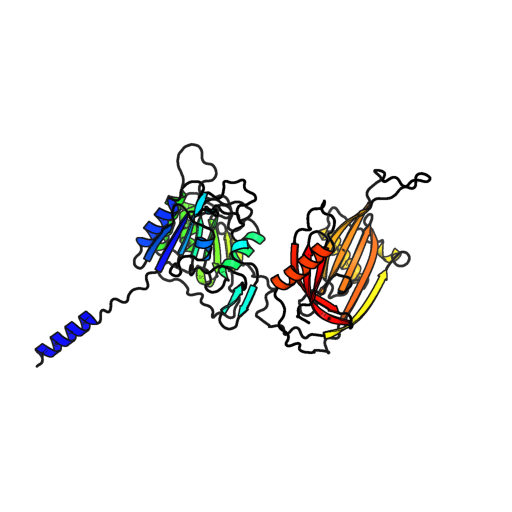.832 -16.214 20.498 1.00 86.12 341 ASP A O 1
ATOM 2664 N N . ILE A 1 342 ? 9.568 -15.556 19.225 1.00 85.69 342 ILE A N 1
ATOM 2665 C CA . ILE A 1 342 ? 10.436 -16.697 19.538 1.00 85.69 342 ILE A CA 1
ATOM 2666 C C . ILE A 1 342 ? 11.628 -16.194 20.351 1.00 85.69 342 ILE A C 1
ATOM 2668 O O . ILE A 1 342 ? 12.458 -15.430 19.863 1.00 85.69 342 ILE A O 1
ATOM 2672 N N . ILE A 1 343 ? 11.726 -16.646 21.599 1.00 81.94 343 ILE A N 1
ATOM 2673 C CA . ILE A 1 343 ? 12.801 -16.298 22.524 1.00 81.94 343 ILE A CA 1
ATOM 2674 C C . ILE A 1 343 ? 13.715 -17.513 22.677 1.00 81.94 343 ILE A C 1
ATOM 2676 O O . ILE A 1 343 ? 13.300 -18.566 23.161 1.00 81.94 343 ILE A O 1
ATOM 2680 N N . ASN A 1 344 ? 14.983 -17.360 22.296 1.00 76.19 344 ASN A N 1
ATOM 2681 C CA . ASN A 1 344 ? 16.005 -18.371 22.555 1.00 76.19 344 ASN A CA 1
ATOM 2682 C C . ASN A 1 344 ? 16.531 -18.200 23.985 1.00 76.19 344 ASN A C 1
ATOM 2684 O O . ASN A 1 344 ? 17.198 -17.210 24.286 1.00 76.19 344 ASN A O 1
ATOM 2688 N N . LEU A 1 345 ? 16.237 -19.156 24.866 1.00 69.38 345 LEU A N 1
ATOM 2689 C CA . LEU A 1 345 ? 16.739 -19.156 26.234 1.00 69.38 345 LEU A CA 1
ATOM 2690 C C . LEU A 1 345 ? 18.113 -19.821 26.292 1.00 69.38 345 LEU A C 1
ATOM 2692 O O . LEU A 1 345 ? 18.320 -20.929 25.793 1.00 69.38 345 LEU A O 1
ATOM 2696 N N . ILE A 1 346 ? 19.054 -19.140 26.940 1.00 65.94 346 ILE A N 1
ATOM 2697 C CA . ILE A 1 346 ? 20.365 -19.693 27.265 1.00 65.94 346 ILE A CA 1
ATOM 2698 C C . ILE A 1 346 ? 20.285 -20.233 28.691 1.00 65.94 346 ILE A C 1
ATOM 2700 O O . ILE A 1 346 ? 20.116 -19.473 29.645 1.00 65.94 346 ILE A O 1
ATOM 2704 N N . THR A 1 347 ? 20.399 -21.552 28.842 1.00 57.06 347 THR A N 1
ATOM 2705 C CA . THR A 1 347 ? 20.456 -22.177 30.166 1.00 57.06 347 THR A CA 1
ATOM 2706 C C . THR A 1 347 ? 21.853 -21.984 30.749 1.00 57.06 347 THR A C 1
ATOM 2708 O O . THR A 1 347 ? 22.823 -22.548 30.246 1.00 57.06 347 THR A O 1
ATOM 2711 N N . LEU A 1 348 ? 21.969 -21.202 31.823 1.00 52.88 348 LEU A N 1
ATOM 2712 C CA . LEU A 1 348 ? 23.212 -21.107 32.589 1.00 52.88 348 LEU A CA 1
ATOM 2713 C C . LEU A 1 348 ? 23.395 -22.397 33.402 1.00 52.88 348 LEU A C 1
ATOM 2715 O O . LEU A 1 348 ? 22.639 -22.654 34.340 1.00 52.88 348 LEU A O 1
ATOM 2719 N N . GLN A 1 349 ? 24.393 -23.215 33.060 1.00 51.12 349 GLN A N 1
ATOM 2720 C CA . GLN A 1 349 ? 24.802 -24.328 33.918 1.00 51.12 349 GLN A CA 1
ATOM 2721 C C . GLN A 1 349 ?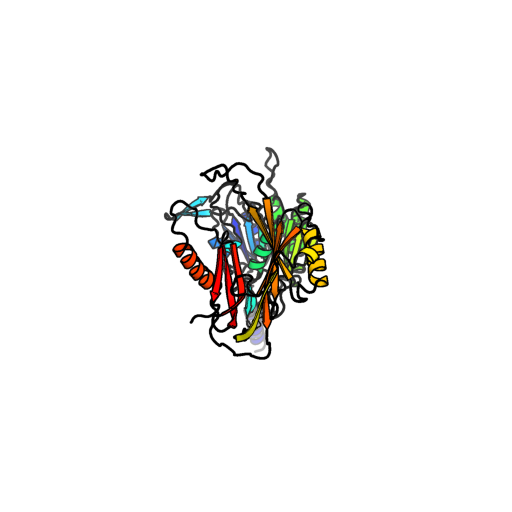 25.798 -23.830 34.965 1.00 51.12 349 GLN A C 1
ATOM 2723 O O . GLN A 1 349 ? 26.811 -23.212 34.645 1.00 51.12 349 GLN A O 1
ATOM 2728 N N . LYS A 1 350 ? 25.516 -24.115 36.238 1.00 46.59 350 LYS A N 1
ATOM 2729 C CA . LYS A 1 350 ? 26.439 -23.825 37.336 1.00 46.59 350 LYS A CA 1
ATOM 2730 C C . LYS A 1 350 ? 27.521 -24.907 37.391 1.00 46.59 350 LYS A C 1
ATOM 2732 O O . LYS A 1 350 ? 27.280 -25.989 37.924 1.00 46.59 350 LYS A O 1
ATOM 2737 N N . GLY A 1 351 ? 28.704 -24.608 36.861 1.00 44.44 351 GLY A N 1
ATOM 2738 C CA . GLY A 1 351 ? 29.905 -25.437 36.985 1.00 44.44 351 GLY A CA 1
ATOM 2739 C C . GLY A 1 351 ? 30.879 -24.852 38.009 1.00 44.44 351 GLY A C 1
ATOM 2740 O O . GLY A 1 351 ? 31.857 -24.225 37.628 1.00 44.44 351 GLY A O 1
ATOM 2741 N N . GLY A 1 352 ? 30.629 -25.036 39.310 1.00 59.38 352 GLY A N 1
ATOM 2742 C CA . GLY A 1 352 ? 31.486 -24.473 40.371 1.00 59.38 352 GLY A CA 1
ATOM 2743 C C . GLY A 1 352 ? 31.161 -23.013 40.740 1.00 59.38 352 GLY A C 1
ATOM 2744 O O . GLY A 1 352 ? 29.982 -22.673 40.879 1.00 59.38 352 GLY A O 1
ATOM 2745 N N . GLU A 1 353 ? 32.194 -22.184 40.970 1.00 44.03 353 GLU A N 1
ATOM 2746 C CA . GLU A 1 353 ? 32.088 -20.750 41.339 1.00 44.03 353 GLU A CA 1
ATOM 2747 C C . GLU A 1 353 ? 31.922 -19.798 40.137 1.00 44.03 353 GLU A C 1
ATOM 2749 O O . GLU A 1 353 ? 31.618 -18.624 40.333 1.00 44.03 353 GLU A O 1
ATOM 2754 N N . GLU A 1 354 ? 32.040 -20.290 38.901 1.00 44.34 354 GLU A N 1
ATOM 2755 C CA . GLU A 1 354 ? 31.872 -19.487 37.686 1.00 44.34 354 GLU A CA 1
ATOM 2756 C C . GLU A 1 354 ? 30.663 -19.959 36.865 1.00 44.34 354 GLU A C 1
ATOM 2758 O O . GLU A 1 354 ? 30.413 -21.155 36.691 1.00 44.34 354 GLU A O 1
ATOM 2763 N N . TYR A 1 355 ? 29.892 -18.999 36.349 1.00 48.41 355 TYR A N 1
ATOM 2764 C CA . TYR A 1 355 ? 28.877 -19.257 35.331 1.00 48.41 355 TYR A CA 1
ATOM 2765 C C . TYR A 1 355 ? 29.562 -19.232 33.966 1.00 48.41 355 TYR A C 1
ATOM 2767 O O . TYR A 1 355 ? 29.985 -18.170 33.514 1.00 48.41 355 TYR A O 1
ATOM 2775 N N . SER A 1 356 ? 29.656 -20.375 33.288 1.00 49.09 356 SER A N 1
ATOM 2776 C CA . SER A 1 356 ? 30.042 -20.404 31.878 1.00 49.09 356 SER A CA 1
ATOM 2777 C C . SER A 1 356 ? 28.788 -20.406 31.001 1.00 49.09 356 SER A C 1
ATOM 2779 O O . SER A 1 356 ? 27.837 -21.160 31.232 1.00 49.09 356 SER A O 1
ATOM 2781 N N . ILE A 1 357 ? 28.774 -19.551 29.973 1.00 53.25 357 ILE A N 1
ATOM 2782 C CA . ILE A 1 357 ? 27.827 -19.669 28.859 1.00 53.25 357 ILE A CA 1
ATOM 2783 C C . ILE A 1 357 ? 28.297 -20.878 28.045 1.00 53.25 357 ILE A C 1
ATOM 2785 O O . ILE A 1 357 ? 29.059 -20.743 27.094 1.00 53.25 357 ILE A O 1
ATOM 2789 N N . SER A 1 358 ? 27.957 -22.080 28.501 1.00 48.47 358 SER A N 1
ATOM 2790 C CA . SER A 1 358 ? 28.233 -23.301 27.741 1.00 48.47 358 SER A CA 1
ATOM 2791 C C . SER A 1 358 ? 27.292 -23.402 26.535 1.00 48.47 358 SER A C 1
ATOM 2793 O O . SER A 1 358 ? 26.181 -22.866 26.578 1.00 48.47 358 SER A O 1
ATOM 2795 N N . ASP A 1 359 ? 27.705 -24.137 25.495 1.00 51.69 359 ASP A N 1
ATOM 2796 C CA . ASP A 1 359 ? 26.891 -24.585 24.346 1.00 51.69 359 ASP A CA 1
ATOM 2797 C C . ASP A 1 359 ? 25.759 -25.558 24.760 1.00 51.69 359 ASP A C 1
ATOM 2799 O O . ASP A 1 359 ? 25.482 -26.563 24.103 1.00 51.69 359 ASP A O 1
ATOM 2803 N N . GLY A 1 360 ? 25.115 -25.303 25.900 1.00 52.19 360 GLY A N 1
ATOM 2804 C CA . GLY A 1 360 ? 23.994 -26.081 26.395 1.00 52.19 360 GLY A CA 1
ATOM 2805 C C . GLY A 1 360 ? 22.795 -26.023 25.442 1.00 52.19 360 GLY A C 1
ATOM 2806 O O . GLY A 1 360 ? 22.692 -25.114 24.609 1.00 52.19 360 GLY A O 1
ATOM 2807 N N . PRO A 1 361 ? 21.859 -26.982 25.561 1.00 52.38 361 PRO A N 1
ATOM 2808 C CA . PRO A 1 361 ? 20.669 -27.016 24.722 1.00 52.38 361 PRO A CA 1
ATOM 2809 C C . PRO A 1 361 ? 19.902 -25.696 24.861 1.00 52.38 361 PRO A C 1
ATOM 2811 O O . PRO A 1 361 ? 19.467 -25.321 25.952 1.00 52.38 361 PRO A O 1
ATOM 2814 N N . ARG A 1 362 ? 19.768 -24.976 23.742 1.00 60.53 362 ARG A N 1
ATOM 2815 C CA . ARG A 1 362 ? 18.937 -23.775 23.650 1.00 60.53 362 ARG A CA 1
ATOM 2816 C C . ARG A 1 362 ? 17.484 -24.221 23.695 1.00 60.53 362 ARG A C 1
ATOM 2818 O O . ARG A 1 362 ? 17.017 -24.880 22.769 1.00 60.53 362 ARG A O 1
ATOM 2825 N N . THR A 1 363 ? 16.777 -23.884 24.763 1.00 70.25 363 THR A N 1
ATOM 2826 C CA . THR A 1 363 ? 15.328 -24.066 24.819 1.00 70.25 363 THR A CA 1
ATOM 2827 C C . THR A 1 363 ? 14.662 -22.885 24.127 1.00 70.25 363 THR A C 1
ATOM 2829 O O . THR A 1 363 ? 14.944 -21.722 24.422 1.00 70.25 363 THR A O 1
ATOM 2832 N N . GLN A 1 364 ? 13.795 -23.181 23.164 1.00 80.62 364 GLN A N 1
ATOM 2833 C CA . GLN A 1 364 ? 12.969 -22.172 22.515 1.00 80.62 364 GLN A CA 1
ATOM 2834 C C . GLN A 1 364 ? 11.708 -21.948 23.342 1.00 80.62 364 GLN A C 1
ATOM 2836 O O . GLN A 1 364 ? 11.015 -22.898 23.715 1.00 80.62 364 GLN A O 1
ATOM 2841 N N . ARG A 1 365 ? 11.422 -20.679 23.621 1.00 86.50 365 ARG A N 1
ATOM 2842 C CA . ARG A 1 365 ? 10.172 -20.232 24.223 1.00 86.50 365 ARG A CA 1
ATOM 2843 C C . ARG A 1 365 ? 9.379 -19.463 23.178 1.00 86.50 365 ARG A C 1
ATOM 2845 O O . ARG A 1 365 ? 9.879 -18.483 22.633 1.00 86.50 365 ARG A O 1
ATOM 2852 N N . TYR A 1 366 ? 8.141 -19.871 22.945 1.00 89.38 366 TYR A N 1
ATOM 2853 C CA . TYR A 1 366 ? 7.200 -19.123 22.116 1.00 89.38 366 TYR A CA 1
ATOM 2854 C C . TYR A 1 366 ? 6.348 -18.225 23.006 1.00 89.38 366 TYR A C 1
ATOM 2856 O O . TYR A 1 366 ? 5.933 -18.640 24.088 1.00 89.38 366 TYR A O 1
ATOM 2864 N N . VAL A 1 367 ? 6.076 -17.002 22.561 1.00 91.25 367 VAL A N 1
ATOM 2865 C CA . VAL A 1 367 ? 5.143 -16.083 23.218 1.00 91.25 367 VAL A CA 1
ATOM 2866 C C . VAL A 1 367 ? 4.016 -15.781 22.247 1.00 91.25 367 VAL A C 1
ATOM 2868 O O . VAL A 1 367 ? 4.188 -14.974 21.339 1.00 91.25 367 VAL A O 1
ATOM 2871 N N . ILE A 1 368 ? 2.875 -16.443 22.427 1.00 94.06 368 ILE A N 1
ATOM 2872 C CA . ILE A 1 368 ? 1.675 -16.206 21.621 1.00 94.06 368 ILE A CA 1
ATOM 2873 C C . ILE A 1 368 ? 0.923 -15.026 22.228 1.00 94.06 368 ILE A C 1
ATOM 2875 O O . ILE A 1 368 ? 0.504 -15.091 23.387 1.00 94.06 368 ILE A O 1
ATOM 2879 N N . LYS A 1 369 ? 0.766 -13.951 21.460 1.00 92.94 369 LYS A N 1
ATOM 2880 C CA . LYS A 1 369 ? 0.139 -12.707 21.901 1.00 92.94 369 LYS A CA 1
ATOM 2881 C C . LYS A 1 369 ? -1.265 -12.588 21.333 1.00 92.94 369 LYS A C 1
ATOM 2883 O O . LYS A 1 369 ? -1.482 -12.783 20.138 1.00 92.94 369 LYS A O 1
ATOM 2888 N N . TYR A 1 370 ? -2.197 -12.215 22.196 1.00 92.62 370 TYR A N 1
ATOM 2889 C CA . TYR A 1 370 ? -3.553 -11.837 21.828 1.00 92.62 370 TYR A CA 1
ATOM 2890 C C . TYR A 1 370 ? -3.796 -10.385 22.221 1.00 92.62 370 TYR A C 1
ATOM 2892 O O . TYR A 1 370 ? -3.386 -9.954 23.303 1.00 92.62 370 TYR A O 1
ATOM 2900 N N . SER A 1 371 ? -4.486 -9.656 21.354 1.00 91.25 371 SER A N 1
ATOM 2901 C CA . SER A 1 371 ? -4.867 -8.258 21.538 1.00 91.25 371 SER A CA 1
ATOM 2902 C C . SER A 1 371 ? -6.382 -8.118 21.672 1.00 91.25 371 SER A C 1
ATOM 2904 O O . SER A 1 371 ? -7.151 -8.979 21.232 1.00 91.25 371 SER A O 1
ATOM 2906 N N . GLN A 1 372 ? -6.805 -7.032 22.315 1.00 91.44 372 GLN A N 1
ATOM 2907 C CA . GLN A 1 372 ? -8.202 -6.610 22.361 1.00 91.44 372 GLN A CA 1
ATOM 2908 C C . GLN A 1 372 ? -8.451 -5.563 21.276 1.00 91.44 372 GLN A C 1
ATOM 2910 O O . GLN A 1 372 ? -7.590 -4.722 21.005 1.00 91.44 372 GLN A O 1
ATOM 2915 N N . THR A 1 373 ? -9.644 -5.573 20.693 1.00 85.00 373 THR A N 1
ATOM 2916 C CA . THR A 1 373 ? -10.105 -4.502 19.804 1.00 85.00 373 THR A CA 1
ATOM 2917 C C . THR A 1 373 ? -11.238 -3.731 20.468 1.00 85.00 373 THR A C 1
ATOM 2919 O O . THR A 1 373 ? -12.054 -4.296 21.193 1.00 85.00 373 THR A O 1
ATOM 2922 N N . PHE A 1 374 ? -11.278 -2.423 20.245 1.00 80.19 374 PHE A N 1
ATOM 2923 C CA . PHE A 1 374 ? -12.353 -1.553 20.700 1.00 80.19 374 PHE A CA 1
ATOM 2924 C C . PHE A 1 374 ? -12.698 -0.570 19.585 1.00 80.19 374 PHE A C 1
ATOM 2926 O O . PHE A 1 374 ? -11.808 0.075 19.033 1.00 80.19 374 PHE A O 1
ATOM 2933 N N . ASP A 1 375 ? -13.980 -0.497 19.218 1.00 75.75 375 ASP A N 1
ATOM 2934 C CA . ASP A 1 375 ? -14.452 0.240 18.040 1.00 75.75 375 ASP A CA 1
ATOM 2935 C C . ASP A 1 375 ? -13.604 -0.067 16.787 1.00 75.75 375 ASP A C 1
ATOM 2937 O O . ASP A 1 375 ? -13.134 0.847 16.120 1.00 75.75 375 ASP A O 1
ATOM 2941 N N . ASP A 1 376 ? -13.361 -1.342 16.470 1.00 77.25 376 ASP A N 1
ATOM 2942 C CA . ASP A 1 376 ? -12.522 -1.802 15.339 1.00 77.25 376 ASP A CA 1
ATOM 2943 C C . ASP A 1 376 ? -11.053 -1.330 15.353 1.00 77.25 376 ASP A C 1
ATOM 2945 O O . ASP A 1 376 ? -10.323 -1.562 14.391 1.00 77.25 376 ASP A O 1
ATOM 2949 N N . THR A 1 377 ? -10.602 -0.677 16.424 1.00 78.25 377 THR A N 1
ATOM 2950 C CA . THR A 1 377 ? -9.218 -0.230 16.600 1.00 78.25 377 THR A CA 1
ATOM 2951 C C . THR A 1 377 ? -8.535 -1.134 17.620 1.00 78.25 377 THR A C 1
ATOM 2953 O O . THR A 1 377 ? -9.102 -1.441 18.672 1.00 78.25 377 THR A O 1
ATOM 2956 N N . LYS A 1 378 ? -7.303 -1.566 17.339 1.00 88.06 378 LYS A N 1
ATOM 2957 C CA . LYS A 1 378 ? -6.520 -2.356 18.296 1.00 88.06 378 LYS A CA 1
ATOM 2958 C C . LYS A 1 378 ? -6.236 -1.543 19.557 1.00 88.06 378 LYS A C 1
ATOM 2960 O O . LYS A 1 378 ? -5.905 -0.360 19.491 1.00 88.06 378 LYS A O 1
ATOM 2965 N N . ILE A 1 379 ? -6.311 -2.190 20.710 1.00 89.19 379 ILE A N 1
ATOM 2966 C CA . ILE A 1 379 ? -5.702 -1.679 21.932 1.00 89.19 379 ILE A CA 1
ATOM 2967 C C . ILE A 1 379 ? -4.243 -2.147 21.937 1.00 89.19 379 ILE A C 1
ATOM 2969 O O . ILE A 1 379 ? -3.961 -3.293 21.591 1.00 89.19 379 ILE A O 1
ATOM 2973 N N . SER A 1 380 ? -3.323 -1.256 22.311 1.00 89.12 380 SER A N 1
ATOM 2974 C CA . SER A 1 380 ? -1.895 -1.528 22.477 1.00 89.12 380 SER A CA 1
ATOM 2975 C C . SER A 1 380 ? -1.683 -2.855 23.211 1.00 89.12 380 SER A C 1
ATOM 2977 O O . SER A 1 380 ? -2.381 -3.165 24.173 1.00 89.12 380 SER A O 1
ATOM 2979 N N . ASN A 1 381 ? -0.709 -3.647 22.777 1.00 84.25 381 ASN A N 1
ATOM 2980 C CA . ASN A 1 381 ? -0.329 -4.888 23.453 1.00 84.25 381 ASN A CA 1
ATOM 2981 C C . ASN A 1 381 ? 0.825 -4.676 24.457 1.00 84.25 381 ASN A C 1
ATOM 2983 O O . ASN A 1 381 ? 1.382 -5.639 24.985 1.00 84.25 381 ASN A O 1
ATOM 2987 N N . LEU A 1 382 ? 1.197 -3.418 24.722 1.00 85.88 382 LEU A N 1
ATOM 2988 C CA . LEU A 1 382 ? 2.219 -3.052 25.698 1.00 85.88 382 LEU A CA 1
ATOM 2989 C C . LEU A 1 382 ? 1.634 -2.966 27.120 1.00 85.88 382 LEU A C 1
ATOM 2991 O O . LEU A 1 382 ? 0.442 -3.162 27.360 1.00 85.88 382 LEU A O 1
ATOM 2995 N N . LYS A 1 383 ? 2.488 -2.639 28.100 1.00 83.12 383 LYS A N 1
ATOM 2996 C CA . LYS A 1 383 ? 2.129 -2.514 29.531 1.00 83.12 383 LYS A CA 1
ATOM 2997 C C . LYS A 1 383 ? 0.979 -1.534 29.815 1.00 83.12 383 LYS A C 1
ATOM 2999 O O . LYS A 1 383 ? 0.362 -1.589 30.880 1.00 83.12 383 LYS A O 1
ATOM 3004 N N . ASP A 1 384 ? 0.762 -0.590 28.910 1.00 82.88 384 ASP A N 1
ATOM 3005 C CA . ASP A 1 384 ? -0.262 0.442 28.971 1.00 82.88 384 ASP A CA 1
ATOM 3006 C C . ASP A 1 384 ? -1.537 0.055 28.212 1.00 82.88 384 ASP A C 1
ATOM 3008 O O . ASP A 1 384 ? -2.483 0.823 28.229 1.00 82.88 384 ASP A O 1
ATOM 3012 N N . GLY A 1 385 ? -1.617 -1.116 27.584 1.00 89.00 385 GLY A N 1
ATOM 3013 C CA . GLY A 1 385 ? -2.780 -1.508 26.794 1.00 89.00 385 GLY A CA 1
ATOM 3014 C C . GLY A 1 385 ? -3.529 -2.730 27.328 1.00 89.00 385 GLY A C 1
ATOM 3015 O O . GLY A 1 385 ? -3.725 -2.854 28.541 1.00 89.00 385 GLY A O 1
ATOM 3016 N N . SER A 1 386 ? -3.986 -3.597 26.423 1.00 90.31 386 SER A N 1
ATOM 3017 C CA . SER A 1 386 ? -4.776 -4.799 26.704 1.00 90.31 386 SER A CA 1
ATOM 3018 C C . SER A 1 386 ? -4.207 -5.997 25.949 1.00 90.31 386 SER A C 1
ATOM 3020 O O . SER A 1 386 ? -4.184 -6.010 24.718 1.00 90.31 386 SER A O 1
ATOM 3022 N N . TYR A 1 387 ? -3.722 -6.996 26.682 1.00 92.19 387 TYR A N 1
ATOM 3023 C CA . TYR A 1 387 ? -3.033 -8.144 26.109 1.00 92.19 387 TYR A CA 1
ATOM 3024 C C . TYR A 1 387 ? -3.242 -9.427 26.915 1.00 92.19 387 TYR A C 1
ATOM 3026 O O . TYR A 1 387 ? -3.451 -9.414 28.134 1.00 92.19 387 TYR A O 1
ATOM 3034 N N . ILE A 1 388 ? -3.113 -10.557 26.221 1.00 93.81 388 ILE A N 1
ATOM 3035 C CA . ILE A 1 388 ? -2.901 -11.876 26.818 1.00 93.81 388 ILE A CA 1
ATOM 3036 C C . ILE A 1 388 ? -1.679 -12.495 26.148 1.00 93.81 388 ILE A C 1
ATOM 3038 O O . ILE A 1 388 ? -1.698 -12.761 24.950 1.00 93.81 388 ILE A O 1
ATOM 3042 N N . ASN A 1 389 ? -0.632 -12.750 26.929 1.00 93.75 389 ASN A N 1
ATOM 3043 C CA . ASN A 1 389 ? 0.593 -13.391 26.461 1.00 93.75 389 ASN A CA 1
ATOM 3044 C C . ASN A 1 389 ? 0.659 -14.817 27.003 1.00 93.75 389 ASN A C 1
ATOM 3046 O O . ASN A 1 389 ? 0.632 -15.029 28.217 1.00 93.75 389 ASN A O 1
ATOM 3050 N N . VAL A 1 390 ? 0.767 -15.791 26.106 1.00 93.44 390 VAL A N 1
ATOM 3051 C CA . VAL A 1 390 ? 0.864 -17.216 26.428 1.00 93.44 390 VAL A CA 1
ATOM 3052 C C . VAL A 1 390 ? 2.275 -17.682 26.120 1.00 93.44 390 VAL A C 1
ATOM 3054 O O . VAL A 1 390 ? 2.699 -17.700 24.968 1.00 93.44 390 VAL A O 1
ATOM 3057 N N . TYR A 1 391 ? 3.000 -18.064 27.159 1.00 91.62 391 TYR A N 1
ATOM 3058 C CA . TYR A 1 391 ? 4.376 -18.520 27.065 1.00 91.62 391 TYR A CA 1
ATOM 3059 C C . TYR A 1 391 ? 4.383 -20.038 26.969 1.00 91.62 391 TYR A C 1
ATOM 3061 O O . TYR A 1 391 ? 3.815 -20.715 27.828 1.00 91.62 391 TYR A O 1
ATOM 3069 N N . ILE A 1 392 ? 5.025 -20.562 25.932 1.00 90.06 392 ILE A N 1
ATOM 3070 C CA . ILE A 1 392 ? 5.095 -21.989 25.629 1.00 90.06 392 ILE A CA 1
ATOM 3071 C C . ILE A 1 392 ? 6.556 -22.414 25.620 1.00 90.06 392 ILE A C 1
ATOM 3073 O O . ILE A 1 392 ? 7.377 -21.810 24.931 1.00 90.06 392 ILE A O 1
ATOM 3077 N N . GLU A 1 393 ? 6.873 -23.466 26.364 1.00 87.06 393 GLU A N 1
ATOM 3078 C CA . GLU A 1 393 ? 8.203 -24.064 26.444 1.00 87.06 393 GLU A CA 1
ATOM 3079 C C . GLU A 1 393 ? 8.086 -25.577 26.323 1.00 87.06 393 GLU A C 1
ATOM 3081 O O . GLU A 1 393 ? 7.225 -26.183 26.956 1.00 87.06 393 GLU A O 1
ATOM 3086 N N . ASN A 1 394 ? 8.955 -26.199 25.521 1.00 83.44 394 ASN A N 1
ATOM 3087 C CA . ASN A 1 394 ? 8.945 -27.652 25.294 1.00 83.44 394 ASN A CA 1
ATOM 3088 C C . ASN A 1 394 ? 7.568 -28.193 24.851 1.00 83.44 394 ASN A C 1
ATOM 3090 O O . ASN A 1 394 ? 7.182 -29.302 25.212 1.00 83.44 394 ASN A O 1
ATOM 3094 N N . GLY A 1 395 ? 6.821 -27.394 24.083 1.00 84.94 395 GLY A N 1
ATOM 3095 C CA . GLY A 1 395 ? 5.480 -27.739 23.609 1.00 84.94 395 GLY A CA 1
ATOM 3096 C C . GLY A 1 395 ? 4.362 -27.562 24.643 1.00 84.94 395 GLY A C 1
ATOM 3097 O O . GLY A 1 395 ? 3.209 -27.812 24.312 1.00 84.94 395 GLY A O 1
ATOM 3098 N N . GLU A 1 396 ? 4.651 -27.105 25.863 1.00 88.44 396 GLU A N 1
ATOM 3099 C CA . GLU A 1 396 ? 3.655 -26.933 26.927 1.00 88.44 396 GLU A CA 1
ATOM 3100 C C . GLU A 1 396 ? 3.488 -25.464 27.327 1.00 88.44 396 GLU A C 1
ATOM 3102 O O . GLU A 1 396 ? 4.431 -24.675 27.286 1.00 88.44 396 GLU A O 1
ATOM 3107 N N . ILE A 1 397 ? 2.282 -25.087 27.766 1.00 89.75 397 ILE A N 1
ATOM 3108 C CA . ILE A 1 397 ? 2.028 -23.748 28.313 1.00 89.75 397 ILE A CA 1
ATOM 3109 C C . ILE A 1 397 ? 2.751 -23.616 29.660 1.00 89.75 397 ILE A C 1
ATOM 3111 O O . ILE A 1 397 ? 2.379 -24.258 30.642 1.00 89.75 397 ILE A O 1
ATOM 3115 N N . ASN A 1 398 ? 3.751 -22.742 29.703 1.00 87.25 398 ASN A N 1
ATOM 3116 C CA . ASN A 1 398 ? 4.572 -22.445 30.871 1.00 87.25 398 ASN A CA 1
ATOM 3117 C C . ASN A 1 398 ? 4.030 -21.270 31.703 1.00 87.25 398 ASN A C 1
ATOM 3119 O O . ASN A 1 398 ? 4.172 -21.265 32.921 1.00 87.25 398 ASN A O 1
ATOM 3123 N N . MET A 1 399 ? 3.406 -20.273 31.071 1.00 88.88 399 MET A N 1
ATOM 3124 C CA . MET A 1 399 ? 2.860 -19.101 31.765 1.00 88.88 399 MET A CA 1
ATOM 3125 C C . MET A 1 399 ? 1.780 -18.429 30.919 1.00 88.88 399 MET A C 1
ATOM 3127 O O . MET A 1 399 ? 1.838 -18.460 29.692 1.00 88.88 399 MET A O 1
ATOM 3131 N N . ILE A 1 400 ? 0.809 -17.785 31.570 1.00 91.12 400 ILE A N 1
ATOM 3132 C CA . ILE A 1 400 ? -0.121 -16.862 30.907 1.00 91.12 400 ILE A CA 1
ATOM 3133 C C . ILE A 1 400 ? -0.124 -15.535 31.675 1.00 91.12 400 ILE A C 1
ATOM 3135 O O . ILE A 1 400 ? -0.481 -15.516 32.856 1.00 91.12 400 ILE A O 1
ATOM 3139 N N . ASP A 1 401 ? 0.272 -14.443 31.017 1.00 90.12 401 ASP A N 1
ATOM 3140 C CA . ASP A 1 401 ? 0.178 -13.074 31.543 1.00 90.12 401 ASP A CA 1
ATOM 3141 C C . ASP A 1 401 ? -1.024 -12.369 30.914 1.00 90.12 401 ASP A C 1
ATOM 3143 O O . ASP A 1 401 ? -1.102 -12.225 29.695 1.00 90.12 401 ASP A O 1
ATOM 3147 N N . ILE A 1 402 ? -1.977 -11.966 31.752 1.00 90.75 402 ILE A N 1
ATOM 3148 C CA . ILE A 1 402 ? -3.236 -11.353 31.341 1.00 90.75 402 ILE A CA 1
ATOM 3149 C C . ILE A 1 402 ? -3.280 -9.937 31.892 1.00 90.75 402 ILE A C 1
ATOM 3151 O O . ILE A 1 402 ? -3.282 -9.718 33.109 1.00 90.75 402 ILE A O 1
ATOM 3155 N N . ASN A 1 403 ? -3.420 -8.983 30.987 1.00 90.12 403 ASN A N 1
ATOM 3156 C CA . ASN A 1 403 ? -3.799 -7.616 31.280 1.00 90.12 403 ASN A CA 1
ATOM 3157 C C . ASN A 1 403 ? -4.972 -7.267 30.364 1.00 90.12 403 ASN A C 1
ATOM 3159 O O . ASN A 1 403 ? -4.758 -6.759 29.273 1.00 90.12 403 ASN A O 1
ATOM 3163 N N . TRP A 1 404 ? -6.198 -7.587 30.782 1.00 90.19 404 TRP A N 1
ATOM 3164 C CA . TRP A 1 404 ? -7.394 -7.358 29.964 1.00 90.19 404 TRP A CA 1
ATOM 3165 C C . TRP A 1 404 ? -8.189 -6.164 30.483 1.00 90.19 404 TRP A C 1
ATOM 3167 O O . TRP A 1 404 ? -8.423 -6.049 31.695 1.00 90.19 404 TRP A O 1
ATOM 3177 N N . LEU A 1 405 ? -8.613 -5.278 29.585 1.00 86.19 405 LEU A N 1
ATOM 3178 C CA . LEU A 1 405 ? -9.396 -4.099 29.939 1.00 86.19 405 LEU A CA 1
ATOM 3179 C C . LEU A 1 405 ? -10.896 -4.411 29.916 1.00 86.19 405 LEU A C 1
ATOM 3181 O O . LEU A 1 405 ? -11.430 -4.983 28.969 1.00 86.19 405 LEU A O 1
ATOM 3185 N N . ASP A 1 406 ? -11.577 -4.013 30.987 1.00 86.62 406 ASP A N 1
ATOM 3186 C CA . ASP A 1 406 ? -13.034 -3.957 31.068 1.00 86.62 406 ASP A CA 1
ATOM 3187 C C . ASP A 1 406 ? -13.454 -2.515 30.752 1.00 86.62 406 ASP A C 1
ATOM 3189 O O . ASP A 1 406 ? -13.185 -1.600 31.541 1.00 86.62 406 ASP A O 1
ATOM 3193 N N . ILE A 1 407 ? -13.993 -2.305 29.550 1.00 81.50 407 ILE A N 1
ATOM 3194 C CA . ILE A 1 407 ? -14.205 -0.979 28.962 1.00 81.50 407 ILE A CA 1
ATOM 3195 C C . ILE A 1 407 ? -15.653 -0.551 29.186 1.00 81.50 407 ILE A C 1
ATOM 3197 O O . ILE A 1 407 ? -16.583 -1.160 28.658 1.00 81.50 407 ILE A O 1
ATOM 3201 N N . ASP A 1 408 ? -15.851 0.526 29.946 1.00 75.38 408 ASP A N 1
ATOM 3202 C CA . ASP A 1 408 ? -17.171 1.120 30.136 1.00 75.38 408 ASP A CA 1
ATOM 3203 C C . ASP A 1 408 ? -17.468 2.105 28.994 1.00 75.38 408 ASP A C 1
ATOM 3205 O O . ASP A 1 408 ? -17.055 3.268 29.014 1.00 75.38 408 ASP A O 1
ATOM 3209 N N . GLY A 1 409 ? -18.197 1.629 27.981 1.00 64.88 409 GLY A N 1
ATOM 3210 C CA . GLY A 1 409 ? -18.564 2.398 26.785 1.00 64.88 409 GLY A CA 1
ATOM 3211 C C . GLY A 1 409 ? -19.494 3.601 27.025 1.00 64.88 409 GLY A C 1
ATOM 3212 O O . GLY A 1 409 ? -19.858 4.282 26.066 1.00 64.88 409 GLY A O 1
ATOM 3213 N N . THR A 1 410 ? -19.914 3.870 28.268 1.00 57.81 410 THR A N 1
ATOM 3214 C CA . THR A 1 410 ? -20.882 4.937 28.592 1.00 57.81 410 THR A CA 1
ATOM 3215 C C . THR A 1 410 ? -20.254 6.317 28.820 1.00 57.81 410 THR A C 1
ATOM 3217 O O . THR A 1 410 ? -20.947 7.331 28.729 1.00 57.81 410 THR A O 1
ATOM 3220 N N . SER A 1 411 ? -18.944 6.383 29.077 1.00 57.50 411 SER A N 1
ATOM 3221 C CA . SER A 1 411 ? -18.193 7.626 29.292 1.00 57.50 411 SER A CA 1
ATOM 3222 C C . SER A 1 411 ? -17.572 8.107 27.982 1.00 57.50 411 SER A C 1
ATOM 3224 O O . SER A 1 411 ? -16.601 7.520 27.520 1.00 57.50 411 SER A O 1
ATOM 3226 N N . LYS A 1 412 ? -18.116 9.176 27.390 1.00 61.25 412 LYS A N 1
ATOM 3227 C CA . LYS A 1 412 ? -17.574 9.813 26.180 1.00 61.25 412 LYS A CA 1
ATOM 3228 C C . LYS A 1 412 ? -17.309 11.289 26.448 1.00 61.25 412 LYS A C 1
ATOM 3230 O O . LYS A 1 412 ? -18.252 12.063 26.613 1.00 61.25 412 LYS A O 1
ATOM 3235 N N . THR A 1 413 ? -16.045 11.697 26.456 1.00 58.78 413 THR A N 1
ATOM 3236 C CA . THR A 1 413 ? -15.666 13.114 26.404 1.00 58.78 413 THR A CA 1
ATOM 3237 C C . THR A 1 413 ? -15.086 13.429 25.031 1.00 58.78 413 THR A C 1
ATOM 3239 O O . THR A 1 413 ? -14.141 12.799 24.570 1.00 58.78 413 THR A O 1
ATOM 3242 N N . LYS A 1 414 ? -15.664 14.406 24.329 1.00 57.81 414 LYS A N 1
ATOM 3243 C CA . LYS A 1 414 ? -15.117 14.843 23.041 1.00 57.81 414 LYS A CA 1
ATOM 3244 C C . LYS A 1 414 ? -13.861 15.671 23.285 1.00 57.81 414 LYS A C 1
ATOM 3246 O O . LYS A 1 414 ? -13.942 16.707 23.941 1.00 57.81 414 LYS A O 1
ATOM 3251 N N . ASN A 1 415 ? -12.730 15.243 22.729 1.00 60.81 415 ASN A N 1
ATOM 3252 C CA . ASN A 1 415 ? -11.577 16.122 22.564 1.00 60.81 415 ASN A CA 1
ATOM 3253 C C . ASN A 1 415 ? -11.657 16.758 21.174 1.00 60.81 415 ASN A C 1
ATOM 3255 O O . ASN A 1 415 ? -11.810 16.048 20.181 1.00 60.81 415 ASN A O 1
ATOM 3259 N N . ASN A 1 416 ? -11.555 18.082 21.111 1.00 62.97 416 ASN A N 1
ATOM 3260 C CA . ASN A 1 416 ? -11.526 18.818 19.847 1.00 62.97 416 ASN A CA 1
ATOM 3261 C C . ASN A 1 416 ? -10.092 19.070 19.356 1.00 62.97 416 ASN A C 1
ATOM 3263 O O . ASN A 1 416 ? -9.911 19.728 18.331 1.00 62.97 416 ASN A O 1
ATOM 3267 N N . ASN A 1 417 ? -9.079 18.582 20.079 1.00 67.00 417 ASN A N 1
ATOM 3268 C CA . ASN A 1 417 ? -7.688 18.743 19.684 1.00 67.00 417 ASN A CA 1
ATOM 3269 C C . ASN A 1 417 ? -7.418 17.999 18.377 1.00 67.00 417 ASN A C 1
ATOM 3271 O O . ASN A 1 417 ? -7.926 16.904 18.122 1.00 67.00 417 ASN A O 1
ATOM 3275 N N . LYS A 1 418 ? -6.601 18.622 17.529 1.00 75.25 418 LYS A N 1
ATOM 3276 C CA . LYS A 1 418 ? -6.169 18.026 16.271 1.00 75.25 418 LYS A CA 1
ATOM 3277 C C . LYS A 1 418 ? -5.233 16.859 16.582 1.00 75.25 418 LYS A C 1
ATOM 3279 O O . LYS A 1 418 ? -4.275 17.018 17.333 1.00 75.25 418 LYS A O 1
ATOM 3284 N N . MET A 1 419 ? -5.519 15.702 15.995 1.00 79.69 419 MET A N 1
ATOM 3285 C CA . MET A 1 419 ? -4.630 14.550 16.081 1.00 79.69 419 MET A CA 1
ATOM 3286 C C . MET A 1 419 ? -3.321 14.854 15.342 1.00 79.69 419 MET A C 1
ATOM 3288 O O . MET A 1 419 ? -3.356 15.417 14.243 1.00 79.69 419 MET A O 1
ATOM 3292 N N . ILE A 1 420 ? -2.181 14.493 15.929 1.00 84.19 420 ILE A N 1
ATOM 3293 C CA . ILE A 1 420 ? -0.890 14.561 15.244 1.00 84.19 420 ILE A CA 1
ATOM 3294 C C . ILE A 1 420 ? -0.868 13.547 14.101 1.00 84.19 420 ILE A C 1
ATOM 3296 O O . ILE A 1 420 ? -1.466 12.473 14.201 1.00 84.19 420 ILE A O 1
ATOM 3300 N N . ASP A 1 421 ? -0.181 13.890 13.015 1.00 82.12 421 ASP A N 1
ATOM 3301 C CA . ASP A 1 421 ? 0.007 12.975 11.893 1.00 82.12 421 ASP A CA 1
ATOM 3302 C C . ASP A 1 421 ? 1.065 11.897 12.199 1.00 82.12 421 ASP A C 1
ATOM 3304 O O . ASP A 1 421 ? 1.859 11.997 13.142 1.00 82.12 421 ASP A O 1
ATOM 3308 N N . LYS A 1 422 ? 1.072 10.848 11.372 1.00 84.94 422 LYS A N 1
ATOM 3309 C CA . LYS A 1 422 ? 1.990 9.706 11.466 1.00 84.94 422 LYS A CA 1
ATOM 3310 C C . LYS A 1 422 ? 3.460 10.134 11.446 1.00 84.94 422 LYS A C 1
ATOM 3312 O O . LYS A 1 422 ? 4.274 9.583 12.186 1.00 84.94 422 LYS A O 1
ATOM 3317 N N . LYS A 1 423 ? 3.796 11.139 10.627 1.00 88.00 423 LYS A N 1
ATOM 3318 C CA . LYS A 1 423 ? 5.150 11.699 10.523 1.00 88.00 423 LYS A CA 1
ATOM 3319 C C . LYS A 1 423 ? 5.585 12.325 11.845 1.00 88.00 423 LYS A C 1
ATOM 3321 O O . LYS A 1 423 ? 6.658 12.010 12.339 1.00 88.00 423 LYS A O 1
ATOM 3326 N N . THR A 1 424 ? 4.732 13.137 12.458 1.00 87.75 424 THR A N 1
ATOM 3327 C CA . THR A 1 424 ? 4.986 13.770 13.756 1.00 87.75 424 THR A CA 1
ATOM 3328 C C . THR A 1 424 ? 5.135 12.729 14.863 1.00 87.75 424 THR A C 1
ATOM 3330 O O . THR A 1 424 ? 6.005 12.861 15.725 1.00 87.75 424 THR A O 1
ATOM 3333 N N . ALA A 1 425 ? 4.314 11.675 14.843 1.00 90.69 425 ALA A N 1
ATOM 3334 C CA . ALA A 1 425 ? 4.441 10.564 15.781 1.00 90.69 425 ALA A CA 1
ATOM 3335 C C . ALA A 1 425 ? 5.781 9.828 15.624 1.00 90.69 425 ALA A C 1
ATOM 3337 O O . ALA A 1 425 ? 6.476 9.599 16.615 1.00 90.69 425 ALA A O 1
ATOM 3338 N N . LYS A 1 426 ? 6.187 9.533 14.383 1.00 92.75 426 LYS A N 1
ATOM 3339 C CA . LYS A 1 426 ? 7.489 8.932 14.082 1.00 92.75 426 LYS A CA 1
ATOM 3340 C C . LYS A 1 426 ? 8.647 9.841 14.504 1.00 92.75 426 LYS A C 1
ATOM 3342 O O . LYS A 1 426 ? 9.547 9.371 15.185 1.00 92.75 426 LYS A O 1
ATOM 3347 N N . ASP A 1 427 ? 8.593 11.136 14.195 1.00 90.62 427 ASP A N 1
ATOM 3348 C CA . ASP A 1 427 ? 9.626 12.114 14.570 1.00 90.62 427 ASP A CA 1
ATOM 3349 C C . ASP A 1 427 ? 9.804 12.180 16.106 1.00 90.62 427 ASP A C 1
ATOM 3351 O O . ASP A 1 427 ? 10.911 12.379 16.614 1.00 90.62 427 ASP A O 1
ATOM 3355 N N . LYS A 1 428 ? 8.719 11.996 16.878 1.00 94.31 428 LYS A N 1
ATOM 3356 C CA . LYS A 1 428 ? 8.779 11.866 18.345 1.00 94.31 428 LYS A CA 1
ATOM 3357 C C . LYS A 1 428 ? 9.423 10.544 18.776 1.00 94.31 428 LYS A C 1
ATOM 3359 O O . LYS A 1 428 ? 10.263 10.559 19.673 1.00 94.31 428 LYS A O 1
ATOM 3364 N N . ALA A 1 429 ? 9.066 9.429 18.142 1.00 94.00 429 ALA A N 1
ATOM 3365 C CA . ALA A 1 429 ? 9.641 8.122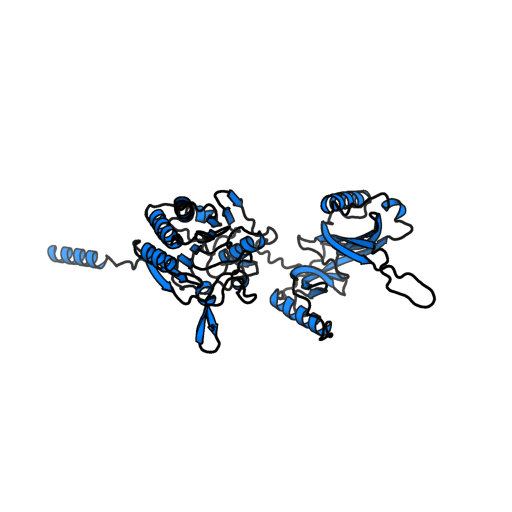 18.448 1.00 94.00 429 ALA A CA 1
ATOM 3366 C C . ALA A 1 429 ? 11.136 8.031 18.084 1.00 94.00 429 ALA A C 1
ATOM 3368 O O . ALA A 1 429 ? 11.912 7.515 18.883 1.00 94.00 429 ALA A O 1
ATOM 3369 N N . ASP A 1 430 ? 11.569 8.617 16.962 1.00 92.25 430 ASP A N 1
ATOM 3370 C CA . ASP A 1 430 ? 12.981 8.686 16.557 1.00 92.25 430 ASP A CA 1
ATOM 3371 C C . ASP A 1 430 ? 13.831 9.346 17.657 1.00 92.25 430 ASP A C 1
ATOM 3373 O O . ASP A 1 430 ? 14.872 8.817 18.046 1.00 92.25 430 ASP A O 1
ATOM 3377 N N . LYS A 1 431 ? 13.346 10.446 18.253 1.00 92.88 431 LYS A N 1
ATOM 3378 C CA . LYS A 1 431 ? 14.017 11.097 19.393 1.00 92.88 431 LYS A CA 1
ATOM 3379 C C . LYS A 1 431 ? 14.107 10.187 20.619 1.00 92.88 431 LYS A C 1
ATOM 3381 O O . LYS A 1 431 ? 15.100 10.233 21.341 1.00 92.88 431 LYS A O 1
ATOM 3386 N N . MET A 1 432 ? 13.086 9.365 20.873 1.00 92.81 432 MET A N 1
ATOM 3387 C CA . MET A 1 432 ? 13.113 8.393 21.971 1.00 92.81 432 MET A CA 1
ATOM 3388 C C . MET A 1 432 ? 14.118 7.271 21.697 1.00 92.81 432 MET A C 1
ATOM 3390 O O . MET A 1 432 ? 14.843 6.889 22.615 1.00 92.81 432 MET A O 1
ATOM 3394 N N . VAL A 1 433 ? 14.212 6.783 20.454 1.00 89.88 433 VAL A N 1
ATOM 3395 C CA . VAL A 1 433 ? 15.239 5.816 20.038 1.00 89.88 433 VAL A CA 1
ATOM 3396 C C . VAL A 1 433 ? 16.630 6.398 20.275 1.00 89.88 433 VAL A C 1
ATOM 3398 O O . VAL A 1 433 ? 17.445 5.756 20.926 1.00 89.88 433 VAL A O 1
ATOM 3401 N N . GLU A 1 434 ? 16.888 7.633 19.844 1.00 87.44 434 GLU A N 1
ATOM 3402 C CA . GLU A 1 434 ? 18.187 8.295 20.034 1.00 87.44 434 GLU A CA 1
ATOM 3403 C C . GLU A 1 434 ? 18.569 8.470 21.509 1.00 87.44 434 GLU A C 1
ATOM 3405 O O . GLU A 1 434 ? 19.735 8.323 21.865 1.00 87.44 434 GLU A O 1
ATOM 3410 N N . GLN A 1 435 ? 17.596 8.720 22.387 1.00 85.31 435 GLN A N 1
ATOM 3411 C CA . GLN A 1 435 ? 17.839 8.816 23.830 1.00 85.31 435 GLN A CA 1
ATOM 3412 C C . GLN A 1 435 ? 18.165 7.464 24.485 1.00 85.31 435 GLN A C 1
ATOM 3414 O O . GLN A 1 435 ? 18.888 7.433 25.479 1.00 85.31 435 GLN A O 1
ATOM 3419 N N . HIS A 1 436 ? 17.629 6.356 23.962 1.00 78.62 436 HIS A N 1
ATOM 3420 C CA . HIS A 1 436 ? 17.827 5.015 24.528 1.00 78.62 436 HIS A CA 1
ATOM 3421 C C . HIS A 1 436 ? 18.995 4.254 23.882 1.00 78.62 436 HIS A C 1
ATOM 3423 O O . HIS A 1 436 ? 19.536 3.330 24.493 1.00 78.62 436 HIS A O 1
ATOM 3429 N N . TYR A 1 437 ? 19.401 4.631 22.669 1.00 77.38 437 TYR A N 1
ATOM 3430 C CA . TYR A 1 437 ? 20.443 3.966 21.890 1.00 77.38 437 TYR A CA 1
ATOM 3431 C C . TYR A 1 437 ? 21.745 4.782 21.922 1.00 77.38 437 TYR A C 1
ATOM 3433 O O . TYR A 1 437 ? 22.079 5.503 20.988 1.00 77.38 437 TYR A O 1
ATOM 3441 N N . VAL A 1 438 ? 22.469 4.683 23.042 1.00 61.47 438 VAL A N 1
ATOM 3442 C CA . VAL A 1 438 ? 23.724 5.426 23.303 1.00 61.47 438 VAL A CA 1
ATOM 3443 C C . VAL A 1 438 ? 24.976 4.653 22.839 1.00 61.47 438 VAL A C 1
ATOM 3445 O O . VAL A 1 438 ? 26.088 5.166 22.894 1.00 61.47 438 VAL A O 1
ATOM 3448 N N . ASP A 1 439 ? 24.827 3.408 22.380 1.00 70.50 439 ASP A N 1
ATOM 3449 C CA . ASP A 1 439 ? 25.959 2.579 21.947 1.00 70.50 439 ASP A CA 1
ATOM 3450 C C . ASP A 1 439 ? 26.350 2.902 20.497 1.00 70.50 439 ASP A C 1
ATOM 3452 O O . ASP A 1 439 ? 25.729 2.412 19.553 1.00 70.50 439 ASP A O 1
ATOM 3456 N N . GLU A 1 440 ? 27.398 3.715 20.328 1.00 66.25 440 GLU A N 1
ATOM 3457 C CA . GLU A 1 440 ? 27.945 4.128 19.024 1.00 66.25 440 GLU A CA 1
ATOM 3458 C C . GLU A 1 440 ? 28.354 2.944 18.125 1.00 66.25 440 GLU A C 1
ATOM 3460 O O . GLU A 1 440 ? 28.483 3.110 16.913 1.00 66.25 440 GLU A O 1
ATOM 3465 N N . ASN A 1 441 ? 28.532 1.742 18.689 1.00 71.00 441 ASN A N 1
ATOM 3466 C CA . ASN A 1 441 ? 28.970 0.558 17.948 1.00 71.00 441 ASN A CA 1
ATOM 3467 C C . ASN A 1 441 ? 27.823 -0.338 17.457 1.00 71.00 441 ASN A C 1
ATOM 3469 O O . ASN A 1 441 ? 28.084 -1.350 16.802 1.00 71.00 441 ASN A O 1
ATOM 3473 N N . LYS A 1 442 ? 26.561 -0.012 17.762 1.00 73.69 442 LYS A N 1
ATOM 3474 C CA . LYS A 1 442 ? 25.397 -0.769 17.281 1.00 73.69 442 LYS A CA 1
ATOM 3475 C C . LYS A 1 442 ? 24.630 0.023 16.232 1.00 73.69 442 LYS A C 1
ATOM 3477 O O . LYS A 1 442 ? 24.397 1.220 16.376 1.00 73.69 442 LYS A O 1
ATOM 3482 N N . SER A 1 443 ? 24.198 -0.663 15.175 1.00 77.69 443 SER A N 1
ATOM 3483 C CA . SER A 1 443 ? 23.310 -0.079 14.170 1.00 77.69 443 SER A CA 1
ATOM 3484 C C . SER A 1 443 ? 22.025 0.419 14.830 1.00 77.69 443 SER A C 1
ATOM 3486 O O . SER A 1 443 ? 21.423 -0.312 15.621 1.00 77.69 443 SER A O 1
ATOM 3488 N N . LYS A 1 444 ? 21.591 1.639 14.487 1.00 82.56 444 LYS A N 1
ATOM 3489 C CA . LYS A 1 444 ? 20.295 2.163 14.936 1.00 82.56 444 LYS A CA 1
ATOM 3490 C C . LYS A 1 444 ? 19.178 1.172 14.549 1.00 82.56 444 LYS A C 1
ATOM 3492 O O . LYS A 1 444 ? 19.216 0.668 13.424 1.00 82.56 444 LYS A O 1
ATOM 3497 N N . PRO A 1 445 ? 18.200 0.909 15.436 1.00 85.50 445 PRO A N 1
ATOM 3498 C CA . PRO A 1 445 ? 17.034 0.091 15.110 1.00 85.50 445 PRO A CA 1
ATOM 3499 C C . PRO A 1 445 ? 16.326 0.623 13.860 1.00 85.50 445 PRO A C 1
ATOM 3501 O O . PRO A 1 445 ? 16.098 1.832 13.751 1.00 85.50 445 PRO A O 1
ATOM 3504 N N . LYS A 1 446 ? 15.985 -0.252 12.911 1.00 87.62 446 LYS A N 1
ATOM 3505 C CA . LYS A 1 446 ? 15.249 0.133 11.705 1.00 87.62 446 LYS A CA 1
ATOM 3506 C C . LYS A 1 446 ? 13.779 0.356 12.044 1.00 87.62 446 LYS A C 1
ATOM 3508 O O . LYS A 1 446 ? 13.206 -0.387 12.828 1.00 87.62 446 LYS A O 1
ATOM 3513 N N . PHE A 1 447 ? 13.177 1.387 11.457 1.00 89.31 447 PHE A N 1
ATOM 3514 C CA . PHE A 1 447 ? 11.735 1.617 11.539 1.00 89.31 447 PHE A CA 1
ATOM 3515 C C . PHE A 1 447 ? 10.968 0.484 10.838 1.00 89.31 447 PHE A C 1
ATOM 3517 O O . PHE A 1 447 ? 11.309 0.126 9.708 1.00 89.31 447 PHE A O 1
ATOM 3524 N N . GLU A 1 448 ? 9.930 -0.036 11.492 1.00 85.69 448 GLU A N 1
ATOM 3525 C CA . GLU A 1 448 ? 9.094 -1.129 10.983 1.00 85.69 448 GLU A CA 1
ATOM 3526 C C . GLU A 1 448 ? 7.684 -0.648 10.619 1.00 85.69 448 GLU A C 1
ATOM 3528 O O . GLU A 1 448 ? 7.246 -0.851 9.488 1.00 85.69 448 GLU A O 1
ATOM 3533 N N . ASP A 1 449 ? 6.972 -0.008 11.555 1.00 86.69 449 ASP A N 1
ATOM 3534 C CA . ASP A 1 449 ? 5.562 0.361 11.368 1.00 86.69 449 ASP A CA 1
ATOM 3535 C C . ASP A 1 449 ? 5.118 1.530 12.268 1.00 86.69 449 ASP A C 1
ATOM 3537 O O . ASP A 1 449 ? 5.743 1.835 13.287 1.00 86.69 449 ASP A O 1
ATOM 3541 N N . CYS A 1 450 ? 4.022 2.197 11.894 1.00 86.44 450 CYS A N 1
ATOM 3542 C CA . CYS A 1 450 ? 3.340 3.196 12.714 1.00 86.44 450 CYS A CA 1
ATOM 3543 C C . CYS A 1 450 ? 1.820 3.137 12.481 1.00 86.44 450 CYS A C 1
ATOM 3545 O O . CYS A 1 450 ? 1.332 3.545 11.422 1.00 86.44 450 CYS A O 1
ATOM 3547 N N . GLU A 1 451 ? 1.085 2.654 13.485 1.00 86.00 451 GLU A N 1
ATOM 3548 C CA . GLU A 1 451 ? -0.366 2.417 13.443 1.00 86.00 451 GLU A CA 1
ATOM 3549 C C . GLU A 1 451 ? -1.105 3.168 14.566 1.00 86.00 451 GLU A C 1
ATOM 3551 O O . GLU A 1 451 ? -0.534 3.457 15.619 1.00 86.00 451 GLU A O 1
ATOM 3556 N N . ILE A 1 452 ? -2.387 3.490 14.361 1.00 86.69 452 ILE A N 1
ATOM 3557 C CA . ILE A 1 452 ? -3.238 4.056 15.421 1.00 86.69 452 ILE A CA 1
ATOM 3558 C C . ILE A 1 452 ? -3.733 2.922 16.314 1.00 86.69 452 ILE A C 1
ATOM 3560 O O . ILE A 1 452 ? -4.322 1.952 15.839 1.00 86.69 452 ILE A O 1
ATOM 3564 N N . VAL A 1 453 ? -3.560 3.090 17.619 1.00 89.44 453 VAL A N 1
ATOM 3565 C CA . VAL A 1 453 ? -4.051 2.179 18.653 1.00 89.44 453 VAL A CA 1
ATOM 3566 C C . VAL A 1 453 ? -4.767 2.956 19.748 1.00 89.44 453 VAL A C 1
ATOM 3568 O O . VAL A 1 453 ? -4.601 4.164 19.892 1.00 89.44 453 VAL A O 1
ATOM 3571 N N . TYR A 1 454 ? -5.523 2.257 20.579 1.00 89.88 454 TYR A N 1
ATOM 3572 C CA . TYR A 1 454 ? -5.895 2.757 21.896 1.00 89.88 454 TYR A CA 1
ATOM 3573 C C . TYR A 1 454 ? -4.860 2.334 22.941 1.00 89.88 454 TYR A C 1
ATOM 3575 O O . TYR A 1 454 ? -4.350 1.220 22.901 1.00 89.88 454 TYR A O 1
ATOM 3583 N N . TYR A 1 455 ? -4.581 3.178 23.924 1.00 89.56 455 TYR A N 1
ATOM 3584 C CA . TYR A 1 455 ? -3.808 2.813 25.107 1.00 89.56 455 TYR A CA 1
ATOM 3585 C C . TYR A 1 455 ? -4.432 3.438 26.351 1.00 89.56 455 TYR A C 1
ATOM 3587 O O . TYR A 1 455 ? -5.304 4.300 26.272 1.00 89.56 455 TYR A O 1
ATOM 3595 N N . CYS A 1 456 ? -4.025 2.953 27.514 1.00 88.50 456 CYS A N 1
ATOM 3596 C CA . CYS A 1 456 ? -4.503 3.419 28.796 1.00 88.50 456 CYS A CA 1
ATOM 3597 C C . CYS A 1 456 ? -3.518 4.442 29.367 1.00 88.50 456 CYS A C 1
ATOM 3599 O O . CYS A 1 456 ? -2.375 4.095 29.683 1.00 88.50 456 CYS A O 1
ATOM 3601 N N . ASP A 1 457 ? -3.965 5.687 29.507 1.00 85.25 457 ASP A N 1
ATOM 3602 C CA . ASP A 1 457 ? -3.164 6.760 30.091 1.00 85.25 457 ASP A CA 1
ATOM 3603 C C . ASP A 1 457 ? -2.929 6.564 31.607 1.00 85.25 457 ASP A C 1
ATOM 3605 O O . ASP A 1 457 ? -3.328 5.567 32.226 1.00 85.25 457 ASP A O 1
ATOM 3609 N N . SER A 1 458 ? -2.243 7.527 32.226 1.00 82.50 458 SER A N 1
ATOM 3610 C CA . SER A 1 458 ? -1.952 7.534 33.664 1.00 82.50 458 SER A CA 1
ATOM 3611 C C . SER A 1 458 ? -3.202 7.638 34.548 1.00 82.50 458 SER A C 1
ATOM 3613 O O . SER A 1 458 ? -3.159 7.224 35.707 1.00 82.50 458 SER A O 1
ATOM 3615 N N . GLU A 1 459 ? -4.313 8.143 34.017 1.00 80.44 459 GLU A N 1
ATOM 3616 C CA . GLU A 1 459 ? -5.589 8.317 34.714 1.00 80.44 459 GLU A CA 1
ATOM 3617 C C . GLU A 1 459 ? -6.536 7.124 34.525 1.00 80.44 459 GLU A C 1
ATOM 3619 O O . GLU A 1 459 ? -7.662 7.121 35.024 1.00 80.44 459 GLU A O 1
ATOM 3624 N N . SER A 1 460 ? -6.061 6.059 33.877 1.00 83.75 460 SER A N 1
ATOM 3625 C CA . SER A 1 460 ? -6.866 4.891 33.516 1.00 83.75 460 SER A CA 1
ATOM 3626 C C . SER A 1 460 ? -7.995 5.199 32.527 1.00 83.75 460 SER A C 1
ATOM 3628 O O . SER A 1 460 ? -9.060 4.574 32.570 1.00 83.75 460 SER A O 1
ATOM 3630 N N . ASN A 1 461 ? -7.751 6.137 31.616 1.00 83.88 461 ASN A N 1
ATOM 3631 C CA . ASN A 1 461 ? -8.605 6.407 30.472 1.00 83.88 461 ASN A CA 1
ATOM 3632 C C . ASN A 1 461 ? -8.062 5.691 29.237 1.00 83.88 461 ASN A C 1
ATOM 3634 O O . ASN A 1 461 ? -6.856 5.670 29.000 1.00 83.88 461 ASN A O 1
ATOM 3638 N N . LEU A 1 462 ? -8.956 5.123 28.431 1.00 84.81 462 LEU A N 1
ATOM 3639 C CA . LEU A 1 462 ? -8.612 4.648 27.096 1.00 84.81 462 LEU A CA 1
ATOM 3640 C C . LEU A 1 462 ? -8.575 5.843 26.136 1.00 84.81 462 LEU A C 1
ATOM 3642 O O . LEU A 1 462 ? -9.599 6.500 25.916 1.00 84.81 462 LEU A O 1
ATOM 3646 N N . VAL A 1 463 ? -7.399 6.110 25.578 1.00 86.31 463 VAL A N 1
ATOM 3647 C CA . VAL A 1 463 ? -7.117 7.237 24.684 1.00 86.31 463 VAL A CA 1
ATOM 3648 C C . VAL A 1 463 ? -6.401 6.752 23.423 1.00 86.31 463 VAL A C 1
ATOM 3650 O O . VAL A 1 463 ? -5.694 5.743 23.468 1.00 86.31 463 VAL A O 1
ATOM 3653 N N . PRO A 1 464 ? -6.585 7.414 22.274 1.00 88.44 464 PRO A N 1
ATOM 3654 C CA . PRO A 1 464 ? -5.873 7.065 21.059 1.00 88.44 464 PRO A CA 1
ATOM 3655 C C . PRO A 1 464 ? -4.400 7.478 21.152 1.00 88.44 464 PRO A C 1
ATOM 3657 O O . PRO A 1 464 ? -4.038 8.528 21.690 1.00 88.44 464 PRO A O 1
ATOM 3660 N N . GLY A 1 465 ? -3.548 6.650 20.569 1.00 90.38 465 GLY A N 1
ATOM 3661 C CA . GLY A 1 465 ? -2.120 6.860 20.414 1.00 90.38 465 GLY A CA 1
ATOM 3662 C C . GLY A 1 465 ? -1.631 6.280 19.094 1.00 90.38 465 GLY A C 1
ATOM 3663 O O . GLY A 1 465 ? -2.325 5.521 18.424 1.00 90.38 465 GLY A O 1
ATOM 3664 N N . TRP A 1 466 ? -0.412 6.634 18.731 1.00 91.12 466 TRP A N 1
ATOM 3665 C CA . TRP A 1 466 ? 0.339 6.013 17.657 1.00 91.12 466 TRP A CA 1
ATOM 3666 C C . TRP A 1 466 ? 1.278 4.973 18.254 1.00 91.12 466 TRP A C 1
ATOM 3668 O O . TRP A 1 466 ? 2.127 5.309 19.082 1.00 91.12 466 TRP A O 1
ATOM 3678 N N . ARG A 1 467 ? 1.141 3.717 17.841 1.00 91.81 467 ARG A N 1
ATOM 3679 C CA . AR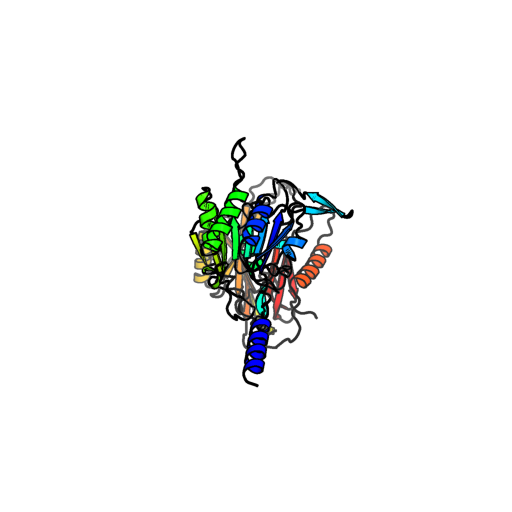G A 1 467 ? 2.120 2.673 18.124 1.00 91.81 467 ARG A CA 1
ATOM 3680 C C . ARG A 1 467 ? 3.185 2.721 17.041 1.00 91.81 467 ARG A C 1
ATOM 3682 O O . ARG A 1 467 ? 2.885 2.455 15.884 1.00 91.81 467 ARG A O 1
ATOM 3689 N N . VAL A 1 468 ? 4.412 3.050 17.426 1.00 91.00 468 VAL A N 1
ATOM 3690 C CA . VAL A 1 468 ? 5.561 3.156 16.520 1.00 91.00 468 VAL A CA 1
ATOM 3691 C C . VAL A 1 468 ? 6.535 2.025 16.829 1.00 91.00 468 VAL A C 1
ATOM 3693 O O . VAL A 1 468 ? 7.031 1.938 17.954 1.00 91.00 468 VAL A O 1
ATOM 3696 N N . SER A 1 469 ? 6.798 1.167 15.847 1.00 88.75 469 SER A N 1
ATOM 3697 C CA . SER A 1 469 ? 7.638 -0.026 15.990 1.00 88.75 469 SER A CA 1
ATOM 3698 C C . SER A 1 469 ? 8.954 0.134 15.228 1.00 88.75 469 SER A C 1
ATOM 3700 O O . SER A 1 469 ? 8.986 0.650 14.109 1.00 88.75 469 SER A O 1
ATOM 3702 N N . TYR A 1 470 ? 10.035 -0.317 15.851 1.00 90.38 470 TYR A N 1
ATOM 3703 C CA . TYR A 1 470 ? 11.376 -0.467 15.290 1.00 90.38 470 TYR A CA 1
ATOM 3704 C C . TYR A 1 470 ? 11.880 -1.874 15.618 1.00 90.38 470 TYR A C 1
ATOM 3706 O O . TYR A 1 470 ? 11.310 -2.513 16.500 1.00 90.38 470 TYR A O 1
ATOM 3714 N N . ASP A 1 471 ? 12.989 -2.307 15.012 1.00 84.62 471 ASP A N 1
ATOM 3715 C CA . ASP A 1 471 ? 13.643 -3.599 15.286 1.00 84.62 471 ASP A CA 1
ATOM 3716 C C . ASP A 1 471 ? 13.755 -3.897 16.804 1.00 84.62 471 ASP A C 1
ATOM 3718 O O . ASP A 1 471 ? 14.688 -3.467 17.492 1.00 84.62 471 ASP A O 1
ATOM 3722 N N . GLY A 1 472 ? 12.782 -4.637 17.346 1.00 79.00 472 GLY A N 1
ATOM 3723 C CA . GLY A 1 472 ? 12.693 -5.001 18.765 1.00 79.00 472 GLY A CA 1
ATOM 3724 C C . GLY A 1 472 ? 12.289 -3.890 19.751 1.00 79.00 472 GLY A C 1
ATOM 3725 O O . GLY A 1 472 ? 12.304 -4.142 20.958 1.00 79.00 472 GLY A O 1
ATOM 3726 N N . LEU A 1 473 ? 11.916 -2.689 19.295 1.00 85.19 473 LEU A N 1
ATOM 3727 C CA . LEU A 1 473 ? 11.442 -1.585 20.144 1.00 85.19 473 LEU A CA 1
ATOM 3728 C C . LEU A 1 473 ? 10.043 -1.135 19.725 1.00 85.19 473 LEU A C 1
ATOM 3730 O O . LEU A 1 473 ? 9.744 -1.014 18.545 1.00 85.19 473 LEU A O 1
ATOM 3734 N N . VAL A 1 474 ? 9.191 -0.818 20.698 1.00 87.88 474 VAL A N 1
ATOM 3735 C CA . VAL A 1 474 ? 7.842 -0.309 20.430 1.00 87.88 474 VAL A CA 1
ATOM 3736 C C . VAL A 1 474 ? 7.547 0.850 21.372 1.00 87.88 474 VAL A C 1
ATOM 3738 O O . VAL A 1 474 ? 7.754 0.744 22.583 1.00 87.88 474 VAL A O 1
ATOM 3741 N N . PHE A 1 475 ? 7.041 1.945 20.814 1.00 91.00 475 PHE A N 1
ATOM 3742 C CA . PHE A 1 475 ? 6.652 3.149 21.539 1.00 91.00 475 PHE A CA 1
ATOM 3743 C C . PHE A 1 475 ? 5.165 3.431 21.348 1.00 91.00 475 PHE A C 1
ATOM 3745 O O . PHE A 1 475 ? 4.631 3.234 20.259 1.00 91.00 475 PHE A O 1
ATOM 3752 N N . THR A 1 476 ? 4.523 3.960 22.388 1.00 92.38 476 THR A N 1
ATOM 3753 C CA . THR A 1 476 ? 3.194 4.570 22.292 1.00 92.38 476 THR A CA 1
ATOM 3754 C C . THR A 1 476 ? 3.357 6.084 22.360 1.00 92.38 476 THR A C 1
ATOM 3756 O O . THR A 1 476 ? 3.844 6.609 23.361 1.00 92.38 476 THR A O 1
ATOM 3759 N N . ILE A 1 477 ? 2.958 6.794 21.307 1.00 92.69 477 ILE A N 1
ATOM 3760 C CA . ILE A 1 477 ? 2.984 8.257 21.237 1.00 92.69 477 ILE A CA 1
ATOM 3761 C C . ILE A 1 477 ? 1.545 8.772 21.352 1.00 92.69 477 ILE A C 1
ATOM 3763 O O . ILE A 1 477 ? 0.707 8.353 20.556 1.00 92.69 477 ILE A O 1
ATOM 3767 N N . PRO A 1 478 ? 1.218 9.680 22.289 1.00 91.62 478 PRO A N 1
ATOM 3768 C CA . PRO A 1 478 ? -0.125 10.247 22.384 1.00 91.62 478 PRO A CA 1
ATOM 3769 C C . PRO A 1 478 ? -0.578 10.845 21.049 1.00 91.62 478 PRO A C 1
ATOM 3771 O O . PRO A 1 478 ? 0.187 11.549 20.383 1.00 91.62 478 PRO A O 1
ATOM 3774 N N . ALA A 1 479 ? -1.821 10.569 20.645 1.00 86.75 479 ALA A N 1
ATOM 3775 C CA . ALA A 1 479 ? -2.323 11.022 19.351 1.00 86.75 479 ALA A CA 1
ATOM 3776 C C . ALA A 1 479 ? -2.632 12.527 19.323 1.00 86.75 479 ALA A C 1
ATOM 3778 O O . ALA A 1 479 ? -2.792 13.090 18.247 1.00 86.75 479 ALA A O 1
ATOM 3779 N N . TYR A 1 480 ? -2.688 13.193 20.476 1.00 83.94 480 TYR A N 1
ATOM 3780 C CA . TYR A 1 480 ? -2.938 14.628 20.589 1.00 83.94 480 TYR A CA 1
ATOM 3781 C C . TYR A 1 480 ? -1.727 15.339 21.186 1.00 83.94 480 TYR A C 1
ATOM 3783 O O . TYR A 1 480 ? -1.007 14.772 22.008 1.00 83.94 480 TYR A O 1
ATOM 3791 N N . GLU A 1 481 ? -1.495 16.577 20.753 1.00 75.25 481 GLU A N 1
ATOM 3792 C CA . GLU A 1 481 ? -0.563 17.464 21.448 1.00 75.25 481 GLU A CA 1
ATOM 3793 C C . GLU A 1 481 ? -1.146 17.844 22.815 1.00 75.25 481 GLU A C 1
ATOM 3795 O O . GLU A 1 481 ? -2.361 18.044 22.936 1.00 75.25 481 GLU A O 1
ATOM 3800 N N . GLU A 1 482 ? -0.273 17.874 23.825 1.00 63.59 482 GLU A N 1
ATOM 3801 C CA . GLU A 1 482 ? -0.579 18.407 25.159 1.00 63.59 482 GLU A CA 1
ATOM 3802 C C . GLU A 1 482 ? -0.748 19.927 25.136 1.00 63.59 482 GLU A C 1
ATOM 3804 O O . GLU A 1 482 ? 0.000 20.598 24.382 1.00 63.59 482 GLU A O 1
#

Secondary structure (DSSP, 8-state):
-HHHHHHHHHHHHHHS--------EEEEEEE-SSS--HHHHHHHHHHHTSTTEEEEEE-S---HHHHHH--TTEEEEEEES-B-TTSBB-EEEE-TTS-EEEE-STT-TTS-BTTTTT---EEEETTTEEEETT-------SEEEEESTT-SSS-HHHHHHHHHHHTBSS---SEEEEESS--TTSS--SS----HHHHHHHHHHHHHTT-BHHHHHHHHHHHTT---EEEEEEGGGGG-BTTB-----TT--S---EEEEETTEEEEEPP-TT--S------EE-EEEEEEEEEE-TTSGGGTTT----GGGHHHHHHHHHHHHHHTT-S-TTEEEEEEEEEEE---EEETTEEE------EEEEEEEEEEEETTEEB-SSTTS-EEEEEEETTEEEEEEEEEEEEETT--EE--SPBPPHHHHHHHHHHHHHHH---TTSPPPPEEEEEEEEEE-TTSEEEEEEEEEETTEEEEEESB--

Foldseek 3Di:
DVVVVVVVVVVVVVVVPPPPVLLQAEEEQAEQDDDFLLQSVLLQVLQCVDPSHHYDYDTPAAALVCQQQPPQRHQEYEYDAEADLLQFTHHWDQPPVRDTDGPDDPDDPPGDNSLVVAADAWDADQQFAIATPGGSRNHQHQEYEDLYAQQDASDPVSPLSVVNNQRHPDHHHQKYKYFNGDGQPDDDPDDDPSCSNQLSNQLSVCLVVVDQNQVSNVVSCVVVVHQGIKMKGFPVSRNHGPVRGDDPGRNDNDDTFIWIDTSNDIDTDDPPPLPDRDPPPLVQWFFFKDKDWDKDADPNCVVFQVAFADPVCNVVSVVVVQVVCVVVVNADPQKDWDDKDKDFDQDFDDDDPDTDSDPPDTKIKIWTKIWGDDPNFTFDCDPFTFIWIFIDTPRGGHMITGTHIDTDPPDGHRDPFDFDDQVVQVVVVVVVQVVVPPPPPDDRFAWDDWDWHWGQDPVNTTAIFIWTDTRPDIDTHGRGDD